Protein AF-A0A2H4SHL9-F1 (afdb_monomer_lite)

Foldseek 3Di:
DDDDDDDDDPPPPPPPDFQDDFDDDDWDWDDFDKDWWAAQQWDDDPQKTKWAQGRPPPCDTPPSPPVWGDTKIWTPPKDQAFKKKKKFKKAWQDWPKFQKWFKFKAQPPVGTPWTWTADAQQFIATSVPRHTQDGNQHHHGHMKIKMWMAHNVQLKIWIDIPSHTRDIDRNHDGHMMTMMGHIIHDPPMGHMTMMGTPSTIMITDDDPDPDDDDDDDDDDDDPPPPPPPPPPPPDDDDDDDDDDDDDDDDPDDDDDPCVPANPVRVVVVVVVVVVVVVPVVVCPDPVNVVVVVVVVVVLVPDCAAQSVCVVPDLLSNLLRCLVVVVLVSNLVSLVVCVVVLHFHFQVSLQVSQVSLQQQADAPQDDSQPPPDDPSSLSSLLSNLSSQVSFEPAQAPDDDAPDLSDQEREDDADDPADPDDFDPLLVCLVVVVLADPCNVVLLVQWDWQDWAQQCRDVQRFPHIATETEGDPCSLPADPDAFPWDKADDPGQPQKIKIPRLGDLNSLSSVVSSDVSVDFQFGWGDDPVPDTDRQWTWHKYQYDPNVFVSSCVNCVVVDDQADPLWGWDGWASTKIKTKAAFSHKFTWGFDAKFARWDADPVRHTDRHPAPVPFTKIFFKKKKFWSGQPFPAFWKWWWHNHPNRSHIYIHTYGHYHRMITIATGNGSHRGITIIGTGTRGGMTIIIIIGTMITPDRDDD

Structure (mmCIF, N/CA/C/O backbone):
data_AF-A0A2H4SHL9-F1
#
_entry.id   AF-A0A2H4SHL9-F1
#
loop_
_atom_site.group_PDB
_atom_site.id
_atom_site.type_symbol
_atom_site.label_atom_id
_atom_site.label_alt_id
_atom_site.label_comp_id
_atom_site.label_asym_id
_atom_site.label_entity_id
_atom_site.label_seq_id
_atom_site.pdbx_PDB_ins_code
_atom_site.Cartn_x
_atom_site.Cartn_y
_atom_site.Cartn_z
_atom_site.occupancy
_atom_site.B_iso_or_equiv
_atom_site.auth_seq_id
_atom_site.auth_comp_id
_atom_site.auth_asym_id
_atom_site.auth_atom_id
_atom_site.pdbx_PDB_model_num
ATOM 1 N N . MET A 1 1 ? 19.558 42.241 36.340 1.00 32.69 1 MET A N 1
ATOM 2 C CA . MET A 1 1 ? 20.741 41.392 36.593 1.00 32.69 1 MET A CA 1
ATOM 3 C C . MET A 1 1 ? 20.263 39.970 36.853 1.00 32.69 1 MET A C 1
ATOM 5 O O . MET A 1 1 ? 19.472 39.779 37.759 1.00 32.69 1 MET A O 1
ATOM 9 N N . LEU A 1 2 ? 20.709 39.040 36.000 1.00 31.64 2 LEU A N 1
ATOM 10 C CA . LEU A 1 2 ? 20.707 37.571 36.127 1.00 31.64 2 LEU A CA 1
ATOM 11 C C . LEU A 1 2 ? 19.392 36.835 36.463 1.00 31.64 2 LEU A C 1
ATOM 13 O O . LEU A 1 2 ? 19.132 36.440 37.592 1.00 31.64 2 LEU A O 1
ATOM 17 N N . LEU A 1 3 ? 18.667 36.515 35.388 1.00 32.66 3 LEU A N 1
ATOM 18 C CA . LEU A 1 3 ? 17.886 35.286 35.223 1.00 32.66 3 LEU A CA 1
ATOM 19 C C . LEU A 1 3 ? 18.864 34.101 35.057 1.00 32.66 3 LEU A C 1
ATOM 21 O O . LEU A 1 3 ? 19.690 34.156 34.145 1.00 32.66 3 LEU A O 1
ATOM 25 N N . LYS A 1 4 ? 18.770 33.033 35.863 1.00 28.86 4 LYS A N 1
ATOM 26 C CA . LYS A 1 4 ? 19.324 31.703 35.526 1.00 28.86 4 LYS A CA 1
ATOM 27 C C . LYS A 1 4 ? 18.482 30.567 36.125 1.00 28.86 4 LYS A C 1
ATOM 29 O O . LYS A 1 4 ? 18.536 30.299 37.316 1.00 28.86 4 LYS A O 1
ATOM 34 N N . SER A 1 5 ? 17.729 29.936 35.227 1.00 32.06 5 SER A N 1
ATOM 35 C CA . SER A 1 5 ? 17.630 28.490 34.985 1.00 32.06 5 SER A CA 1
ATOM 36 C C . SER A 1 5 ? 17.546 27.534 36.180 1.00 32.06 5 SER A C 1
ATOM 38 O O . SER A 1 5 ? 18.562 27.161 36.759 1.00 32.06 5 SER A O 1
ATOM 40 N N . LEU A 1 6 ? 16.346 26.994 36.407 1.00 28.27 6 LEU A N 1
ATOM 41 C CA . LEU A 1 6 ? 16.142 25.716 37.087 1.00 28.27 6 LEU A CA 1
ATOM 42 C C . LEU A 1 6 ? 15.672 24.688 36.040 1.00 28.27 6 LEU A C 1
ATOM 44 O O . LEU A 1 6 ? 14.483 24.572 35.762 1.00 28.27 6 LEU A O 1
ATOM 48 N N . LEU A 1 7 ? 16.618 23.983 35.409 1.00 27.41 7 LEU A N 1
ATOM 49 C CA . LEU A 1 7 ? 16.321 22.737 34.698 1.00 27.41 7 LEU A CA 1
ATOM 50 C C . LEU A 1 7 ? 16.322 21.608 35.734 1.00 27.41 7 LEU A C 1
ATOM 52 O O . LEU A 1 7 ? 17.374 21.279 36.285 1.00 27.41 7 LEU A O 1
ATOM 56 N N . LEU A 1 8 ? 15.158 21.005 35.983 1.00 28.72 8 LEU A N 1
ATOM 57 C CA . LEU A 1 8 ? 15.090 19.684 36.600 1.00 28.72 8 LEU A CA 1
ATOM 58 C C . LEU A 1 8 ? 15.596 18.657 35.580 1.00 28.72 8 LEU A C 1
ATOM 60 O O . LEU A 1 8 ? 14.949 18.393 34.568 1.00 28.72 8 LEU A O 1
ATOM 64 N N . ALA A 1 9 ? 16.760 18.078 35.858 1.00 27.19 9 ALA A N 1
ATOM 65 C CA . ALA A 1 9 ? 17.244 16.894 35.171 1.00 27.19 9 ALA A CA 1
ATOM 66 C C . ALA A 1 9 ? 16.433 15.678 35.649 1.00 27.19 9 ALA A C 1
ATOM 68 O O . ALA A 1 9 ? 16.640 15.175 36.752 1.00 27.19 9 ALA A O 1
ATOM 69 N N . VAL A 1 10 ? 15.505 15.203 34.818 1.00 29.05 10 VAL A N 1
ATOM 70 C CA . VAL A 1 10 ? 14.967 13.845 34.941 1.00 29.05 10 VAL A CA 1
ATOM 71 C C . VAL A 1 10 ? 16.037 12.908 34.390 1.00 29.05 10 VAL A C 1
ATOM 73 O O . VAL A 1 10 ? 16.222 12.792 33.180 1.00 29.05 10 VAL A O 1
ATOM 76 N N . SER A 1 11 ? 16.790 12.276 35.288 1.00 26.53 11 SER A N 1
ATOM 77 C CA . SER A 1 11 ? 17.706 11.191 34.948 1.00 26.53 11 SER A CA 1
ATOM 78 C C . SER A 1 11 ? 16.899 10.010 34.412 1.00 26.53 11 SER A C 1
ATOM 80 O O . SER A 1 11 ? 16.355 9.219 35.181 1.00 26.53 11 SER A O 1
ATOM 82 N N . ALA A 1 12 ? 16.814 9.885 33.088 1.00 28.94 12 ALA A N 1
ATOM 83 C CA . ALA A 1 12 ? 16.392 8.654 32.440 1.00 28.94 12 ALA A CA 1
ATOM 84 C C . ALA A 1 12 ? 17.459 7.586 32.718 1.00 28.94 12 ALA A C 1
ATOM 86 O O . ALA A 1 12 ? 18.493 7.524 32.054 1.00 28.94 12 ALA A O 1
ATOM 87 N N . ALA A 1 13 ? 17.226 6.764 33.740 1.00 25.72 13 ALA A N 1
ATOM 88 C CA . ALA A 1 13 ? 17.928 5.505 33.893 1.00 25.72 13 ALA A CA 1
ATOM 89 C C . ALA A 1 13 ? 17.516 4.612 32.716 1.00 25.72 13 ALA A C 1
ATOM 91 O O . ALA A 1 13 ? 16.446 4.007 32.715 1.00 25.72 13 ALA A O 1
ATOM 92 N N . THR A 1 14 ? 18.351 4.564 31.682 1.00 29.72 14 THR A N 1
ATOM 93 C CA . THR A 1 14 ? 18.298 3.521 30.664 1.00 29.72 14 THR A CA 1
ATOM 94 C C . THR A 1 14 ? 18.553 2.189 31.361 1.00 29.72 14 THR A C 1
ATOM 96 O O . THR A 1 14 ? 19.695 1.807 31.612 1.00 29.72 14 THR A O 1
ATOM 99 N N . LEU A 1 15 ? 17.483 1.468 31.703 1.00 29.02 15 LEU A N 1
ATOM 100 C CA . LEU A 1 15 ? 17.592 0.037 31.944 1.00 29.02 15 LEU A CA 1
ATOM 101 C C . LEU A 1 15 ? 18.110 -0.586 30.644 1.00 29.02 15 LEU A C 1
ATOM 103 O O . LEU A 1 15 ? 17.390 -0.697 29.654 1.00 29.02 15 LEU A O 1
ATOM 107 N N . ALA A 1 16 ? 19.392 -0.942 30.639 1.00 32.56 16 ALA A N 1
ATOM 108 C CA . ALA A 1 16 ? 19.988 -1.801 29.636 1.00 32.56 16 ALA A CA 1
ATOM 109 C C . ALA A 1 16 ? 19.338 -3.184 29.767 1.00 32.56 16 ALA A C 1
ATOM 111 O O . ALA A 1 16 ? 19.798 -4.036 30.524 1.00 32.56 16 ALA A O 1
ATOM 112 N N . ILE A 1 17 ? 18.221 -3.383 29.071 1.00 36.75 17 ILE A N 1
ATOM 113 C CA . ILE A 1 17 ? 17.623 -4.704 28.909 1.00 36.75 17 ILE A CA 1
ATOM 114 C C . ILE A 1 17 ? 18.636 -5.528 28.098 1.00 36.75 17 ILE A C 1
ATOM 116 O O . ILE A 1 17 ? 19.144 -5.061 27.073 1.00 36.75 17 ILE A O 1
ATOM 120 N N . ALA A 1 18 ? 18.984 -6.705 28.627 1.00 39.75 18 ALA A N 1
ATOM 121 C CA . ALA A 1 18 ? 19.961 -7.661 28.099 1.00 39.75 18 ALA A CA 1
ATOM 122 C C . ALA A 1 18 ? 19.790 -7.920 26.591 1.00 39.75 18 ALA A C 1
ATOM 124 O O . ALA A 1 18 ? 18.735 -7.615 26.047 1.00 39.75 18 ALA A O 1
ATOM 125 N N . GLY A 1 19 ? 20.814 -8.481 25.927 1.00 52.09 19 GLY A N 1
ATOM 126 C CA . GLY A 1 19 ? 20.926 -8.713 24.475 1.00 52.09 19 GLY A CA 1
ATOM 127 C C . GLY A 1 19 ? 19.767 -9.474 23.819 1.00 52.09 19 GLY A C 1
ATOM 128 O O . GLY A 1 19 ? 19.951 -10.570 23.304 1.00 52.09 19 GLY A O 1
ATOM 129 N N . SER A 1 20 ? 18.582 -8.866 23.781 1.00 63.66 20 SER A N 1
ATOM 130 C CA . SER A 1 20 ? 17.351 -9.495 23.332 1.00 63.66 20 SER A CA 1
ATOM 131 C C . SER A 1 20 ? 17.522 -9.974 21.893 1.00 63.66 20 SER A C 1
ATOM 133 O O . SER A 1 20 ? 18.242 -9.349 21.095 1.00 63.66 20 SER A O 1
ATOM 135 N N . PRO A 1 21 ? 16.868 -11.073 21.530 1.00 70.00 21 PRO A N 1
ATOM 136 C CA . PRO A 1 21 ? 16.782 -11.464 20.146 1.00 70.00 21 PRO A CA 1
ATOM 137 C C . PRO A 1 21 ? 16.273 -10.326 19.259 1.00 70.00 21 PRO A C 1
ATOM 139 O O . PRO A 1 21 ? 15.358 -9.595 19.631 1.00 70.00 21 PRO A O 1
ATOM 142 N N . VAL A 1 22 ? 16.903 -10.150 18.102 1.00 73.62 22 VAL A N 1
ATOM 143 C CA . VAL A 1 22 ? 16.426 -9.268 17.041 1.00 73.62 22 VAL A CA 1
ATOM 144 C C . VAL A 1 22 ? 15.678 -10.120 16.017 1.00 73.62 22 VAL A C 1
ATOM 146 O O . VAL A 1 22 ? 16.137 -11.188 15.609 1.00 73.62 22 VAL A O 1
ATOM 149 N N . GLY A 1 23 ? 14.500 -9.652 15.610 1.00 60.78 23 GLY A N 1
ATOM 150 C CA . GLY A 1 23 ? 13.591 -10.385 14.727 1.00 60.78 23 GLY A CA 1
ATOM 151 C C . GLY A 1 23 ? 12.543 -11.221 15.472 1.00 60.78 23 GLY A C 1
ATOM 152 O O . GLY A 1 23 ? 12.777 -11.736 16.563 1.00 60.78 23 GLY A O 1
ATOM 153 N N . SER A 1 24 ? 11.371 -11.359 14.852 1.00 57.22 24 SER A N 1
ATOM 154 C CA . SER A 1 24 ? 10.183 -12.024 15.403 1.00 57.22 24 SER A CA 1
ATOM 155 C C . SER A 1 24 ? 10.366 -13.537 15.579 1.00 57.22 24 SER A C 1
ATOM 157 O O . SER A 1 24 ? 10.998 -14.184 14.742 1.00 57.22 24 SER A O 1
ATOM 159 N N . GLY A 1 25 ? 9.781 -14.127 16.625 1.00 61.28 25 GLY A N 1
ATOM 160 C CA . GLY A 1 25 ? 9.674 -15.580 16.849 1.00 61.28 25 GLY A CA 1
ATOM 161 C C . GLY A 1 25 ? 10.245 -16.065 18.188 1.00 61.28 25 GLY A C 1
ATOM 162 O O . GLY A 1 25 ? 10.964 -15.332 18.857 1.00 61.28 25 GLY A O 1
ATOM 163 N N . ASN A 1 26 ? 9.947 -17.316 18.551 1.00 72.94 26 ASN A N 1
ATOM 164 C CA . ASN A 1 26 ? 10.364 -17.919 19.822 1.00 72.94 26 ASN A CA 1
ATOM 165 C C . ASN A 1 26 ? 11.846 -18.298 19.779 1.00 72.94 26 ASN A C 1
ATOM 167 O O . ASN A 1 26 ? 12.230 -19.237 19.084 1.00 72.94 26 ASN A O 1
ATOM 171 N N . TRP A 1 27 ? 12.673 -17.547 20.496 1.00 79.00 27 TRP A N 1
ATOM 172 C CA . TRP A 1 27 ? 14.097 -17.815 20.646 1.00 79.00 27 TRP A CA 1
ATOM 173 C C . TRP A 1 27 ? 14.351 -18.589 21.936 1.00 79.00 27 TRP A C 1
ATOM 175 O O . TRP A 1 27 ? 13.819 -18.234 22.984 1.00 79.00 27 TRP A O 1
ATOM 185 N N . ILE A 1 28 ? 15.190 -19.616 21.860 1.00 81.00 28 ILE A N 1
ATOM 186 C CA . ILE A 1 28 ? 15.671 -20.360 23.022 1.00 81.00 28 ILE A CA 1
ATOM 187 C C . ILE A 1 28 ? 17.055 -19.810 23.354 1.00 81.00 28 ILE A C 1
ATOM 189 O O . ILE A 1 28 ? 17.961 -19.868 22.521 1.00 81.00 28 ILE A O 1
ATOM 193 N N . GLU A 1 29 ? 17.203 -19.222 24.539 1.00 79.62 29 GLU A N 1
ATOM 194 C CA . GLU A 1 29 ? 18.491 -18.724 25.020 1.00 79.62 29 GLU A CA 1
ATOM 195 C C . GLU A 1 29 ? 19.449 -19.896 25.274 1.00 79.62 29 GLU A C 1
ATOM 197 O O . GLU A 1 29 ? 19.088 -20.865 25.941 1.00 79.62 29 GLU A O 1
ATOM 202 N N . ASP A 1 30 ? 20.668 -19.802 24.741 1.00 76.00 30 ASP A N 1
ATOM 203 C CA . ASP A 1 30 ? 21.759 -20.735 25.016 1.00 76.00 30 ASP A CA 1
ATOM 204 C C . ASP A 1 30 ? 22.891 -20.011 25.766 1.00 76.00 30 ASP A C 1
ATOM 206 O O . ASP A 1 30 ? 23.093 -18.803 25.631 1.00 76.00 30 ASP A O 1
ATOM 210 N N . SER A 1 31 ? 23.636 -20.750 26.586 1.00 78.62 31 SER A N 1
ATOM 211 C CA . SER A 1 31 ? 24.773 -20.259 27.378 1.00 78.62 31 SER A CA 1
ATOM 212 C C . SER A 1 31 ? 26.010 -21.136 27.151 1.00 78.62 31 SER A C 1
ATOM 214 O O . SER A 1 31 ? 26.472 -21.834 28.061 1.00 78.62 31 SER A O 1
ATOM 216 N N . PRO A 1 32 ? 26.577 -21.127 25.933 1.00 83.50 32 PRO A N 1
ATOM 217 C CA . PRO A 1 32 ? 27.676 -22.002 25.581 1.00 83.50 32 PRO A CA 1
ATOM 218 C C . PRO A 1 32 ? 28.959 -21.565 26.283 1.00 83.50 32 PRO A C 1
ATOM 220 O O . PRO A 1 32 ? 29.298 -20.380 26.364 1.00 83.50 32 PRO A O 1
ATOM 223 N N . GLY A 1 33 ? 29.736 -22.548 26.739 1.00 85.88 33 GLY A N 1
ATOM 224 C CA . GLY A 1 33 ? 31.091 -22.296 27.224 1.00 85.88 33 GLY A CA 1
ATOM 225 C C . GLY A 1 33 ? 31.992 -21.715 26.126 1.00 85.88 33 GLY A C 1
ATOM 226 O O . GLY A 1 33 ? 31.689 -21.787 24.935 1.00 85.88 33 GLY A O 1
ATOM 227 N N . PHE A 1 34 ? 33.151 -21.182 26.503 1.00 91.88 34 PHE A N 1
ATOM 228 C CA . PHE A 1 34 ? 34.112 -20.612 25.557 1.00 91.88 34 PHE A CA 1
ATOM 229 C C . PHE A 1 34 ? 35.549 -21.026 25.876 1.00 91.88 34 PHE A C 1
ATOM 231 O O . PHE A 1 34 ? 35.871 -21.441 26.988 1.00 91.88 34 PHE A O 1
ATOM 238 N N . SER A 1 35 ? 36.426 -20.895 24.884 1.00 91.19 35 SER A N 1
ATOM 239 C CA . SER A 1 35 ? 37.878 -20.963 25.059 1.00 91.19 35 SER A CA 1
ATOM 240 C C . SER A 1 35 ? 38.499 -19.599 24.789 1.00 91.19 35 SER A C 1
ATOM 242 O O . SER A 1 35 ? 38.211 -18.985 23.759 1.00 91.19 35 SER A O 1
ATOM 244 N N . THR A 1 36 ? 39.377 -19.154 25.681 1.00 91.19 36 THR A N 1
ATOM 245 C CA . THR A 1 36 ? 40.121 -17.900 25.529 1.00 91.19 36 THR A CA 1
ATOM 246 C C . THR A 1 36 ? 41.334 -18.094 24.619 1.00 91.19 36 THR A C 1
ATOM 248 O O . THR A 1 36 ? 42.016 -19.119 24.684 1.00 91.19 36 THR A O 1
ATOM 251 N N . GLN A 1 37 ? 41.597 -17.101 23.772 1.00 89.88 37 GLN A N 1
ATOM 252 C CA . GLN A 1 37 ? 42.748 -17.031 22.878 1.00 89.88 37 GLN A CA 1
ATOM 253 C C . GLN A 1 37 ? 43.486 -15.713 23.125 1.00 89.88 37 GLN A C 1
ATOM 255 O O . GLN A 1 37 ? 42.920 -14.632 22.957 1.00 89.88 37 GLN A O 1
ATOM 260 N N . GLN A 1 38 ? 44.744 -15.814 23.552 1.00 89.88 38 GLN A N 1
ATOM 261 C CA . GLN A 1 38 ? 45.627 -14.688 23.860 1.00 89.88 38 GLN A CA 1
ATOM 262 C C . GLN A 1 38 ? 46.936 -14.882 23.108 1.00 89.88 38 GLN A C 1
ATOM 264 O O . GLN A 1 38 ? 47.554 -15.937 23.231 1.00 89.88 38 GLN A O 1
ATOM 269 N N . CYS A 1 39 ? 47.337 -13.891 22.319 1.00 86.25 39 CYS A N 1
ATOM 270 C CA . CYS A 1 39 ? 48.551 -13.959 21.520 1.00 86.25 39 CYS A CA 1
ATOM 271 C C . CYS A 1 39 ? 49.247 -12.602 21.415 1.00 86.25 39 CYS A C 1
ATOM 273 O O . CYS A 1 39 ? 48.586 -11.560 21.430 1.00 86.25 39 CYS A O 1
ATOM 275 N N . GLU A 1 40 ? 50.577 -12.632 21.293 1.00 85.31 40 GLU A N 1
ATOM 276 C CA . GLU A 1 40 ? 51.432 -11.468 21.024 1.00 85.31 40 GLU A CA 1
ATOM 277 C C . GLU A 1 40 ? 51.253 -10.294 22.006 1.00 85.31 40 GLU A C 1
ATOM 279 O O . GLU A 1 40 ? 51.456 -9.129 21.675 1.00 85.31 40 GLU A O 1
ATOM 284 N N . GLY A 1 41 ? 50.900 -10.600 23.258 1.00 84.56 41 GLY A N 1
ATOM 285 C CA . GLY A 1 41 ? 50.684 -9.603 24.311 1.00 84.56 41 GLY A CA 1
ATOM 286 C C . GLY A 1 41 ? 49.223 -9.210 24.527 1.00 84.56 41 GLY A C 1
ATOM 287 O O . GLY A 1 41 ? 48.953 -8.356 25.373 1.00 84.56 41 GLY A O 1
ATOM 288 N N . GLY A 1 42 ? 48.282 -9.848 23.827 1.00 90.56 42 GLY A N 1
ATOM 289 C CA . GLY A 1 42 ? 46.855 -9.705 24.094 1.00 90.56 42 GLY A CA 1
ATOM 290 C C . GLY A 1 42 ? 46.440 -10.231 25.475 1.00 90.56 42 GLY A C 1
ATOM 291 O O . GLY A 1 42 ? 46.896 -11.279 25.943 1.00 90.56 42 GLY A O 1
ATOM 292 N N . LYS A 1 43 ? 45.553 -9.499 26.152 1.00 91.31 43 LYS A N 1
ATOM 293 C CA . LYS A 1 43 ? 45.074 -9.805 27.502 1.00 91.31 43 LYS A CA 1
ATOM 294 C C . LYS A 1 43 ? 43.556 -9.919 27.544 1.00 91.31 43 LYS A C 1
ATOM 296 O O . LYS A 1 43 ? 42.850 -9.035 27.070 1.00 91.31 43 LYS A O 1
ATOM 301 N N . VAL A 1 44 ? 43.065 -10.996 28.153 1.00 92.31 44 VAL A N 1
ATOM 302 C CA . VAL A 1 44 ? 41.650 -11.163 28.504 1.00 92.31 44 VAL A CA 1
ATOM 303 C C . VAL A 1 44 ? 41.535 -11.131 30.023 1.00 92.31 44 VAL A C 1
ATOM 305 O O . VAL A 1 44 ? 42.149 -11.946 30.706 1.00 92.31 44 VAL A O 1
ATOM 308 N N . SER A 1 45 ? 40.778 -10.170 30.549 1.00 92.25 45 SER A N 1
ATOM 309 C CA . SER A 1 45 ? 40.517 -10.008 31.982 1.00 92.25 45 SER A CA 1
ATOM 310 C C . SER A 1 45 ? 39.021 -9.832 32.198 1.00 92.25 45 SER A C 1
ATOM 312 O O . SER A 1 45 ? 38.454 -8.793 31.849 1.00 92.25 45 SER A O 1
ATOM 314 N N . GLY A 1 46 ? 38.370 -10.881 32.710 1.00 90.44 46 GLY A N 1
ATOM 315 C CA . GLY A 1 46 ? 36.913 -10.965 32.715 1.00 90.44 46 GLY A CA 1
ATOM 316 C C . GLY A 1 46 ? 36.376 -10.741 31.302 1.00 90.44 46 GLY A C 1
ATOM 317 O O . GLY A 1 46 ? 36.771 -11.440 30.368 1.00 90.44 46 GLY A O 1
ATOM 318 N N . ASP A 1 47 ? 35.529 -9.730 31.155 1.00 91.56 47 ASP A N 1
ATOM 319 C CA . ASP A 1 47 ? 34.875 -9.336 29.904 1.00 91.56 47 ASP A CA 1
ATOM 320 C C . ASP A 1 47 ? 35.621 -8.247 29.116 1.00 91.56 47 ASP A C 1
ATOM 322 O O . ASP A 1 47 ? 35.102 -7.704 28.139 1.00 91.56 47 ASP A O 1
ATOM 326 N N . THR A 1 48 ? 36.843 -7.914 29.538 1.00 94.19 48 THR A N 1
ATOM 327 C CA . THR A 1 48 ? 37.703 -6.942 28.858 1.00 94.19 48 THR A CA 1
ATOM 328 C C . THR A 1 48 ? 38.777 -7.645 28.036 1.00 94.19 48 THR A C 1
ATOM 330 O O . THR A 1 48 ? 39.494 -8.511 28.539 1.00 94.19 48 THR A O 1
ATOM 333 N N . PHE A 1 49 ? 38.910 -7.224 26.783 1.00 95.44 49 PHE A N 1
ATOM 334 C CA . PHE A 1 49 ? 39.845 -7.736 25.790 1.00 95.44 49 PHE A CA 1
ATOM 335 C C . PHE A 1 49 ? 40.748 -6.596 25.341 1.00 95.44 49 PHE A C 1
ATOM 337 O O . PHE A 1 49 ? 40.252 -5.578 24.857 1.00 95.44 49 PHE A O 1
ATOM 344 N N . SER A 1 50 ? 42.060 -6.746 25.496 1.00 93.88 50 SER A N 1
ATOM 345 C CA . SER A 1 50 ? 43.013 -5.715 25.097 1.00 93.88 50 SER A CA 1
ATOM 346 C C . SER A 1 50 ? 44.180 -6.271 24.301 1.00 93.88 50 SER A C 1
ATOM 348 O O . SER A 1 50 ? 44.689 -7.351 24.590 1.00 93.88 50 SER A O 1
ATOM 350 N N . ILE A 1 51 ? 44.613 -5.512 23.299 1.00 92.44 51 ILE A N 1
ATOM 351 C CA . ILE A 1 51 ? 45.810 -5.792 22.509 1.00 92.44 51 ILE A CA 1
ATOM 352 C C . ILE A 1 51 ? 46.740 -4.566 22.502 1.00 92.44 51 ILE A C 1
ATOM 354 O O . ILE A 1 51 ? 46.250 -3.436 22.428 1.00 92.44 51 ILE A O 1
ATOM 358 N N . PRO A 1 52 ? 48.067 -4.759 22.617 1.00 89.44 52 PRO A N 1
ATOM 359 C CA . PRO A 1 52 ? 49.052 -3.678 22.556 1.00 89.44 52 PRO A CA 1
ATOM 360 C C . PRO A 1 52 ? 49.276 -3.167 21.123 1.00 89.44 52 PRO A C 1
ATOM 362 O O . PRO A 1 52 ? 48.852 -3.792 20.158 1.00 89.44 52 PRO A O 1
ATOM 365 N N . LYS A 1 53 ? 49.997 -2.044 20.979 1.00 85.94 53 LYS A N 1
ATOM 366 C CA . LYS A 1 53 ? 50.295 -1.418 19.673 1.00 85.94 53 LYS A CA 1
ATOM 367 C C . LYS A 1 53 ? 51.152 -2.278 18.745 1.00 85.94 53 LYS A C 1
ATOM 369 O O . LYS A 1 53 ? 51.040 -2.159 17.528 1.00 85.94 53 LYS A O 1
ATOM 374 N N . THR A 1 54 ? 52.031 -3.090 19.320 1.00 80.31 54 THR A N 1
ATOM 375 C CA . THR A 1 54 ? 52.957 -3.964 18.599 1.00 80.31 54 THR A CA 1
ATOM 376 C C . THR A 1 54 ? 53.016 -5.328 19.281 1.00 80.31 54 THR A C 1
ATOM 378 O O . THR A 1 54 ? 52.935 -5.378 20.514 1.00 80.31 54 THR A O 1
ATOM 381 N N . PRO A 1 55 ? 53.199 -6.417 18.514 1.00 81.38 55 PRO A N 1
ATOM 382 C CA . PRO A 1 55 ? 53.497 -7.739 19.057 1.00 81.38 55 PRO A CA 1
ATOM 383 C C . PRO A 1 55 ? 54.652 -7.696 20.057 1.00 81.38 55 PRO A C 1
ATOM 385 O O . PRO A 1 55 ? 55.656 -7.024 19.819 1.00 81.38 55 PRO A O 1
ATOM 388 N N . ASN A 1 56 ? 54.513 -8.396 21.182 1.00 78.62 56 ASN A N 1
ATOM 389 C CA . ASN A 1 56 ? 55.574 -8.483 22.188 1.00 78.62 56 ASN A CA 1
ATOM 390 C C . ASN A 1 56 ? 56.559 -9.643 21.943 1.00 78.62 56 ASN A C 1
ATOM 392 O O . ASN A 1 56 ? 57.455 -9.844 22.760 1.00 78.62 56 ASN A O 1
ATOM 396 N N . GLY A 1 57 ? 56.384 -10.416 20.865 1.00 69.75 57 GLY A N 1
ATOM 397 C CA . GLY A 1 57 ? 57.256 -11.531 20.496 1.00 69.75 57 GLY A CA 1
ATOM 398 C C . GLY A 1 57 ? 57.086 -12.765 21.380 1.00 69.75 57 GLY A C 1
ATOM 399 O O . GLY A 1 57 ? 57.924 -13.662 21.342 1.00 69.75 57 GLY A O 1
ATOM 400 N N . SER A 1 58 ? 56.030 -12.816 22.201 1.00 68.31 58 SER A N 1
ATOM 401 C CA . SER A 1 58 ? 55.808 -13.941 23.112 1.00 68.31 58 SER A CA 1
ATOM 402 C C . SER A 1 58 ? 55.511 -15.244 22.373 1.00 68.31 58 SER A C 1
ATOM 404 O O . SER A 1 58 ? 55.795 -16.296 22.947 1.00 68.31 58 SER A O 1
ATOM 406 N N . GLY A 1 59 ? 54.961 -15.202 21.145 1.00 64.69 59 GLY A N 1
ATOM 407 C CA . GLY A 1 59 ? 54.749 -16.350 20.246 1.00 64.69 59 GLY A CA 1
ATOM 408 C C . GLY A 1 59 ? 53.949 -17.527 20.819 1.00 64.69 59 GLY A C 1
ATOM 409 O O . GLY A 1 59 ? 53.771 -18.545 20.153 1.00 64.69 59 GLY A O 1
ATOM 410 N N . SER A 1 60 ? 53.487 -17.426 22.064 1.00 59.44 60 SER A N 1
ATOM 411 C CA . SER A 1 60 ? 53.019 -18.530 22.891 1.00 59.44 60 SER A CA 1
ATOM 412 C C . SER A 1 60 ? 51.595 -18.248 23.353 1.00 59.44 60 SER A C 1
ATOM 414 O O . SER A 1 60 ? 51.306 -17.233 23.982 1.00 59.44 60 SER A O 1
ATOM 416 N N . GLY A 1 61 ? 50.683 -19.150 22.984 1.00 60.66 61 GLY A N 1
ATOM 417 C CA . GLY A 1 61 ? 49.252 -19.026 23.254 1.00 60.66 61 GLY A CA 1
ATOM 418 C C . GLY A 1 61 ? 48.387 -19.757 22.225 1.00 60.66 61 GLY A C 1
ATOM 419 O O . GLY A 1 61 ? 48.803 -20.024 21.094 1.00 60.66 61 GLY A O 1
ATOM 420 N N . SER A 1 62 ? 47.158 -20.106 22.612 1.00 58.41 62 SER A N 1
ATOM 421 C CA . SER A 1 62 ? 46.174 -20.713 21.711 1.00 58.41 62 SER A CA 1
ATOM 422 C C . SER A 1 62 ? 45.801 -19.730 20.587 1.00 58.41 62 SER A C 1
ATOM 424 O O . SER A 1 62 ? 45.366 -18.606 20.834 1.00 58.41 62 SER A O 1
ATOM 426 N N . GLY A 1 63 ? 45.978 -20.155 19.330 1.00 59.19 63 GLY A N 1
ATOM 427 C CA . GLY A 1 63 ? 45.696 -19.351 18.132 1.00 59.19 63 GLY A CA 1
ATOM 428 C C . GLY A 1 63 ? 46.902 -18.608 17.537 1.00 59.19 63 GLY A C 1
ATOM 429 O O . GLY A 1 63 ? 46.760 -17.982 16.491 1.00 59.19 63 GLY A O 1
ATOM 430 N N . CYS A 1 64 ? 48.094 -18.686 18.131 1.00 66.94 64 CYS A N 1
ATOM 431 C CA . CYS A 1 64 ? 49.277 -17.932 17.685 1.00 66.94 64 CYS A CA 1
ATOM 432 C C . CYS A 1 64 ? 49.912 -18.353 16.345 1.00 66.94 64 CYS A C 1
ATOM 434 O O . CYS A 1 64 ? 50.940 -17.803 15.963 1.00 66.94 64 CYS A O 1
ATOM 436 N N . SER A 1 65 ? 49.321 -19.282 15.589 1.00 65.94 65 SER A N 1
ATOM 437 C CA . SER A 1 65 ? 49.928 -19.850 14.373 1.00 65.94 65 SER A CA 1
ATOM 438 C C . SER A 1 65 ? 50.184 -18.845 13.242 1.00 65.94 65 SER A C 1
ATOM 440 O O . SER A 1 65 ? 50.918 -19.162 12.313 1.00 65.94 65 SER A O 1
ATOM 442 N N . ASN A 1 66 ? 49.578 -17.656 13.302 1.00 68.19 66 ASN A N 1
ATOM 443 C CA . ASN A 1 66 ? 49.718 -16.591 12.308 1.00 68.19 66 ASN A CA 1
ATOM 444 C C . ASN A 1 66 ? 50.424 -15.323 12.828 1.00 68.19 66 ASN A C 1
ATOM 446 O O . ASN A 1 66 ? 50.525 -14.353 12.086 1.00 68.19 66 ASN A O 1
ATOM 450 N N . GLY A 1 67 ? 50.906 -15.311 14.078 1.00 70.25 67 GLY A N 1
ATOM 451 C CA . GLY A 1 67 ? 51.664 -14.182 14.642 1.00 70.25 67 GLY A CA 1
ATOM 452 C C . GLY A 1 67 ? 50.877 -12.876 14.836 1.00 70.25 67 GLY A C 1
ATOM 453 O O . GLY A 1 67 ? 51.483 -11.824 15.023 1.00 70.25 67 GLY A O 1
ATOM 454 N N . HIS A 1 68 ? 49.541 -12.905 14.780 1.00 80.25 68 HIS A N 1
ATOM 455 C CA . HIS A 1 68 ? 48.712 -11.712 14.988 1.00 80.25 68 HIS A CA 1
ATOM 456 C C . HIS A 1 68 ? 48.378 -11.463 16.463 1.00 80.25 68 HIS A C 1
ATOM 458 O O . HIS A 1 68 ? 48.188 -12.393 17.252 1.00 80.25 68 HIS A O 1
ATOM 464 N N . LEU A 1 69 ? 48.224 -10.179 16.802 1.00 85.56 69 LEU A N 1
ATOM 465 C CA . LEU A 1 69 ? 47.742 -9.714 18.100 1.00 85.56 69 LEU A CA 1
ATOM 466 C C . LEU A 1 69 ? 46.312 -10.199 18.322 1.00 85.56 69 LEU A C 1
ATOM 468 O O . LEU A 1 69 ? 45.418 -9.918 17.518 1.00 85.56 69 LEU A O 1
ATOM 472 N N . ARG A 1 70 ? 46.089 -10.922 19.423 1.00 89.44 70 ARG A N 1
ATOM 473 C CA . ARG A 1 70 ? 44.779 -11.506 19.722 1.00 89.44 70 ARG A CA 1
ATOM 474 C C . ARG A 1 70 ? 44.471 -11.492 21.208 1.00 89.44 70 ARG A C 1
ATOM 476 O O . ARG A 1 70 ? 45.274 -11.947 22.017 1.00 89.44 70 ARG A O 1
ATOM 483 N N . ALA A 1 71 ? 43.269 -11.053 21.538 1.00 92.81 71 ALA A N 1
ATOM 484 C CA . ALA A 1 71 ? 42.609 -11.265 22.813 1.00 92.81 71 ALA A CA 1
ATOM 485 C C . ALA A 1 71 ? 41.124 -11.520 22.524 1.00 92.81 71 ALA A C 1
ATOM 487 O O . ALA A 1 71 ? 40.367 -10.572 22.354 1.00 92.81 71 ALA A O 1
ATOM 488 N N . GLU A 1 72 ? 40.694 -12.779 22.429 1.00 92.81 72 GLU A N 1
ATOM 489 C CA . GLU A 1 72 ? 39.310 -13.129 22.066 1.00 92.81 72 GLU A CA 1
ATOM 490 C C . GLU A 1 72 ? 38.801 -14.396 22.763 1.00 92.81 72 GLU A C 1
ATOM 492 O O . GLU A 1 72 ? 39.574 -15.209 23.275 1.00 92.81 72 GLU A O 1
ATOM 497 N N . ARG A 1 73 ? 37.479 -14.577 22.773 1.00 92.88 73 ARG A N 1
ATOM 498 C CA . ARG A 1 73 ? 36.797 -15.824 23.140 1.00 92.88 73 ARG A CA 1
ATOM 499 C C . ARG A 1 73 ? 36.261 -16.494 21.881 1.00 92.88 73 ARG A C 1
ATOM 501 O O . ARG A 1 73 ? 35.598 -15.844 21.077 1.00 92.88 73 ARG A O 1
ATOM 508 N N . ARG A 1 74 ? 36.482 -17.804 21.756 1.00 91.56 74 ARG A N 1
ATOM 509 C CA . ARG A 1 74 ? 35.776 -18.684 20.812 1.00 91.56 74 ARG A CA 1
ATOM 510 C C . ARG A 1 74 ? 34.675 -19.418 21.558 1.00 91.56 74 ARG A C 1
ATOM 512 O O . ARG A 1 74 ? 34.977 -20.183 22.475 1.00 91.56 74 ARG A O 1
ATOM 519 N N . TYR A 1 75 ? 33.427 -19.189 21.174 1.00 91.69 75 TYR A N 1
ATOM 520 C CA . TYR A 1 75 ? 32.271 -19.811 21.812 1.00 91.69 75 TYR A CA 1
ATOM 521 C C . TYR A 1 75 ? 32.065 -21.239 21.301 1.00 91.69 75 TYR A C 1
ATOM 523 O O . TYR A 1 75 ? 32.414 -21.570 20.169 1.00 91.69 75 TYR A O 1
ATOM 531 N N . LYS A 1 76 ? 31.559 -22.126 22.160 1.00 89.44 76 LYS A N 1
ATOM 532 C CA . LYS A 1 76 ? 31.181 -23.510 21.828 1.00 89.44 76 LYS A CA 1
ATOM 533 C C . LYS A 1 76 ? 29.736 -23.577 21.348 1.00 89.44 76 LYS A C 1
ATOM 535 O O . LYS A 1 76 ? 28.946 -24.345 21.877 1.00 89.44 76 LYS A O 1
ATOM 540 N N . ASN A 1 77 ? 29.417 -22.731 20.375 1.00 90.50 77 ASN A N 1
ATOM 541 C CA . ASN A 1 77 ? 28.088 -22.570 19.800 1.00 90.50 77 ASN A CA 1
ATOM 542 C C . ASN A 1 77 ? 28.061 -23.072 18.352 1.00 90.50 77 ASN A C 1
ATOM 544 O O . ASN A 1 77 ? 27.606 -22.377 17.457 1.00 90.50 77 ASN A O 1
ATOM 548 N N . ASP A 1 78 ? 28.648 -24.239 18.102 1.00 92.50 78 ASP A N 1
ATOM 549 C CA . ASP A 1 78 ? 28.783 -24.773 16.754 1.00 92.50 78 ASP A CA 1
ATOM 550 C C . ASP A 1 78 ? 27.417 -25.181 16.173 1.00 92.50 78 ASP A C 1
ATOM 552 O O . ASP A 1 78 ? 26.699 -25.982 16.771 1.00 92.50 78 ASP A O 1
ATOM 556 N N . TYR A 1 79 ? 27.065 -24.675 14.989 1.00 92.25 79 TYR A N 1
ATOM 557 C CA . TYR A 1 79 ? 25.800 -24.990 14.319 1.00 92.25 79 TYR A CA 1
ATOM 558 C C . TYR A 1 79 ? 25.958 -25.182 12.809 1.00 92.25 79 TYR A C 1
ATOM 560 O O . TYR A 1 79 ? 26.776 -24.539 12.166 1.00 92.25 79 TYR A O 1
ATOM 568 N N . SER A 1 80 ? 25.143 -26.048 12.206 1.00 90.75 80 SER A N 1
ATOM 569 C CA . SER A 1 80 ? 25.142 -26.287 10.745 1.00 90.75 80 SER A CA 1
ATOM 570 C C . SER A 1 80 ? 23.765 -26.161 10.086 1.00 90.75 80 SER A C 1
ATOM 572 O O . SER A 1 80 ? 23.631 -26.274 8.870 1.00 90.75 80 SER A O 1
ATOM 574 N N . SER A 1 81 ? 22.724 -25.925 10.883 1.00 90.06 81 SER A N 1
ATOM 575 C CA . SER A 1 81 ? 21.337 -25.795 10.436 1.00 90.06 81 SER A CA 1
ATOM 576 C C . SER A 1 81 ? 20.551 -24.913 11.409 1.00 90.06 81 SER A C 1
ATOM 578 O O . SER A 1 81 ? 21.055 -24.586 12.481 1.00 90.06 81 SER A O 1
ATOM 580 N N . GLY A 1 82 ? 19.326 -24.529 11.047 1.00 88.69 82 GLY A N 1
ATOM 581 C CA . GLY A 1 82 ? 18.472 -23.681 11.883 1.00 88.69 82 GLY A CA 1
ATOM 582 C C . GLY A 1 82 ? 18.775 -22.185 11.754 1.00 88.69 82 GLY A C 1
ATOM 583 O O . GLY A 1 82 ? 19.506 -21.755 10.857 1.00 88.69 82 GLY A O 1
ATOM 584 N N . THR A 1 83 ? 18.155 -21.387 12.627 1.00 91.75 83 THR A N 1
ATOM 585 C CA . THR A 1 83 ? 18.404 -19.940 12.724 1.00 91.75 83 THR A CA 1
ATOM 586 C C . THR A 1 83 ? 19.063 -19.631 14.055 1.00 91.75 83 THR A C 1
ATOM 588 O O . THR A 1 83 ? 18.497 -19.915 15.108 1.00 91.75 83 THR A O 1
ATOM 591 N N . HIS A 1 84 ? 20.247 -19.037 13.992 1.00 91.1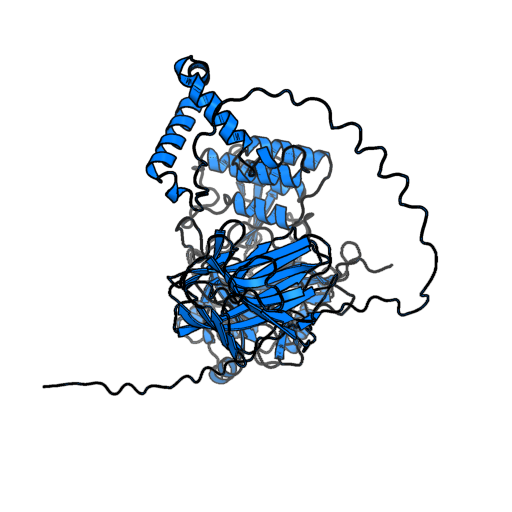2 84 HIS A N 1
ATOM 592 C CA . HIS A 1 84 ? 21.087 -18.749 15.147 1.00 91.12 84 HIS A CA 1
ATOM 593 C C . HIS A 1 84 ? 21.325 -17.264 15.237 1.00 91.12 84 HIS A C 1
ATOM 595 O O . HIS A 1 84 ? 21.541 -16.602 14.223 1.00 91.12 84 HIS A O 1
ATOM 601 N N . GLN A 1 85 ? 21.304 -16.743 16.450 1.00 91.31 85 GLN A N 1
ATOM 602 C CA . GLN A 1 85 ? 21.742 -15.398 16.728 1.00 91.31 85 GLN A CA 1
ATOM 603 C C . GLN A 1 85 ? 22.935 -15.445 17.671 1.00 91.31 85 GLN A C 1
ATOM 605 O O . GLN A 1 85 ? 22.985 -16.263 18.577 1.00 91.31 85 GLN A O 1
ATOM 610 N N . PHE A 1 86 ? 23.863 -14.512 17.499 1.00 91.62 86 PHE A N 1
ATOM 611 C CA . PHE A 1 86 ? 24.870 -14.179 18.495 1.00 91.62 86 PHE A CA 1
ATOM 612 C C . PHE A 1 86 ? 24.832 -12.672 18.732 1.00 91.62 86 PHE A C 1
ATOM 614 O O . PHE A 1 86 ? 24.924 -11.900 17.776 1.00 91.62 86 PHE A O 1
ATOM 621 N N . GLY A 1 87 ? 24.674 -12.219 19.974 1.00 87.31 87 GLY A N 1
ATOM 622 C CA . GLY A 1 87 ? 24.631 -10.786 20.241 1.00 87.31 87 GLY A CA 1
ATOM 623 C C . GLY A 1 87 ? 25.009 -10.385 21.655 1.00 87.31 87 GLY A C 1
ATOM 624 O O . GLY A 1 87 ? 25.108 -11.214 22.549 1.00 87.31 87 GLY A O 1
ATOM 625 N N . GLY A 1 88 ? 25.253 -9.092 21.830 1.00 88.00 88 GLY A N 1
ATOM 626 C CA . GLY A 1 88 ? 25.615 -8.466 23.097 1.00 88.00 88 GLY A CA 1
ATOM 627 C C . GLY A 1 88 ? 26.002 -7.007 22.892 1.00 88.00 88 GLY A C 1
ATOM 628 O O . GLY A 1 88 ? 25.830 -6.452 21.806 1.00 88.00 88 GLY A O 1
ATOM 629 N N . THR A 1 89 ? 26.539 -6.378 23.929 1.00 89.94 89 THR A N 1
ATOM 630 C CA . THR A 1 89 ? 26.981 -4.980 23.884 1.00 89.94 89 THR A CA 1
ATOM 631 C C . THR A 1 89 ? 28.485 -4.921 24.058 1.00 89.94 89 THR A C 1
ATOM 633 O O . THR A 1 89 ? 29.017 -5.542 24.972 1.00 89.94 89 THR A O 1
ATOM 636 N N . PHE A 1 90 ? 29.181 -4.148 23.231 1.00 93.44 90 PHE A N 1
ATOM 637 C CA . PHE A 1 90 ? 30.586 -3.831 23.456 1.00 93.44 90 PHE A CA 1
ATOM 638 C C . PHE A 1 90 ? 30.777 -2.333 23.682 1.00 93.44 90 PHE A C 1
ATOM 640 O O . PHE A 1 90 ? 30.020 -1.508 23.175 1.00 93.44 90 PHE A O 1
ATOM 647 N N . LYS A 1 91 ? 31.808 -1.978 24.441 1.00 94.38 91 LYS A N 1
ATOM 648 C CA . LYS A 1 91 ? 32.262 -0.605 24.643 1.00 94.38 91 LYS A CA 1
ATOM 649 C C . LYS A 1 91 ? 33.751 -0.528 24.358 1.00 94.38 91 LYS A C 1
ATOM 651 O O . LYS A 1 91 ? 34.516 -1.342 24.873 1.00 94.38 91 LYS A O 1
ATOM 656 N N . ILE A 1 92 ? 34.164 0.454 23.561 1.00 93.69 92 ILE A N 1
ATOM 657 C CA . ILE A 1 92 ? 35.587 0.718 23.323 1.00 93.69 92 ILE A CA 1
ATOM 658 C C . ILE A 1 92 ? 36.123 1.570 24.469 1.00 93.69 92 ILE A C 1
ATOM 660 O O . ILE A 1 92 ? 35.682 2.699 24.663 1.00 93.69 92 ILE A O 1
ATOM 664 N N . ASN A 1 93 ? 37.076 1.033 25.225 1.00 93.44 93 ASN A N 1
ATOM 665 C CA . ASN A 1 93 ? 37.710 1.718 26.352 1.00 93.44 93 ASN A CA 1
ATOM 666 C C . ASN A 1 93 ? 38.834 2.644 25.880 1.00 93.44 93 ASN A C 1
ATOM 668 O O . ASN A 1 93 ? 38.967 3.763 26.366 1.00 93.44 93 ASN A O 1
ATOM 672 N N . SER A 1 94 ? 39.632 2.177 24.920 1.00 92.25 94 SER A N 1
ATOM 673 C CA . SER A 1 94 ? 40.717 2.933 24.295 1.00 92.25 94 SER A CA 1
ATOM 674 C C . SER A 1 94 ? 41.045 2.335 22.932 1.00 92.25 94 SER A C 1
ATOM 676 O O . SER A 1 94 ? 40.942 1.121 22.754 1.00 92.25 94 SER A O 1
ATOM 678 N N . MET A 1 95 ? 41.456 3.169 21.979 1.00 89.25 95 MET A N 1
ATOM 679 C CA . MET A 1 95 ? 41.867 2.717 20.652 1.00 89.25 95 MET A CA 1
ATOM 680 C C . MET A 1 95 ? 42.785 3.744 19.995 1.00 89.25 95 MET A C 1
ATOM 682 O O . MET A 1 95 ? 42.401 4.904 19.852 1.00 89.25 95 MET A O 1
ATOM 686 N N . SER A 1 96 ? 43.964 3.311 19.560 1.00 84.94 96 SER A N 1
ATOM 687 C CA . SER A 1 96 ? 44.829 4.060 18.644 1.00 84.94 96 SER A CA 1
ATOM 688 C C . SER A 1 96 ? 44.982 3.370 17.288 1.00 84.94 96 SER A C 1
ATOM 690 O O . SER A 1 96 ? 45.723 3.868 16.444 1.00 84.94 96 SER A O 1
ATOM 692 N N . GLY A 1 97 ? 44.400 2.181 17.124 1.00 70.12 97 GLY A N 1
ATOM 693 C CA . GLY A 1 97 ? 44.586 1.347 15.945 1.00 70.12 97 GLY A CA 1
ATOM 694 C C . GLY A 1 97 ? 43.548 1.497 14.839 1.00 70.12 97 GLY A C 1
ATOM 695 O O . GLY A 1 97 ? 42.592 2.258 14.950 1.00 70.12 97 GLY A O 1
ATOM 696 N N . THR A 1 98 ? 43.729 0.729 13.767 1.00 74.69 98 THR A N 1
ATOM 697 C CA . THR A 1 98 ? 42.756 0.544 12.678 1.00 74.69 98 THR A CA 1
ATOM 698 C C . THR A 1 98 ? 42.792 -0.900 12.172 1.00 74.69 98 THR A C 1
ATOM 700 O O . THR A 1 98 ? 43.773 -1.618 12.379 1.00 74.69 98 THR A O 1
ATOM 703 N N . ARG A 1 99 ? 41.712 -1.347 11.521 1.00 76.12 99 ARG A N 1
ATOM 704 C CA . ARG A 1 99 ? 41.535 -2.722 11.009 1.00 76.12 99 ARG A CA 1
ATOM 705 C C . ARG A 1 99 ? 41.672 -3.797 12.091 1.00 76.12 99 ARG A C 1
ATOM 707 O O . ARG A 1 99 ? 42.252 -4.866 11.863 1.00 76.12 99 ARG A O 1
ATOM 714 N N . ILE A 1 100 ? 41.100 -3.503 13.260 1.00 88.38 100 ILE A N 1
ATOM 715 C CA . ILE A 1 100 ? 41.013 -4.415 14.401 1.00 88.38 100 ILE A CA 1
ATOM 716 C C . ILE A 1 100 ? 39.604 -5.010 14.431 1.00 88.38 100 ILE A C 1
ATOM 718 O O . ILE A 1 100 ? 38.613 -4.291 14.549 1.00 88.38 100 ILE A O 1
ATOM 722 N N . SER A 1 101 ? 39.517 -6.328 14.286 1.00 90.81 101 SER A N 1
ATOM 723 C CA . SER A 1 101 ? 38.285 -7.105 14.400 1.00 90.81 101 SER A CA 1
ATOM 724 C C . SER A 1 101 ? 37.798 -7.130 15.842 1.00 90.81 101 SER A C 1
ATOM 726 O O . SER A 1 101 ? 38.600 -7.345 16.751 1.00 90.81 101 SER A O 1
ATOM 728 N N . ILE A 1 102 ? 36.485 -6.972 16.021 1.00 92.56 102 ILE A N 1
ATOM 729 C CA . ILE A 1 102 ? 35.794 -7.090 17.311 1.00 92.56 102 ILE A CA 1
ATOM 730 C C . ILE A 1 102 ? 34.867 -8.312 17.390 1.00 92.56 102 ILE A C 1
ATOM 732 O O . ILE A 1 102 ? 34.553 -8.778 18.483 1.00 92.56 102 ILE A O 1
ATOM 736 N N . LYS A 1 103 ? 34.429 -8.850 16.241 1.00 93.19 103 LYS A N 1
ATOM 737 C CA . LYS A 1 103 ? 33.493 -9.983 16.133 1.00 93.19 103 LYS A CA 1
ATOM 738 C C . LYS A 1 103 ? 33.765 -10.778 14.862 1.00 93.19 103 LYS A C 1
ATOM 740 O O . LYS A 1 103 ? 33.912 -10.196 13.791 1.00 93.19 103 LYS A O 1
ATOM 745 N N . GLN A 1 104 ? 33.747 -12.104 14.962 1.00 93.69 104 GLN A N 1
ATOM 746 C CA . GLN A 1 104 ? 33.905 -13.009 13.823 1.00 93.69 104 GLN A CA 1
ATOM 747 C C . GLN A 1 104 ? 32.874 -14.134 13.850 1.00 93.69 104 GLN A C 1
ATOM 749 O O . GLN A 1 104 ? 32.473 -14.586 14.925 1.00 93.69 104 GLN A O 1
ATOM 754 N N . THR A 1 105 ? 32.488 -14.603 12.668 1.00 95.12 105 THR A N 1
ATOM 755 C CA . THR A 1 105 ? 31.704 -15.824 12.450 1.00 95.12 105 THR A CA 1
ATOM 756 C C . THR A 1 105 ? 32.504 -16.713 11.518 1.00 95.12 105 THR A C 1
ATOM 758 O O . THR A 1 105 ? 32.809 -16.325 10.390 1.00 95.12 105 THR A O 1
ATOM 761 N N . PHE A 1 106 ? 32.893 -17.884 12.002 1.00 94.12 106 PHE A N 1
ATOM 762 C CA . PHE A 1 106 ? 33.676 -18.859 11.246 1.00 94.12 106 PHE A CA 1
ATOM 763 C C . PHE A 1 106 ? 32.771 -19.855 10.542 1.00 94.12 106 PHE A C 1
ATOM 765 O O . PHE A 1 106 ? 31.682 -20.114 11.033 1.00 94.12 106 PHE A O 1
ATOM 772 N N . ASN A 1 107 ? 33.244 -20.432 9.439 1.00 93.62 107 ASN A N 1
ATOM 773 C CA . ASN A 1 107 ? 32.669 -21.608 8.791 1.00 93.62 107 ASN A CA 1
ATOM 774 C C . ASN A 1 107 ? 33.622 -22.807 8.958 1.00 93.62 107 ASN A C 1
ATOM 776 O O . ASN A 1 107 ? 34.261 -23.262 8.004 1.00 93.62 107 ASN A O 1
ATOM 780 N N . GLY A 1 108 ? 33.764 -23.273 10.200 1.00 88.06 108 GLY A N 1
ATOM 781 C CA . GLY A 1 108 ? 34.565 -24.441 10.555 1.00 88.06 108 GLY A CA 1
ATOM 782 C C . GLY A 1 108 ? 36.000 -24.301 10.056 1.00 88.06 108 GLY A C 1
ATOM 783 O O . GLY A 1 108 ? 36.630 -23.256 10.231 1.00 88.06 108 GLY A O 1
ATOM 784 N N . ASP A 1 109 ? 36.484 -25.334 9.370 1.00 81.25 109 ASP A N 1
ATOM 785 C CA . ASP A 1 109 ? 37.838 -25.373 8.806 1.00 81.25 109 ASP A CA 1
ATOM 786 C C . ASP A 1 109 ? 38.007 -24.504 7.546 1.00 81.25 109 ASP A C 1
ATOM 788 O O . ASP A 1 109 ? 39.130 -24.293 7.094 1.00 81.25 109 ASP A O 1
ATOM 792 N N . SER A 1 110 ? 36.915 -23.965 6.982 1.00 85.31 110 SER A N 1
ATOM 793 C CA . SER A 1 110 ? 36.974 -23.067 5.815 1.00 85.31 110 SER A CA 1
ATOM 794 C C . SER A 1 110 ? 37.458 -21.660 6.182 1.00 85.31 110 SER A C 1
ATOM 796 O O . SER A 1 110 ? 37.765 -20.870 5.294 1.00 85.31 110 SER A O 1
ATOM 798 N N . GLY A 1 111 ? 37.540 -21.344 7.479 1.00 86.25 111 GLY A N 1
ATOM 799 C CA . GLY A 1 111 ? 38.008 -20.054 7.979 1.00 86.25 111 GLY A CA 1
ATOM 800 C C . GLY A 1 111 ? 36.880 -19.069 8.312 1.00 86.25 111 GLY A C 1
ATOM 801 O O . GLY A 1 111 ? 35.722 -19.470 8.464 1.00 86.25 111 GLY A O 1
ATOM 802 N N . PRO A 1 112 ? 37.209 -17.783 8.521 1.00 88.50 112 PRO A N 1
ATOM 803 C CA . PRO A 1 112 ? 36.223 -16.763 8.854 1.00 88.50 112 PRO A CA 1
ATOM 804 C C . PRO A 1 112 ? 35.320 -16.479 7.648 1.00 88.50 112 PRO A C 1
ATOM 806 O O . PRO A 1 112 ? 35.815 -16.185 6.569 1.00 88.50 112 PRO A O 1
ATOM 809 N N . TYR A 1 113 ? 34.004 -16.548 7.842 1.00 93.12 113 TYR A N 1
ATOM 810 C CA . TYR A 1 113 ? 33.016 -16.143 6.836 1.00 93.12 113 TYR A CA 1
ATOM 811 C C . TYR A 1 113 ? 32.622 -14.670 6.993 1.00 93.12 113 TYR A C 1
ATOM 813 O O . TYR A 1 113 ? 32.408 -13.969 6.015 1.00 93.12 113 TYR A O 1
ATOM 821 N N . PHE A 1 114 ? 32.532 -14.185 8.232 1.00 94.19 114 PHE A N 1
ATOM 822 C CA . PHE A 1 114 ? 32.232 -12.785 8.504 1.00 94.19 114 PHE A CA 1
ATOM 823 C C . PHE A 1 114 ? 33.160 -12.243 9.583 1.00 94.19 114 PHE A C 1
ATOM 825 O O . PHE A 1 114 ? 33.355 -12.875 10.622 1.00 94.19 114 PHE A O 1
ATOM 832 N N . ILE A 1 115 ? 33.711 -11.053 9.355 1.00 92.56 115 ILE A N 1
ATOM 833 C CA . ILE A 1 115 ? 34.586 -10.351 10.295 1.00 92.56 115 ILE A CA 1
ATOM 834 C C . ILE A 1 115 ? 34.117 -8.906 10.382 1.00 92.56 115 ILE A C 1
ATOM 836 O O . ILE A 1 115 ? 34.152 -8.183 9.391 1.00 92.56 115 ILE A O 1
ATOM 840 N N . MET A 1 116 ? 33.730 -8.465 11.573 1.00 93.81 116 MET A N 1
ATOM 841 C CA . MET A 1 116 ? 33.436 -7.065 11.851 1.00 93.81 116 MET A CA 1
ATOM 842 C C . MET A 1 116 ? 34.653 -6.402 12.479 1.00 93.81 116 MET A C 1
ATOM 844 O O . MET A 1 116 ? 35.077 -6.787 13.570 1.00 93.81 116 MET A O 1
ATOM 848 N N . ALA A 1 117 ? 35.176 -5.386 11.805 1.00 91.38 117 ALA A N 1
ATOM 849 C CA . ALA A 1 117 ? 36.262 -4.546 12.272 1.00 91.38 117 ALA A CA 1
ATOM 850 C C . ALA A 1 117 ? 35.780 -3.151 12.662 1.00 91.38 117 ALA A C 1
ATOM 852 O O . ALA A 1 117 ? 34.712 -2.692 12.251 1.00 91.38 117 ALA A O 1
ATOM 853 N N . VAL A 1 118 ? 36.602 -2.495 13.474 1.00 91.12 118 VAL A N 1
ATOM 854 C CA . VAL A 1 118 ? 36.446 -1.104 13.876 1.00 91.12 118 VAL A CA 1
ATOM 855 C C . VAL A 1 118 ? 37.702 -0.310 13.531 1.00 91.12 118 VAL A C 1
ATOM 857 O O . VAL A 1 118 ? 38.809 -0.854 13.456 1.00 91.12 118 VAL A O 1
ATOM 860 N N . GLU A 1 119 ? 37.525 0.985 13.298 1.00 86.81 119 GLU A N 1
ATOM 861 C CA . GLU A 1 119 ? 38.605 1.951 13.104 1.00 86.81 119 GLU A CA 1
ATOM 862 C C . GLU A 1 119 ? 38.371 3.245 13.889 1.00 86.81 119 GLU A C 1
ATOM 864 O O . GLU A 1 119 ? 37.285 3.514 14.419 1.00 86.81 119 GLU A O 1
ATOM 869 N N . GLN A 1 120 ? 39.420 4.062 13.947 1.00 80.88 120 GLN A N 1
ATOM 870 C CA . GLN A 1 120 ? 39.375 5.382 14.553 1.00 80.88 120 GLN A CA 1
ATOM 871 C C . GLN A 1 120 ? 38.290 6.250 13.891 1.00 80.88 120 GLN A C 1
ATOM 873 O O . GLN A 1 120 ? 38.157 6.278 12.675 1.00 80.88 120 GLN A O 1
ATOM 878 N N . GLY A 1 121 ? 37.489 6.939 14.707 1.00 81.50 121 GLY A N 1
ATOM 879 C CA . GLY A 1 121 ? 36.280 7.645 14.255 1.00 81.50 121 GLY A CA 1
ATOM 880 C C . GLY A 1 121 ? 34.981 6.891 14.562 1.00 81.50 121 GLY A C 1
ATOM 881 O O . GLY A 1 121 ? 33.919 7.508 14.628 1.00 81.50 121 GLY A O 1
ATOM 882 N N . GLY A 1 122 ? 35.074 5.595 14.882 1.00 87.38 122 GLY A N 1
ATOM 883 C CA . GLY A 1 122 ? 33.949 4.783 15.347 1.00 87.38 122 GLY A CA 1
ATOM 884 C C . GLY A 1 122 ? 33.148 4.114 14.232 1.00 87.38 122 GLY A C 1
ATOM 885 O O . GLY A 1 122 ? 31.998 3.729 14.459 1.00 87.38 122 GLY A O 1
ATOM 886 N N . ARG A 1 123 ? 33.743 3.966 13.043 1.00 92.88 123 ARG A N 1
ATOM 887 C CA . ARG A 1 123 ? 33.169 3.199 11.937 1.00 92.88 123 ARG A CA 1
ATOM 888 C C . ARG A 1 123 ? 33.328 1.701 12.191 1.00 92.88 123 ARG A C 1
ATOM 890 O O . ARG A 1 123 ? 34.436 1.215 12.407 1.00 92.88 123 ARG A O 1
ATOM 897 N N . LEU A 1 124 ? 32.218 0.974 12.124 1.00 92.94 124 LEU A N 1
ATOM 898 C CA . LEU A 1 124 ? 32.155 -0.483 12.052 1.00 92.94 124 LEU A CA 1
ATOM 899 C C . LEU A 1 124 ? 32.026 -0.917 10.596 1.00 92.94 124 LEU A C 1
ATOM 901 O O . LEU A 1 124 ? 31.212 -0.361 9.856 1.00 92.94 124 LEU A O 1
ATOM 905 N N . TYR A 1 125 ? 32.782 -1.927 10.180 1.00 90.94 125 TYR A N 1
ATOM 906 C CA . TYR A 1 125 ? 32.775 -2.414 8.800 1.00 90.94 125 TYR A CA 1
ATOM 907 C C . TYR A 1 125 ? 33.112 -3.903 8.695 1.00 90.94 125 TYR A C 1
ATOM 909 O O . TYR A 1 125 ? 33.728 -4.480 9.586 1.00 90.94 125 TYR A O 1
ATOM 917 N N . SER A 1 126 ? 32.698 -4.530 7.595 1.00 88.06 126 SER A N 1
ATOM 918 C CA . SER A 1 126 ? 33.146 -5.869 7.216 1.00 88.06 126 SER A CA 1
ATOM 919 C C . SER A 1 126 ? 34.613 -5.800 6.810 1.00 88.06 126 SER A C 1
ATOM 921 O O . SER A 1 126 ? 34.951 -5.065 5.880 1.00 88.06 126 SER A O 1
ATOM 923 N N . ALA A 1 127 ? 35.488 -6.535 7.499 1.00 83.19 127 ALA A N 1
ATOM 924 C CA . ALA A 1 127 ? 36.918 -6.537 7.192 1.00 83.19 127 ALA A CA 1
ATOM 925 C C . ALA A 1 127 ? 37.199 -7.101 5.790 1.00 83.19 127 ALA A C 1
ATOM 927 O O . ALA A 1 127 ? 38.142 -6.672 5.133 1.00 83.19 127 ALA A O 1
ATOM 928 N N . GLU A 1 128 ? 36.351 -8.015 5.321 1.00 72.94 128 GLU A N 1
ATOM 929 C CA . GLU A 1 128 ? 36.334 -8.481 3.938 1.00 72.94 128 GLU A CA 1
ATOM 930 C C . GLU A 1 128 ? 35.486 -7.517 3.089 1.00 72.94 128 GLU A C 1
ATOM 932 O O . GLU A 1 128 ? 34.326 -7.239 3.419 1.00 72.94 128 GLU A O 1
ATOM 937 N N . GLY A 1 129 ? 36.090 -6.932 2.049 1.00 66.00 129 GLY A N 1
ATOM 938 C CA . GLY A 1 129 ? 35.457 -5.954 1.151 1.00 66.00 129 GLY A CA 1
ATOM 939 C C . GLY A 1 129 ? 35.263 -4.537 1.721 1.00 66.00 129 GLY A C 1
ATOM 940 O O . GLY A 1 129 ? 34.699 -3.678 1.050 1.00 66.00 129 GLY A O 1
ATOM 941 N N . GLY A 1 130 ? 35.674 -4.261 2.967 1.00 76.75 130 GLY A N 1
ATOM 942 C CA . GLY A 1 130 ? 35.661 -2.908 3.552 1.00 76.75 130 GLY A CA 1
ATOM 943 C C . GLY A 1 130 ? 34.265 -2.297 3.761 1.00 76.75 130 GLY A C 1
ATOM 944 O O . GLY A 1 130 ? 34.127 -1.084 3.979 1.00 76.75 130 GLY A O 1
ATOM 945 N N . LYS A 1 131 ? 33.201 -3.109 3.687 1.00 83.38 131 LYS A N 1
ATOM 946 C CA . LYS A 1 131 ? 31.815 -2.635 3.733 1.00 83.38 131 LYS A CA 1
ATOM 947 C C . LYS A 1 131 ? 31.463 -1.986 5.061 1.00 83.38 131 LYS A C 1
ATOM 949 O O . LYS A 1 131 ? 31.268 -2.696 6.036 1.00 83.38 131 LYS A O 1
ATOM 954 N N . THR A 1 132 ? 31.326 -0.657 5.096 1.00 90.00 132 THR A N 1
ATOM 955 C CA . THR A 1 132 ? 30.733 0.053 6.245 1.00 90.00 132 THR A CA 1
ATOM 956 C C . THR A 1 132 ? 29.412 -0.590 6.656 1.00 90.00 132 THR A C 1
ATOM 958 O O . THR A 1 132 ? 28.489 -0.679 5.850 1.00 90.00 132 THR A O 1
ATOM 961 N N . ILE A 1 133 ? 29.362 -1.037 7.906 1.00 91.88 133 ILE A N 1
ATOM 962 C CA . ILE A 1 133 ? 28.183 -1.576 8.577 1.00 91.88 133 ILE A CA 1
ATOM 963 C C . ILE A 1 133 ? 27.489 -0.416 9.285 1.00 91.88 133 ILE A C 1
ATOM 965 O O . ILE A 1 133 ? 26.330 -0.148 9.024 1.00 91.88 133 ILE A O 1
ATOM 969 N N . ALA A 1 134 ? 28.196 0.333 10.127 1.00 91.62 134 ALA A N 1
ATOM 970 C CA . ALA A 1 134 ? 27.643 1.510 10.788 1.00 91.62 134 ALA A CA 1
ATOM 971 C C . ALA A 1 134 ? 28.741 2.547 10.992 1.00 91.62 134 ALA A C 1
ATOM 973 O O . ALA A 1 134 ? 29.847 2.189 11.385 1.00 91.62 134 ALA A O 1
ATOM 974 N N . ASP A 1 135 ? 28.448 3.816 10.729 1.00 92.88 135 ASP A N 1
ATOM 975 C CA . ASP A 1 135 ? 29.444 4.881 10.810 1.00 92.88 135 ASP A CA 1
ATOM 976 C C . ASP A 1 135 ? 29.260 5.756 12.053 1.00 92.88 135 ASP A C 1
ATOM 978 O O . ASP A 1 135 ? 28.137 6.024 12.478 1.00 92.88 135 ASP A O 1
ATOM 982 N N . GLY A 1 136 ? 30.371 6.159 12.671 1.00 89.44 136 GLY A N 1
ATOM 983 C CA . GLY A 1 136 ? 30.391 7.035 13.846 1.00 89.44 136 GLY A CA 1
ATOM 984 C C . GLY A 1 136 ? 29.754 6.486 15.134 1.00 89.44 136 GLY A C 1
ATOM 985 O O . GLY A 1 136 ? 29.676 7.222 16.120 1.00 89.44 136 GLY A O 1
ATOM 986 N N . VAL A 1 137 ? 29.310 5.225 15.161 1.00 89.31 137 VAL A N 1
ATOM 987 C CA . VAL A 1 137 ? 28.583 4.628 16.299 1.00 89.31 137 VAL A CA 1
ATOM 988 C C . VAL A 1 137 ? 29.501 4.071 17.388 1.00 89.31 137 VAL A C 1
ATOM 990 O O . VAL A 1 137 ? 29.150 4.108 18.563 1.00 89.31 137 VAL A O 1
ATOM 993 N N . ALA A 1 138 ? 30.684 3.573 17.024 1.00 91.31 138 ALA A N 1
ATOM 994 C CA . ALA A 1 138 ? 31.607 2.874 17.917 1.00 91.31 138 ALA A CA 1
ATOM 995 C C . ALA A 1 138 ? 32.759 3.777 18.379 1.00 91.31 138 ALA A C 1
ATOM 997 O O . ALA A 1 138 ? 33.928 3.411 18.302 1.00 91.31 138 ALA A O 1
ATOM 998 N N . LYS A 1 139 ? 32.446 4.998 18.819 1.00 92.00 139 LYS A N 1
ATOM 999 C CA . LYS A 1 139 ? 33.457 5.921 19.361 1.00 92.00 139 LYS A CA 1
ATOM 1000 C C . LYS A 1 139 ? 33.969 5.423 20.715 1.00 92.00 139 LYS A C 1
ATOM 1002 O O . LYS A 1 139 ? 33.256 4.736 21.444 1.00 92.00 139 LYS A O 1
ATOM 1007 N N . VAL A 1 140 ? 35.196 5.801 21.079 1.00 92.19 140 VAL A N 1
ATOM 1008 C CA . VAL A 1 140 ? 35.748 5.510 22.413 1.00 92.19 140 VAL A CA 1
ATOM 1009 C C . VAL A 1 140 ? 34.787 6.038 23.483 1.00 92.19 140 VAL A C 1
ATOM 1011 O O . VAL A 1 140 ? 34.368 7.191 23.438 1.00 92.19 140 VAL A O 1
ATOM 1014 N N . GLY A 1 141 ? 34.408 5.173 24.421 1.00 88.56 141 GLY A N 1
ATOM 1015 C CA . GLY A 1 141 ? 33.440 5.460 25.475 1.00 88.56 141 GLY A CA 1
ATOM 1016 C C . GLY A 1 141 ? 31.985 5.102 25.144 1.00 88.56 141 GLY A C 1
ATOM 1017 O O . GLY A 1 141 ? 31.198 4.950 26.081 1.00 88.56 141 GLY A O 1
ATOM 1018 N N . ALA A 1 142 ? 31.627 4.917 23.869 1.00 86.88 142 ALA A N 1
ATOM 1019 C CA . ALA A 1 142 ? 30.273 4.554 23.454 1.00 86.88 142 ALA A CA 1
ATOM 1020 C C . ALA A 1 142 ? 30.014 3.049 23.624 1.00 86.88 142 ALA A C 1
ATOM 1022 O O . ALA A 1 142 ? 30.859 2.219 23.283 1.00 86.88 142 ALA A O 1
ATOM 1023 N N . SER A 1 143 ? 28.829 2.709 24.135 1.00 89.81 143 SER A N 1
ATOM 1024 C CA . SER A 1 143 ? 28.323 1.335 24.171 1.00 89.81 143 SER A CA 1
ATOM 1025 C C . SER A 1 143 ? 27.521 1.056 22.904 1.00 89.81 143 SER A C 1
ATOM 1027 O O . SER A 1 143 ? 26.604 1.806 22.574 1.00 89.81 143 SER A O 1
ATOM 1029 N N . VAL A 1 144 ? 27.844 -0.033 22.214 1.00 92.06 144 VAL A N 1
ATOM 1030 C CA . VAL A 1 144 ? 27.211 -0.440 20.960 1.00 92.06 144 VAL A CA 1
ATOM 1031 C C . VAL A 1 144 ? 26.690 -1.860 21.099 1.00 92.06 144 VAL A C 1
ATOM 1033 O O . VAL A 1 144 ? 27.439 -2.776 21.438 1.00 92.06 144 VAL A O 1
ATOM 1036 N N . ARG A 1 145 ? 25.404 -2.054 20.813 1.00 91.06 145 ARG A N 1
ATOM 1037 C CA . ARG A 1 145 ? 24.788 -3.380 20.754 1.00 91.06 145 ARG A CA 1
ATOM 1038 C C . ARG A 1 145 ? 24.976 -3.974 19.364 1.00 91.06 145 ARG A C 1
ATOM 1040 O O . ARG A 1 145 ? 24.679 -3.314 18.372 1.00 91.06 145 ARG A O 1
ATOM 1047 N N . ILE A 1 146 ? 25.424 -5.221 19.297 1.00 92.50 146 ILE A N 1
ATOM 1048 C CA . ILE A 1 146 ? 25.585 -5.986 18.060 1.00 92.50 146 ILE A CA 1
ATOM 1049 C C . ILE A 1 146 ? 24.789 -7.273 18.165 1.00 92.50 146 ILE A C 1
ATOM 1051 O O . ILE A 1 146 ? 24.887 -7.982 19.163 1.00 92.50 146 ILE A O 1
ATOM 1055 N N . ASN A 1 147 ? 24.060 -7.605 17.105 1.00 91.88 147 ASN A N 1
ATOM 1056 C CA . ASN A 1 147 ? 23.449 -8.915 16.930 1.00 91.88 147 ASN A CA 1
ATOM 1057 C C . ASN A 1 147 ? 23.756 -9.416 15.514 1.00 91.88 147 ASN A C 1
ATOM 1059 O O . ASN A 1 147 ? 23.572 -8.689 14.541 1.00 91.88 147 ASN A O 1
ATOM 1063 N N . THR A 1 148 ? 24.205 -10.657 15.381 1.00 93.75 148 THR A N 1
ATOM 1064 C CA . THR A 1 148 ? 24.361 -11.343 14.097 1.00 93.75 148 THR A CA 1
ATOM 1065 C C . THR A 1 148 ? 23.364 -12.485 14.035 1.00 93.75 148 THR A C 1
ATOM 1067 O O . THR A 1 148 ? 23.374 -13.314 14.938 1.00 93.75 148 THR A O 1
ATOM 1070 N N . VAL A 1 149 ? 22.517 -12.531 13.007 1.00 94.00 149 VAL A N 1
ATOM 1071 C CA . VAL A 1 149 ? 21.524 -13.592 12.789 1.00 94.00 149 VAL A CA 1
ATOM 1072 C C . VAL A 1 149 ? 21.896 -14.369 11.536 1.00 94.00 149 VAL A C 1
ATOM 1074 O O . VAL A 1 149 ? 21.975 -13.793 10.455 1.00 94.00 149 VAL A O 1
ATOM 1077 N N . HIS A 1 150 ? 22.088 -15.676 11.668 1.00 94.50 150 HIS A N 1
ATOM 1078 C CA . HIS A 1 150 ? 22.382 -16.579 10.569 1.00 94.50 150 HIS A CA 1
ATOM 1079 C C . HIS A 1 150 ? 21.283 -17.634 10.440 1.00 94.50 150 HIS A C 1
ATOM 1081 O O . HIS A 1 150 ? 21.108 -18.481 11.314 1.00 94.50 150 HIS A O 1
ATOM 1087 N N . ASN A 1 151 ? 20.554 -17.604 9.328 1.00 93.00 151 ASN A N 1
ATOM 1088 C CA . ASN A 1 151 ? 19.684 -18.693 8.912 1.00 93.00 151 ASN A CA 1
ATOM 1089 C C . ASN A 1 151 ? 20.439 -19.585 7.920 1.00 93.00 151 ASN A C 1
ATOM 1091 O O . ASN A 1 151 ? 20.548 -19.259 6.736 1.00 93.00 151 ASN A O 1
ATOM 1095 N N . ALA A 1 152 ? 20.942 -20.717 8.412 1.00 89.44 152 ALA A N 1
ATOM 1096 C CA . ALA A 1 152 ? 21.745 -21.645 7.619 1.00 89.44 152 ALA A CA 1
ATOM 1097 C C . ALA A 1 152 ? 20.933 -22.328 6.499 1.00 89.44 152 ALA A C 1
ATOM 1099 O O . ALA A 1 152 ? 21.485 -22.675 5.457 1.00 89.44 152 ALA A O 1
ATOM 1100 N N . GLY A 1 153 ? 19.615 -22.492 6.680 1.00 86.44 153 GLY A N 1
ATOM 1101 C CA . GLY A 1 153 ? 18.728 -23.084 5.671 1.00 86.44 153 GLY A CA 1
ATOM 1102 C C . GLY A 1 153 ? 18.443 -22.140 4.501 1.00 86.44 153 GLY A C 1
ATOM 1103 O O . GLY A 1 153 ? 18.490 -22.555 3.346 1.00 86.44 153 GLY A O 1
ATOM 1104 N N . LEU A 1 154 ? 18.202 -20.859 4.798 1.00 90.00 154 LEU A N 1
ATOM 1105 C CA . LEU A 1 154 ? 17.994 -19.806 3.798 1.00 90.00 154 LEU A CA 1
ATOM 1106 C C . LEU A 1 154 ? 19.299 -19.206 3.265 1.00 90.00 154 LEU A C 1
ATOM 1108 O O . LEU A 1 154 ? 19.238 -18.336 2.401 1.00 90.00 154 LEU A O 1
ATOM 1112 N N . LYS A 1 155 ? 20.458 -19.638 3.780 1.00 93.62 155 LYS A N 1
ATOM 1113 C CA . LYS A 1 155 ? 21.773 -19.065 3.454 1.00 93.62 155 LYS A CA 1
ATOM 1114 C C . LYS A 1 155 ? 21.816 -17.550 3.663 1.00 93.62 155 LYS A C 1
ATOM 1116 O O . LYS A 1 155 ? 22.380 -16.807 2.868 1.00 93.62 155 LYS A O 1
ATOM 1121 N N . GLN A 1 156 ? 21.194 -17.087 4.741 1.00 95.31 156 GLN A N 1
ATOM 1122 C CA . GLN A 1 156 ? 21.024 -15.666 5.013 1.00 95.31 156 GLN A CA 1
ATOM 1123 C C . GLN A 1 156 ? 21.747 -15.266 6.295 1.00 95.31 156 GLN A C 1
ATOM 1125 O O . GLN A 1 156 ? 21.441 -15.790 7.364 1.00 95.31 156 GLN A O 1
ATOM 1130 N N . TYR A 1 157 ? 22.647 -14.293 6.198 1.00 94.81 157 TYR A N 1
ATOM 1131 C CA . TYR A 1 157 ? 23.413 -13.743 7.307 1.00 94.81 157 TYR A CA 1
ATOM 1132 C C . TYR A 1 157 ? 23.152 -12.240 7.449 1.00 94.81 157 TYR A C 1
ATOM 1134 O O . TYR A 1 157 ? 23.337 -11.472 6.508 1.00 94.81 157 TYR A O 1
ATOM 1142 N N . ILE A 1 158 ? 22.705 -11.805 8.623 1.00 95.06 158 ILE A N 1
ATOM 1143 C CA . ILE A 1 158 ? 22.275 -10.429 8.893 1.00 95.06 158 ILE A CA 1
ATOM 1144 C C . ILE A 1 158 ? 23.039 -9.894 10.100 1.00 95.06 158 ILE A C 1
ATOM 1146 O O . ILE A 1 158 ? 23.235 -10.605 11.083 1.00 95.06 158 ILE A O 1
ATOM 1150 N N . VAL A 1 159 ? 23.427 -8.623 10.059 1.00 94.88 159 VAL A N 1
ATOM 1151 C CA . VAL A 1 159 ? 24.029 -7.912 11.185 1.00 94.88 159 VAL A CA 1
ATOM 1152 C C . VAL A 1 159 ? 23.189 -6.706 11.549 1.00 94.88 159 VAL A C 1
ATOM 1154 O O . VAL A 1 159 ? 22.863 -5.871 10.703 1.00 94.88 159 VAL A O 1
ATOM 1157 N N . TYR A 1 160 ? 22.911 -6.596 12.839 1.00 93.44 160 TYR A N 1
ATOM 1158 C CA . TYR A 1 160 ? 22.223 -5.483 13.454 1.00 93.44 160 TYR A CA 1
ATOM 1159 C C . TYR A 1 160 ? 23.186 -4.719 14.355 1.00 93.44 160 TYR A C 1
ATOM 1161 O O . TYR A 1 160 ? 23.946 -5.319 15.120 1.00 93.44 160 TYR A O 1
ATOM 1169 N N . VAL A 1 161 ? 23.115 -3.393 14.287 1.00 93.38 161 VAL A N 1
ATOM 1170 C CA . VAL A 1 161 ? 23.827 -2.478 15.179 1.00 93.38 161 VAL A CA 1
ATOM 1171 C C . VAL A 1 161 ? 22.787 -1.614 15.875 1.00 93.38 161 VAL A C 1
ATOM 1173 O O . VAL A 1 161 ? 21.962 -0.984 15.219 1.00 93.38 161 VAL A O 1
ATOM 1176 N N . ASN A 1 162 ? 22.792 -1.612 17.207 1.00 90.00 162 ASN A N 1
ATOM 1177 C CA . ASN A 1 162 ? 21.804 -0.923 18.040 1.00 90.00 162 ASN A CA 1
ATOM 1178 C C . ASN A 1 162 ? 20.348 -1.262 17.659 1.00 90.00 162 ASN A C 1
ATOM 1180 O O . ASN A 1 162 ? 19.480 -0.397 17.654 1.00 90.00 162 ASN A O 1
ATOM 1184 N N . GLY A 1 163 ? 20.089 -2.529 17.313 1.00 84.00 163 GLY A N 1
ATOM 1185 C CA . GLY A 1 163 ? 18.759 -3.030 16.940 1.00 84.00 163 GLY A CA 1
ATOM 1186 C C . GLY A 1 163 ? 18.325 -2.734 15.498 1.00 84.00 163 GLY A C 1
ATOM 1187 O O . GLY A 1 163 ? 17.333 -3.297 15.046 1.00 84.00 163 GLY A O 1
ATOM 1188 N N . LYS A 1 164 ? 19.076 -1.921 14.746 1.00 85.50 164 LYS A N 1
ATOM 1189 C CA . LYS A 1 164 ? 18.824 -1.645 13.325 1.00 85.50 164 LYS A CA 1
ATOM 1190 C C . LYS A 1 164 ? 19.610 -2.613 12.449 1.00 85.50 164 LYS A C 1
ATOM 1192 O O . LYS A 1 164 ? 20.793 -2.826 12.692 1.00 85.50 164 LYS A O 1
ATOM 1197 N N . GLU A 1 165 ? 18.978 -3.177 11.425 1.00 93.38 165 GLU A N 1
ATOM 1198 C CA . GLU A 1 165 ? 19.682 -3.962 10.409 1.00 93.38 165 GLU A CA 1
ATOM 1199 C C . GLU A 1 165 ? 20.619 -3.063 9.602 1.00 93.38 165 GLU A C 1
ATOM 1201 O O . GLU A 1 165 ? 20.196 -2.060 9.029 1.00 93.38 165 GLU A O 1
ATOM 1206 N N . MET A 1 166 ? 21.890 -3.443 9.549 1.00 92.94 166 MET A N 1
ATOM 1207 C CA . MET A 1 166 ? 22.945 -2.653 8.919 1.00 92.94 166 MET A CA 1
ATOM 1208 C C . MET A 1 166 ? 23.677 -3.408 7.806 1.00 92.94 166 MET A C 1
ATOM 1210 O O . MET A 1 166 ? 24.301 -2.801 6.937 1.00 92.94 166 MET A O 1
ATOM 1214 N N . PHE A 1 167 ? 23.619 -4.739 7.816 1.00 93.31 167 PHE A N 1
ATOM 1215 C CA . PHE A 1 167 ? 24.214 -5.577 6.783 1.00 93.31 167 PHE A CA 1
ATOM 1216 C C . PHE A 1 167 ? 23.388 -6.847 6.601 1.00 93.31 167 PHE A C 1
ATOM 1218 O O . PHE A 1 167 ? 22.928 -7.435 7.576 1.00 93.31 167 PHE A O 1
ATOM 1225 N N . ARG A 1 168 ? 23.259 -7.289 5.350 1.00 93.44 168 ARG A N 1
ATOM 1226 C CA . ARG A 1 168 ? 22.641 -8.555 4.961 1.00 93.44 168 ARG A CA 1
ATOM 1227 C C . ARG A 1 168 ? 23.426 -9.174 3.812 1.00 93.44 168 ARG A C 1
ATOM 1229 O O . ARG A 1 168 ? 23.779 -8.471 2.865 1.00 93.44 168 ARG A O 1
ATOM 1236 N N . ASP A 1 169 ? 23.632 -10.478 3.901 1.00 91.69 169 ASP A N 1
ATOM 1237 C CA . ASP A 1 169 ? 24.066 -11.362 2.826 1.00 91.69 169 ASP A CA 1
ATOM 1238 C C . ASP A 1 169 ? 23.026 -12.486 2.685 1.00 91.69 169 ASP A C 1
ATOM 1240 O O . ASP A 1 169 ? 22.640 -13.102 3.675 1.00 91.69 169 ASP A O 1
ATOM 1244 N N . ASN A 1 170 ? 22.528 -12.716 1.469 1.00 94.25 170 ASN A N 1
ATOM 1245 C CA . ASN A 1 170 ? 21.534 -13.754 1.161 1.00 94.25 170 ASN A CA 1
ATOM 1246 C C . ASN A 1 170 ? 22.156 -14.989 0.484 1.00 94.25 170 ASN A C 1
ATOM 1248 O O . ASN A 1 170 ? 21.422 -15.841 -0.010 1.00 94.25 170 ASN A O 1
ATOM 1252 N N . ASN A 1 171 ? 23.489 -15.069 0.429 1.00 92.25 171 ASN A N 1
ATOM 1253 C CA . ASN A 1 171 ? 24.241 -16.141 -0.216 1.00 92.25 171 ASN A CA 1
ATOM 1254 C C . ASN A 1 171 ? 25.319 -16.739 0.707 1.00 92.25 171 ASN A C 1
ATOM 1256 O O . ASN A 1 171 ? 26.373 -17.172 0.237 1.00 92.25 171 ASN A O 1
ATOM 1260 N N . ALA A 1 172 ? 25.050 -16.811 2.013 1.00 89.81 172 ALA A N 1
ATOM 1261 C CA . ALA A 1 172 ? 25.955 -17.427 2.977 1.00 89.81 172 ALA A CA 1
ATOM 1262 C C . ALA A 1 172 ? 26.285 -18.889 2.589 1.00 89.81 172 ALA A C 1
ATOM 1264 O O . ALA A 1 172 ? 25.408 -19.639 2.136 1.00 89.81 172 ALA A O 1
ATOM 1265 N N . PRO A 1 173 ? 27.544 -19.337 2.735 1.00 90.88 173 PRO A N 1
ATOM 1266 C CA . PRO A 1 173 ? 27.922 -20.700 2.391 1.00 90.88 173 PRO A CA 1
ATOM 1267 C C . PRO A 1 173 ? 27.216 -21.712 3.304 1.00 90.88 173 PRO A C 1
ATOM 1269 O O . PRO A 1 173 ? 26.752 -21.393 4.392 1.00 90.88 173 PRO A O 1
ATOM 1272 N N . GLY A 1 174 ? 27.150 -22.971 2.868 1.00 89.38 174 GLY A N 1
ATOM 1273 C CA . GLY A 1 174 ? 26.837 -24.066 3.788 1.00 89.38 174 GLY A CA 1
ATOM 1274 C C . GLY A 1 174 ? 28.061 -24.434 4.630 1.00 89.38 174 GLY A C 1
ATOM 1275 O O . GLY A 1 174 ? 29.193 -24.125 4.249 1.00 89.38 174 GLY A O 1
ATOM 1276 N N . GLY A 1 175 ? 27.846 -25.138 5.739 1.00 91.62 175 GLY A N 1
ATOM 1277 C CA . GLY A 1 175 ? 28.925 -25.667 6.572 1.00 91.62 175 GLY A CA 1
ATOM 1278 C C . GLY A 1 175 ? 28.591 -25.643 8.059 1.00 91.62 175 GLY A C 1
ATOM 1279 O O . GLY A 1 175 ? 27.421 -25.722 8.425 1.00 91.62 175 GLY A O 1
ATOM 1280 N N . SER A 1 176 ? 29.623 -25.582 8.899 1.00 93.38 176 SER A N 1
ATOM 1281 C CA . SER A 1 176 ? 29.494 -25.542 10.359 1.00 93.38 176 SER A CA 1
ATOM 1282 C C . SER A 1 176 ? 30.022 -24.213 10.859 1.00 93.38 176 SER A C 1
ATOM 1284 O O . SER A 1 176 ? 31.159 -23.869 10.569 1.00 93.38 176 SER A O 1
ATOM 1286 N N . PHE A 1 177 ? 29.232 -23.480 11.624 1.00 95.75 177 PHE A N 1
ATOM 1287 C CA . PHE A 1 177 ? 29.526 -22.117 12.025 1.00 95.75 177 PHE A CA 1
ATOM 1288 C C . PHE A 1 177 ? 29.704 -21.999 13.526 1.00 95.75 177 PHE A C 1
ATOM 1290 O O . PHE A 1 177 ? 29.071 -22.731 14.272 1.00 95.75 177 PHE A O 1
ATOM 1297 N N . TYR A 1 178 ? 30.554 -21.074 13.959 1.00 94.19 178 TYR A N 1
ATOM 1298 C CA . TYR A 1 178 ? 30.693 -20.691 15.364 1.00 94.19 178 TYR A CA 1
ATOM 1299 C C . TYR A 1 178 ? 31.149 -19.234 15.466 1.00 94.19 178 TYR A C 1
ATOM 1301 O O . TYR A 1 178 ? 31.712 -18.671 14.518 1.00 94.19 178 TYR A O 1
ATOM 1309 N N . ASP A 1 179 ? 30.956 -18.632 16.635 1.00 94.75 179 ASP A N 1
ATOM 1310 C CA . ASP A 1 179 ? 31.226 -17.216 16.855 1.00 94.75 179 ASP A CA 1
ATOM 1311 C C . ASP A 1 179 ? 32.464 -16.973 17.723 1.00 94.75 179 ASP A C 1
ATOM 1313 O O . ASP A 1 179 ? 32.800 -17.725 18.648 1.00 94.75 179 ASP A O 1
ATOM 1317 N N . LYS A 1 180 ? 33.151 -15.868 17.427 1.00 92.62 180 LYS A N 1
ATOM 1318 C CA . LYS A 1 180 ? 34.234 -15.335 18.251 1.00 92.62 180 LYS A CA 1
ATOM 1319 C C . LYS A 1 180 ? 34.060 -13.849 18.511 1.00 92.62 180 LYS A C 1
ATOM 1321 O O . LYS A 1 180 ? 33.643 -13.123 17.611 1.00 92.62 180 LYS A O 1
ATOM 1326 N N . ILE A 1 181 ? 34.428 -13.385 19.700 1.00 92.75 181 ILE A N 1
ATOM 1327 C CA . ILE A 1 181 ? 34.396 -11.958 20.048 1.00 92.75 181 ILE A CA 1
ATOM 1328 C C . ILE A 1 181 ? 35.619 -11.564 20.873 1.00 92.75 181 ILE A C 1
ATOM 1330 O O . ILE A 1 181 ? 36.115 -12.353 21.680 1.00 92.75 181 ILE A O 1
ATOM 1334 N N . GLY A 1 182 ? 36.097 -10.344 20.672 1.00 92.38 182 GLY A N 1
ATOM 1335 C CA . GLY A 1 182 ? 37.313 -9.824 21.289 1.00 92.38 182 GLY A CA 1
ATOM 1336 C C . GLY A 1 182 ? 38.126 -9.023 20.285 1.00 92.38 182 GLY A C 1
ATOM 1337 O O . GLY A 1 182 ? 37.641 -8.743 19.202 1.00 92.38 182 GLY A O 1
ATOM 1338 N N . ALA A 1 183 ? 39.352 -8.651 20.625 1.00 91.69 183 ALA A N 1
ATOM 1339 C CA . ALA A 1 183 ? 40.220 -7.857 19.766 1.00 91.69 183 ALA A CA 1
ATOM 1340 C C . ALA A 1 183 ? 41.188 -8.745 18.964 1.00 91.69 183 ALA A C 1
ATOM 1342 O O . ALA A 1 183 ? 41.970 -9.502 19.544 1.00 91.69 183 ALA A O 1
ATOM 1343 N N . TYR A 1 184 ? 41.170 -8.614 17.636 1.00 88.44 184 TYR A N 1
ATOM 1344 C CA . TYR A 1 184 ? 42.068 -9.327 16.718 1.00 88.44 184 TYR A CA 1
ATOM 1345 C C . TYR A 1 184 ? 42.565 -8.406 15.598 1.00 88.44 184 TYR A C 1
ATOM 1347 O O . TYR A 1 184 ? 41.753 -7.809 14.891 1.00 88.44 184 TYR A O 1
ATOM 1355 N N . THR A 1 185 ? 43.880 -8.287 15.391 1.00 84.00 185 THR A N 1
ATOM 1356 C CA . THR A 1 185 ? 44.403 -7.533 14.237 1.00 84.00 185 THR A CA 1
ATOM 1357 C C . THR A 1 185 ? 44.312 -8.352 12.954 1.00 84.00 185 THR A C 1
ATOM 1359 O O . THR A 1 185 ? 44.707 -9.513 12.901 1.00 84.00 185 THR A O 1
ATOM 1362 N N . THR A 1 186 ? 43.813 -7.731 11.884 1.00 73.69 186 THR A N 1
ATOM 1363 C CA . THR A 1 186 ? 43.962 -8.281 10.526 1.00 73.69 186 THR A CA 1
ATOM 1364 C C . THR A 1 186 ? 45.408 -8.115 10.033 1.00 73.69 186 THR A C 1
ATOM 1366 O O . THR A 1 186 ? 46.185 -7.380 10.642 1.00 73.69 186 THR A O 1
ATOM 1369 N N . ASN A 1 187 ? 45.777 -8.733 8.903 1.00 70.50 187 ASN A N 1
ATOM 1370 C CA . ASN A 1 187 ? 47.141 -8.669 8.339 1.00 70.50 187 ASN A CA 1
ATOM 1371 C C . ASN A 1 187 ? 47.667 -7.238 8.133 1.00 70.50 187 ASN A C 1
ATOM 1373 O O . ASN A 1 187 ? 48.869 -7.007 8.173 1.00 70.50 187 ASN A O 1
ATOM 1377 N N . SER A 1 188 ? 46.761 -6.287 7.909 1.00 71.00 188 SER A N 1
ATOM 1378 C CA . SER A 1 188 ? 47.059 -4.865 7.702 1.00 71.00 188 SER A CA 1
ATOM 1379 C C . SER A 1 188 ? 46.679 -3.971 8.889 1.00 71.00 188 SER A C 1
ATOM 1381 O O . SER A 1 188 ? 46.688 -2.750 8.760 1.00 71.00 188 SER A O 1
ATOM 1383 N N . GLY A 1 189 ? 46.255 -4.559 10.010 1.00 73.38 189 GLY A N 1
ATOM 1384 C CA . GLY A 1 189 ? 45.863 -3.824 11.209 1.00 73.38 189 GLY A CA 1
ATOM 1385 C C . GLY A 1 189 ? 47.061 -3.418 12.057 1.00 73.38 189 GLY A C 1
ATOM 1386 O O . GLY A 1 189 ? 48.049 -4.144 12.152 1.00 73.38 189 GLY A O 1
ATOM 1387 N N . ASN A 1 190 ? 46.965 -2.254 12.690 1.00 79.06 190 ASN A N 1
ATOM 1388 C CA . ASN A 1 190 ? 47.994 -1.716 13.576 1.00 79.06 190 ASN A CA 1
ATOM 1389 C C . ASN A 1 190 ? 47.358 -0.978 14.762 1.00 79.06 190 ASN A C 1
ATOM 1391 O O . ASN A 1 190 ? 46.161 -0.701 14.744 1.00 79.06 190 ASN A O 1
ATOM 1395 N N . GLY A 1 191 ? 48.168 -0.660 15.776 1.00 84.38 191 GLY A N 1
ATOM 1396 C CA . GLY A 1 191 ? 47.760 0.096 16.963 1.00 84.38 191 GLY A CA 1
ATOM 1397 C C . GLY A 1 191 ? 47.033 -0.733 18.024 1.00 84.38 191 GLY A C 1
ATOM 1398 O O . GLY A 1 191 ? 46.830 -1.934 17.869 1.00 84.38 191 GLY A O 1
ATOM 1399 N N . ASP A 1 192 ? 46.716 -0.093 19.150 1.00 89.69 192 ASP A N 1
ATOM 1400 C CA . ASP A 1 192 ? 46.096 -0.756 20.298 1.00 89.69 192 ASP A CA 1
ATOM 1401 C C . ASP A 1 192 ? 44.562 -0.681 20.263 1.00 89.69 192 ASP A C 1
ATOM 1403 O O . ASP A 1 192 ? 43.954 0.188 19.625 1.00 89.69 192 ASP A O 1
ATOM 1407 N N . LEU A 1 193 ? 43.936 -1.618 20.975 1.00 92.94 193 LEU A N 1
ATOM 1408 C CA . LEU A 1 193 ? 42.503 -1.624 21.248 1.00 92.94 193 LEU A CA 1
ATOM 1409 C C . LEU A 1 193 ? 42.247 -2.256 22.615 1.00 92.94 193 LEU A C 1
ATOM 1411 O O . LEU A 1 193 ? 42.799 -3.308 22.929 1.00 92.94 193 LEU A O 1
ATOM 1415 N N . SER A 1 194 ? 41.369 -1.638 23.401 1.00 94.44 194 SER A N 1
ATOM 1416 C CA . SER A 1 194 ? 40.761 -2.221 24.596 1.00 94.44 194 SER A CA 1
ATOM 1417 C C . SER A 1 194 ? 39.244 -2.129 24.476 1.00 94.44 194 SER A C 1
ATOM 1419 O O . SER A 1 194 ? 38.709 -1.029 24.320 1.00 94.44 194 SER A O 1
ATOM 1421 N N . ILE A 1 195 ? 38.551 -3.266 24.555 1.00 94.88 195 ILE A N 1
ATOM 1422 C CA . ILE A 1 195 ? 37.084 -3.345 24.527 1.00 94.88 195 ILE A CA 1
ATOM 1423 C C . ILE A 1 195 ? 36.549 -4.138 25.714 1.00 94.88 195 ILE A C 1
ATOM 1425 O O . ILE A 1 195 ? 37.147 -5.130 26.122 1.00 94.88 195 ILE A O 1
ATOM 1429 N N . THR A 1 196 ? 35.392 -3.738 26.229 1.00 94.56 196 THR A N 1
ATOM 1430 C CA . THR A 1 196 ? 34.614 -4.517 27.202 1.00 94.56 196 THR A CA 1
ATOM 1431 C C . THR A 1 196 ? 33.353 -5.031 26.521 1.00 94.56 196 THR A C 1
ATOM 1433 O O . THR A 1 196 ? 32.627 -4.231 25.937 1.00 94.56 196 THR A O 1
ATOM 1436 N N . CYS A 1 197 ? 33.083 -6.336 26.585 1.00 89.69 197 CYS A N 1
ATOM 1437 C CA . CYS A 1 197 ? 31.899 -6.951 25.974 1.00 89.69 197 CYS A CA 1
ATOM 1438 C C . CYS A 1 197 ? 30.989 -7.572 27.041 1.00 89.69 197 CYS A C 1
ATOM 1440 O O . CYS A 1 197 ? 31.409 -8.481 27.740 1.00 89.69 197 CYS A O 1
ATOM 1442 N N . ALA A 1 198 ? 29.737 -7.131 27.134 1.00 82.50 198 ALA A N 1
ATOM 1443 C CA . ALA A 1 198 ? 28.754 -7.592 28.112 1.00 82.50 198 ALA A CA 1
ATOM 1444 C C . ALA A 1 198 ? 27.516 -8.208 27.435 1.00 82.50 198 ALA A C 1
ATOM 1446 O O . ALA A 1 198 ? 27.233 -7.943 26.265 1.00 82.50 198 ALA A O 1
ATOM 1447 N N . HIS A 1 199 ? 26.750 -8.994 28.200 1.00 70.81 199 HIS A N 1
ATOM 1448 C CA . HIS A 1 199 ? 25.473 -9.598 27.778 1.00 70.81 199 HIS A CA 1
ATOM 1449 C C . HIS A 1 199 ? 25.569 -10.450 26.501 1.00 70.81 199 HIS A C 1
ATOM 1451 O O . HIS A 1 199 ? 24.677 -10.412 25.654 1.00 70.81 199 HIS A O 1
ATOM 1457 N N . LEU A 1 200 ? 26.672 -11.190 26.358 1.00 72.06 200 LEU A N 1
ATOM 1458 C CA . LEU A 1 200 ? 26.927 -12.050 25.207 1.00 72.06 200 LEU A CA 1
ATOM 1459 C C . LEU A 1 200 ? 26.064 -13.308 25.296 1.00 72.06 200 LEU A C 1
ATOM 1461 O O . LEU A 1 200 ? 26.380 -14.220 26.054 1.00 72.06 200 LEU A O 1
ATOM 1465 N N . THR A 1 201 ? 24.981 -13.327 24.527 1.00 62.19 201 THR A N 1
ATOM 1466 C CA . THR A 1 201 ? 23.989 -14.406 24.500 1.00 62.19 201 THR A CA 1
ATOM 1467 C C . THR A 1 201 ? 23.802 -14.882 23.059 1.00 62.19 201 THR A C 1
ATOM 1469 O O . THR A 1 201 ? 23.566 -14.068 22.155 1.00 62.19 201 THR A O 1
ATOM 1472 N N . PRO A 1 202 ? 23.953 -16.189 22.801 1.00 62.47 202 PRO A N 1
ATOM 1473 C CA . PRO A 1 202 ? 23.517 -16.791 21.554 1.00 62.47 202 PRO A CA 1
ATOM 1474 C C . PRO A 1 202 ? 22.136 -17.443 21.694 1.00 62.47 202 PRO A C 1
ATOM 1476 O O . PRO A 1 202 ? 22.035 -18.550 22.203 1.00 62.47 202 PRO A O 1
ATOM 1479 N N . PRO A 1 203 ? 21.041 -16.804 21.261 1.00 60.31 203 PRO A N 1
ATOM 1480 C CA . PRO A 1 203 ? 19.765 -17.492 21.147 1.00 60.31 203 PRO A CA 1
ATOM 1481 C C . PRO A 1 203 ? 19.662 -18.288 19.835 1.00 60.31 203 PRO A C 1
ATOM 1483 O O . PRO A 1 203 ? 20.146 -17.854 18.788 1.00 60.31 203 PRO A O 1
ATOM 1486 N N . SER A 1 204 ? 18.968 -19.427 19.857 1.00 54.47 204 SER A N 1
ATOM 1487 C CA . SER A 1 204 ? 18.700 -20.252 18.670 1.00 54.47 204 SER A CA 1
ATOM 1488 C C . SER A 1 204 ? 17.204 -20.517 18.471 1.00 54.47 204 SER A C 1
ATOM 1490 O O . SER A 1 204 ? 16.404 -20.427 19.403 1.00 54.47 204 SER A O 1
ATOM 1492 N N . LYS A 1 205 ? 16.808 -20.816 17.230 1.00 53.72 205 LYS A N 1
ATOM 1493 C CA . LYS A 1 205 ? 15.493 -21.371 16.890 1.00 53.72 205 LYS A CA 1
ATOM 1494 C C . LYS A 1 205 ? 15.686 -22.789 16.378 1.00 53.72 205 LYS A C 1
ATOM 1496 O O . LYS A 1 205 ? 16.104 -22.979 15.231 1.00 53.72 205 LYS A O 1
ATOM 1501 N N . GLU A 1 206 ? 15.365 -23.777 17.204 1.00 44.06 206 GLU A N 1
ATOM 1502 C CA . GLU A 1 206 ? 15.176 -25.140 16.718 1.00 44.06 206 GLU A CA 1
ATOM 1503 C C . GLU A 1 206 ? 13.766 -25.276 16.139 1.00 44.06 206 GLU A C 1
ATOM 1505 O O . GLU A 1 206 ? 12.767 -25.089 16.831 1.00 44.06 206 GLU A O 1
ATOM 1510 N N . PHE A 1 207 ? 13.673 -25.623 14.856 1.00 34.81 207 PHE A N 1
ATOM 1511 C CA . PHE A 1 207 ? 12.474 -26.286 14.357 1.00 34.81 207 PHE A CA 1
ATOM 1512 C C . PHE A 1 207 ? 12.593 -27.755 14.776 1.00 34.81 207 PHE A C 1
ATOM 1514 O O . PHE A 1 207 ? 13.585 -28.380 14.387 1.00 34.81 207 PHE A O 1
ATOM 1521 N N . PRO A 1 208 ? 11.646 -28.330 15.543 1.00 28.80 208 PRO A N 1
ATOM 1522 C CA . PRO A 1 208 ? 11.669 -29.755 15.824 1.00 28.80 208 PRO A CA 1
ATOM 1523 C C . PRO A 1 208 ? 11.545 -30.495 14.495 1.00 28.80 208 PRO A C 1
ATOM 1525 O O . PRO A 1 208 ? 10.487 -30.547 13.868 1.00 28.80 208 PRO A O 1
ATOM 1528 N N . ASN A 1 209 ? 12.665 -31.046 14.041 1.00 27.53 209 ASN A N 1
ATOM 1529 C CA . ASN A 1 209 ? 12.680 -31.985 12.942 1.00 27.53 209 ASN A CA 1
ATOM 1530 C C . ASN A 1 209 ? 11.918 -33.217 13.434 1.00 27.53 209 ASN A C 1
ATOM 1532 O O . ASN A 1 209 ? 12.355 -33.904 14.360 1.00 27.53 209 ASN A O 1
ATOM 1536 N N . VAL A 1 210 ? 10.760 -33.491 12.837 1.00 30.30 210 VAL A N 1
ATOM 1537 C CA . VAL A 1 210 ? 10.039 -34.748 13.029 1.00 30.30 210 VAL A CA 1
ATOM 1538 C C . VAL A 1 210 ? 10.909 -35.870 12.461 1.00 30.30 210 VAL A C 1
ATOM 1540 O O . VAL A 1 210 ? 10.824 -36.193 11.280 1.00 30.30 210 VAL A O 1
ATOM 1543 N N . LYS A 1 211 ? 11.797 -36.406 13.306 1.00 26.86 211 LYS A N 1
ATOM 1544 C CA . LYS A 1 211 ? 12.269 -37.798 13.393 1.00 26.86 211 LYS A CA 1
ATOM 1545 C C . LYS A 1 211 ? 13.437 -37.857 14.375 1.00 26.86 211 LYS A C 1
ATOM 1547 O O . LYS A 1 211 ? 14.580 -37.561 14.041 1.00 26.86 211 LYS A O 1
ATOM 1552 N N . ASN A 1 212 ? 13.114 -38.259 15.598 1.00 28.72 212 ASN A N 1
ATOM 1553 C CA . ASN A 1 212 ? 14.095 -38.627 16.604 1.00 28.72 212 ASN A CA 1
ATOM 1554 C C . ASN A 1 212 ? 14.753 -39.969 16.237 1.00 28.72 212 ASN A C 1
ATOM 1556 O O . ASN A 1 212 ? 14.092 -40.846 15.689 1.00 28.72 212 ASN A O 1
ATOM 1560 N N . GLN A 1 213 ? 16.033 -40.089 16.595 1.00 24.55 213 GLN A N 1
ATOM 1561 C CA . GLN A 1 213 ? 16.741 -41.303 17.029 1.00 24.55 213 GLN A CA 1
ATOM 1562 C C . GLN A 1 213 ? 16.439 -42.637 16.314 1.00 24.55 213 GLN A C 1
ATOM 1564 O O . GLN A 1 213 ? 15.398 -43.243 16.534 1.00 24.55 213 GLN A O 1
ATOM 1569 N N . ILE A 1 214 ? 17.433 -43.164 15.583 1.00 27.11 214 ILE A N 1
ATOM 1570 C CA . ILE A 1 214 ? 18.050 -44.502 15.756 1.00 27.11 214 ILE A CA 1
ATOM 1571 C C . ILE A 1 214 ? 19.087 -44.725 14.628 1.00 27.11 214 ILE A C 1
ATOM 1573 O O . ILE A 1 214 ? 18.859 -44.362 13.479 1.00 27.11 214 ILE A O 1
ATOM 1577 N N . ALA A 1 215 ? 20.196 -45.383 14.991 1.00 25.39 215 ALA A N 1
ATOM 1578 C CA . ALA A 1 215 ? 21.226 -46.014 14.149 1.00 25.39 215 ALA A CA 1
ATOM 1579 C C . ALA A 1 215 ? 22.438 -45.169 13.699 1.00 25.39 215 ALA A C 1
ATOM 1581 O O . ALA A 1 215 ? 22.583 -44.723 12.563 1.00 25.39 215 ALA A O 1
ATOM 1582 N N . ILE A 1 216 ? 23.393 -45.101 14.628 1.00 26.31 216 ILE A N 1
ATOM 1583 C CA . ILE A 1 216 ? 24.839 -45.124 14.383 1.00 26.31 216 ILE A CA 1
ATOM 1584 C C . ILE A 1 216 ? 25.219 -46.412 13.609 1.00 26.31 216 ILE A C 1
ATOM 1586 O O . ILE A 1 216 ? 24.678 -47.475 13.892 1.00 26.31 216 ILE A O 1
ATOM 1590 N N . MET A 1 217 ? 26.201 -46.299 12.700 1.00 25.75 217 MET A N 1
ATOM 1591 C CA . MET A 1 217 ? 26.879 -47.363 11.924 1.00 25.75 217 MET A CA 1
ATOM 1592 C C . MET A 1 217 ? 26.088 -48.053 10.793 1.00 25.75 217 MET A C 1
ATOM 1594 O O . MET A 1 217 ? 25.444 -49.069 11.006 1.00 25.75 217 MET A O 1
ATOM 1598 N N . ALA A 1 218 ? 26.288 -47.601 9.547 1.00 26.45 218 ALA A N 1
ATOM 1599 C CA . ALA A 1 218 ? 26.840 -48.406 8.440 1.00 26.45 218 ALA A CA 1
ATOM 1600 C C . ALA A 1 218 ? 26.788 -47.631 7.106 1.00 26.45 218 ALA A C 1
ATOM 1602 O O . ALA A 1 218 ? 25.989 -46.725 6.925 1.00 26.45 218 ALA A O 1
ATOM 1603 N N . GLN A 1 219 ? 27.622 -48.054 6.153 1.00 26.98 219 GLN A N 1
ATOM 1604 C CA . GLN A 1 219 ? 27.650 -47.637 4.740 1.00 26.98 219 GLN A CA 1
ATOM 1605 C C . GLN A 1 219 ? 28.362 -46.317 4.396 1.00 26.98 219 GLN A C 1
ATOM 1607 O O . GLN A 1 219 ? 27.905 -45.485 3.617 1.00 26.98 219 GLN A O 1
ATOM 1612 N N . ASN A 1 220 ? 29.617 -46.231 4.843 1.00 28.31 220 ASN A N 1
ATOM 1613 C CA . ASN A 1 220 ? 30.673 -45.673 3.998 1.00 28.31 220 ASN A CA 1
ATOM 1614 C C . ASN A 1 220 ? 30.907 -46.582 2.770 1.00 28.31 220 ASN A C 1
ATOM 1616 O O . ASN A 1 220 ? 30.944 -47.801 2.921 1.00 28.31 220 ASN A O 1
ATOM 1620 N N . LYS A 1 221 ? 31.211 -45.961 1.615 1.00 32.31 221 LYS A N 1
ATOM 1621 C CA . LYS A 1 221 ? 31.708 -46.527 0.331 1.00 32.31 221 LYS A CA 1
ATOM 1622 C C . LYS A 1 221 ? 30.670 -46.783 -0.783 1.00 32.31 221 LYS A C 1
ATOM 1624 O O . LYS A 1 221 ? 30.449 -47.923 -1.167 1.00 32.31 221 LYS A O 1
ATOM 1629 N N . SER A 1 222 ? 30.192 -45.727 -1.455 1.00 31.58 222 SER A N 1
ATOM 1630 C CA . SER A 1 222 ? 29.942 -45.819 -2.918 1.00 31.58 222 SER A CA 1
ATOM 1631 C C . SER A 1 222 ? 29.931 -44.486 -3.691 1.00 31.58 222 SER A C 1
ATOM 1633 O O . SER A 1 222 ? 30.086 -44.486 -4.910 1.00 31.58 222 SER A O 1
ATOM 1635 N N . SER A 1 223 ? 29.868 -43.324 -3.034 1.00 33.25 223 SER A N 1
ATOM 1636 C CA . SER A 1 223 ? 29.724 -42.024 -3.721 1.00 33.25 223 SER A CA 1
ATOM 1637 C C . SER A 1 223 ? 31.040 -41.331 -4.128 1.00 33.25 223 SER A C 1
ATOM 1639 O O . SER A 1 223 ? 31.017 -40.311 -4.817 1.00 33.25 223 SER A O 1
ATOM 1641 N N . LYS A 1 224 ? 32.212 -41.897 -3.799 1.00 32.88 224 LYS A N 1
ATOM 1642 C CA . LYS A 1 224 ? 33.529 -41.273 -4.068 1.00 32.88 224 LYS A CA 1
ATOM 1643 C C . LYS A 1 224 ? 34.144 -41.598 -5.443 1.00 32.88 224 LYS A C 1
ATOM 1645 O O . LYS A 1 224 ? 35.256 -41.165 -5.721 1.00 32.88 224 LYS A O 1
ATOM 1650 N N . ARG A 1 225 ? 33.447 -42.327 -6.330 1.00 35.56 225 ARG A N 1
ATOM 1651 C CA . ARG A 1 225 ? 34.017 -42.799 -7.616 1.00 35.56 225 ARG A CA 1
ATOM 1652 C C . ARG A 1 225 ? 33.445 -42.160 -8.891 1.00 35.56 225 ARG A C 1
ATOM 1654 O O . ARG A 1 225 ? 33.914 -42.489 -9.971 1.00 35.56 225 ARG A O 1
ATOM 1661 N N . LYS A 1 226 ? 32.503 -41.210 -8.795 1.00 36.81 226 LYS A N 1
ATOM 1662 C CA . LYS A 1 226 ? 31.935 -40.507 -9.974 1.00 36.81 226 LYS A CA 1
ATOM 1663 C C . LYS A 1 226 ? 32.245 -39.005 -10.077 1.00 36.81 226 LYS A C 1
ATOM 1665 O O . LYS A 1 226 ? 31.881 -38.392 -11.072 1.00 36.81 226 LYS A O 1
ATOM 1670 N N . ARG A 1 227 ? 32.969 -38.415 -9.114 1.00 35.12 227 ARG A N 1
ATOM 1671 C CA . ARG A 1 227 ? 33.358 -36.985 -9.145 1.00 35.12 227 ARG A CA 1
ATOM 1672 C C . ARG A 1 227 ? 34.776 -36.713 -9.675 1.00 35.12 227 ARG A C 1
ATOM 1674 O O . ARG A 1 227 ? 35.039 -35.604 -10.118 1.00 35.12 227 ARG A O 1
ATOM 1681 N N . ASN A 1 228 ? 35.645 -37.726 -9.746 1.00 34.66 228 ASN A N 1
ATOM 1682 C CA . ASN A 1 228 ? 37.041 -37.564 -10.189 1.00 34.66 228 ASN A CA 1
ATOM 1683 C C . ASN A 1 228 ? 37.269 -37.668 -11.711 1.00 34.66 228 ASN A C 1
ATOM 1685 O O . ASN A 1 228 ? 38.400 -37.525 -12.152 1.00 34.66 228 ASN A O 1
ATOM 1689 N N . ALA A 1 229 ? 36.225 -37.866 -12.526 1.00 37.19 229 ALA A N 1
ATOM 1690 C CA . ALA A 1 229 ? 36.364 -37.980 -13.986 1.00 37.19 229 ALA A CA 1
ATOM 1691 C C . ALA A 1 229 ? 36.089 -36.673 -14.762 1.00 37.19 229 ALA A C 1
ATOM 1693 O O . ALA A 1 229 ? 36.359 -36.616 -15.954 1.00 37.19 229 ALA A O 1
ATOM 1694 N N . LYS A 1 230 ? 35.575 -35.611 -14.116 1.00 35.97 230 LYS A N 1
ATOM 1695 C CA . LYS A 1 230 ? 35.288 -34.317 -14.778 1.00 35.97 230 LYS A CA 1
ATOM 1696 C C . LYS A 1 230 ? 36.285 -33.194 -14.458 1.00 35.97 230 LYS A C 1
ATOM 1698 O O . LYS A 1 230 ? 36.230 -32.151 -15.093 1.00 35.97 230 LYS A O 1
ATOM 1703 N N . ALA A 1 231 ? 37.219 -33.408 -13.529 1.00 36.28 231 ALA A N 1
ATOM 1704 C CA . ALA A 1 231 ? 38.219 -32.404 -13.141 1.00 36.28 231 ALA A CA 1
ATOM 1705 C C . ALA A 1 231 ? 39.548 -32.498 -13.925 1.00 36.28 231 ALA A C 1
ATOM 1707 O O . ALA A 1 231 ? 40.382 -31.609 -13.810 1.00 36.28 231 ALA A O 1
ATOM 1708 N N . GLN A 1 232 ? 39.753 -33.539 -14.743 1.00 34.06 232 GLN A N 1
ATOM 1709 C CA . GLN A 1 232 ? 41.007 -33.756 -15.489 1.00 34.06 232 GLN A CA 1
ATOM 1710 C C . GLN A 1 232 ? 40.994 -33.252 -16.945 1.00 34.06 232 GLN A C 1
ATOM 1712 O O . GLN A 1 232 ? 41.976 -33.444 -17.655 1.00 34.06 232 GLN A O 1
ATOM 1717 N N . GLN A 1 233 ? 39.932 -32.574 -17.399 1.00 34.50 233 GLN A N 1
ATOM 1718 C CA . GLN A 1 233 ? 39.835 -32.056 -18.777 1.00 34.50 233 GLN A CA 1
ATOM 1719 C C . GLN A 1 233 ? 39.948 -30.526 -18.916 1.00 34.50 233 GLN A C 1
ATOM 1721 O O . GLN A 1 233 ? 39.956 -30.035 -20.038 1.00 34.50 233 GLN A O 1
ATOM 1726 N N . ALA A 1 234 ? 40.099 -29.770 -17.821 1.00 32.47 234 ALA A N 1
ATOM 1727 C CA . ALA A 1 234 ? 40.154 -28.298 -17.854 1.00 32.47 234 ALA A CA 1
ATOM 1728 C C . ALA A 1 234 ? 41.543 -27.693 -17.552 1.00 32.47 234 ALA A C 1
ATOM 1730 O O . ALA A 1 234 ? 41.661 -26.490 -17.348 1.00 32.47 234 ALA A O 1
ATOM 1731 N N . GLN A 1 235 ? 42.612 -28.496 -17.537 1.00 34.41 235 GLN A N 1
ATOM 1732 C CA . GLN A 1 235 ? 43.989 -28.007 -17.385 1.00 34.41 235 GLN A CA 1
ATOM 1733 C C . GLN A 1 235 ? 44.844 -28.414 -18.585 1.00 34.41 235 GLN A C 1
ATOM 1735 O O . GLN A 1 235 ? 45.585 -29.392 -18.536 1.00 34.41 235 GLN A O 1
ATOM 1740 N N . LYS A 1 236 ? 44.740 -27.650 -19.676 1.00 28.75 236 LYS A N 1
ATOM 1741 C CA . LYS A 1 236 ? 45.806 -27.486 -20.676 1.00 28.75 236 LYS A CA 1
ATOM 1742 C C . LYS A 1 236 ? 45.484 -26.289 -21.570 1.00 28.75 236 LYS A C 1
ATOM 1744 O O . LYS A 1 236 ? 44.705 -26.420 -22.501 1.00 28.75 236 LYS A O 1
ATOM 1749 N N . MET A 1 237 ? 46.083 -25.142 -21.245 1.00 29.03 237 MET A N 1
ATOM 1750 C CA . MET A 1 237 ? 46.717 -24.166 -22.150 1.00 29.03 237 MET A CA 1
ATOM 1751 C C . MET A 1 237 ? 46.864 -22.829 -21.410 1.00 29.03 237 MET A C 1
ATOM 1753 O O . MET A 1 237 ? 46.013 -21.955 -21.496 1.00 29.03 237 MET A O 1
ATOM 1757 N N . ALA A 1 238 ? 47.972 -22.672 -20.688 1.00 27.64 238 ALA A N 1
ATOM 1758 C CA . ALA A 1 238 ? 48.524 -21.366 -20.353 1.00 27.64 238 ALA A CA 1
ATOM 1759 C C . ALA A 1 238 ? 50.011 -21.425 -20.713 1.00 27.64 238 ALA A C 1
ATOM 1761 O O . ALA A 1 238 ? 50.769 -22.209 -20.140 1.00 27.64 238 ALA A O 1
ATOM 1762 N N . LYS A 1 239 ? 50.386 -20.678 -21.753 1.00 26.80 239 LYS A N 1
ATOM 1763 C CA . LYS A 1 239 ? 51.771 -20.451 -22.168 1.00 26.80 239 LYS A CA 1
ATOM 1764 C C . LYS A 1 239 ? 52.261 -19.197 -21.442 1.00 26.80 239 LYS A C 1
ATOM 1766 O O . LYS A 1 239 ? 51.520 -18.226 -21.334 1.00 26.80 239 LYS A O 1
ATOM 1771 N N . VAL A 1 240 ? 53.483 -19.275 -20.936 1.00 29.11 240 VAL A N 1
ATOM 1772 C CA . VAL A 1 240 ? 54.228 -18.210 -20.259 1.00 29.11 240 VAL A CA 1
ATOM 1773 C C . VAL A 1 240 ? 54.728 -17.203 -21.293 1.00 29.11 240 VAL A C 1
ATOM 1775 O O . VAL A 1 240 ? 55.297 -17.634 -22.289 1.00 29.11 240 VAL A O 1
ATOM 1778 N N . ASP A 1 241 ? 54.580 -15.907 -21.014 1.00 27.17 241 ASP A N 1
ATOM 1779 C CA . ASP A 1 241 ? 55.570 -14.887 -21.371 1.00 27.17 241 ASP A CA 1
ATOM 1780 C C . ASP A 1 241 ? 55.578 -13.793 -20.296 1.00 27.17 241 ASP A C 1
ATOM 1782 O O . ASP A 1 241 ? 54.533 -13.361 -19.808 1.00 27.17 241 ASP A O 1
ATOM 1786 N N . GLY A 1 242 ? 56.785 -13.428 -19.862 1.00 31.47 242 GLY A N 1
ATOM 1787 C CA . GLY A 1 242 ? 57.035 -12.504 -18.764 1.00 31.47 242 GLY A CA 1
ATOM 1788 C C . GLY A 1 242 ? 57.169 -11.054 -19.221 1.00 31.47 242 GLY A C 1
ATOM 1789 O O . GLY A 1 242 ? 57.886 -10.757 -20.173 1.00 31.47 242 GLY A O 1
ATOM 1790 N N . ALA A 1 243 ? 56.543 -10.150 -18.471 1.00 27.45 243 ALA A N 1
ATOM 1791 C CA . ALA A 1 243 ? 56.905 -8.740 -18.371 1.00 27.45 243 ALA A CA 1
ATOM 1792 C C . ALA A 1 243 ? 56.475 -8.207 -16.987 1.00 27.45 243 ALA A C 1
ATOM 1794 O O . ALA A 1 243 ? 55.515 -8.696 -16.397 1.00 27.45 243 ALA A O 1
ATOM 1795 N N . LEU A 1 244 ? 57.258 -7.262 -16.462 1.00 26.02 244 LEU A N 1
ATOM 1796 C CA . LEU A 1 244 ? 57.276 -6.712 -15.095 1.00 26.02 244 LEU A CA 1
ATOM 1797 C C . LEU A 1 244 ? 55.896 -6.316 -14.508 1.00 26.02 244 LEU A C 1
ATOM 1799 O O . LEU A 1 244 ? 55.073 -5.770 -15.242 1.00 26.02 244 LEU A O 1
ATOM 1803 N N . PRO A 1 245 ? 55.653 -6.483 -13.188 1.00 31.52 245 PRO A N 1
ATOM 1804 C CA . PRO A 1 245 ? 54.431 -5.997 -12.554 1.00 31.52 245 PRO A CA 1
ATOM 1805 C C . PRO A 1 245 ? 54.515 -4.489 -12.256 1.00 31.52 245 PRO A C 1
ATOM 1807 O O . PRO A 1 245 ? 55.342 -4.040 -11.462 1.00 31.52 245 PRO A O 1
ATOM 1810 N N . SER A 1 246 ? 53.625 -3.719 -12.883 1.00 28.22 246 SER A N 1
ATOM 1811 C CA . SER A 1 246 ? 53.214 -2.385 -12.420 1.00 28.22 246 SER A CA 1
ATOM 1812 C C . SER A 1 246 ? 52.454 -2.481 -11.080 1.00 28.22 246 SER A C 1
ATOM 1814 O O . SER A 1 246 ? 51.930 -3.553 -10.764 1.00 28.22 246 SER A O 1
ATOM 1816 N N . PRO A 1 247 ? 52.382 -1.401 -10.274 1.00 30.17 247 PRO A N 1
ATOM 1817 C CA . PRO A 1 247 ? 51.814 -1.440 -8.924 1.00 30.17 247 PRO A CA 1
ATOM 1818 C C . PRO A 1 247 ? 50.313 -1.765 -8.933 1.00 30.17 247 PRO A C 1
ATOM 1820 O O . PRO A 1 247 ? 49.600 -1.384 -9.860 1.00 30.17 247 PRO A O 1
ATOM 1823 N N . ALA A 1 248 ? 49.847 -2.456 -7.889 1.00 31.42 248 ALA A N 1
ATOM 1824 C CA . ALA A 1 248 ? 48.444 -2.822 -7.696 1.00 31.42 248 ALA A CA 1
ATOM 1825 C C . ALA A 1 248 ? 47.538 -1.571 -7.574 1.00 31.42 248 ALA A C 1
ATOM 1827 O O . ALA A 1 248 ? 47.930 -0.637 -6.872 1.00 31.42 248 ALA A O 1
ATOM 1828 N N . PRO A 1 249 ? 46.353 -1.535 -8.218 1.00 34.12 249 PRO A N 1
ATOM 1829 C CA . PRO A 1 249 ? 45.401 -0.438 -8.066 1.00 34.12 249 PRO A CA 1
ATOM 1830 C C . PRO A 1 249 ? 44.684 -0.508 -6.709 1.00 34.12 249 PRO A C 1
ATOM 1832 O O . PRO A 1 249 ? 44.336 -1.590 -6.242 1.00 34.12 249 PRO A O 1
ATOM 1835 N N . ASP A 1 250 ? 44.465 0.655 -6.095 1.00 33.34 250 ASP A N 1
ATOM 1836 C CA . ASP A 1 250 ? 43.636 0.842 -4.902 1.00 33.34 250 ASP A CA 1
ATOM 1837 C C . ASP A 1 250 ? 42.170 0.434 -5.175 1.00 33.34 250 ASP A C 1
ATOM 1839 O O . ASP A 1 250 ? 41.517 1.003 -6.051 1.00 33.34 250 ASP A O 1
ATOM 1843 N N . ASP A 1 251 ? 41.632 -0.512 -4.394 1.00 39.69 251 ASP A N 1
ATOM 1844 C CA . ASP A 1 251 ? 40.215 -0.921 -4.407 1.00 39.69 251 ASP A CA 1
ATOM 1845 C C . ASP A 1 251 ? 39.332 0.154 -3.740 1.00 39.69 251 ASP A C 1
ATOM 1847 O O . ASP A 1 251 ? 38.883 0.021 -2.596 1.00 39.69 251 ASP A O 1
ATOM 1851 N N . PHE A 1 252 ? 39.094 1.260 -4.440 1.00 40.38 252 PHE A N 1
ATOM 1852 C CA . PHE A 1 252 ? 38.086 2.251 -4.065 1.00 40.38 252 PHE A CA 1
ATOM 1853 C C . PHE A 1 252 ? 36.840 2.020 -4.930 1.00 40.38 252 PHE A C 1
ATOM 1855 O O . PHE A 1 252 ? 36.764 2.532 -6.043 1.00 40.38 252 PHE A O 1
ATOM 1862 N N . GLU A 1 253 ? 35.869 1.232 -4.446 1.00 45.09 253 GLU A N 1
ATOM 1863 C CA . GLU A 1 253 ? 34.544 1.137 -5.080 1.00 45.09 253 GLU A CA 1
ATOM 1864 C C . GLU A 1 253 ? 33.583 2.180 -4.470 1.00 45.09 253 GLU A C 1
ATOM 1866 O O . GLU A 1 253 ? 33.132 2.040 -3.323 1.00 45.09 253 GLU A O 1
ATOM 1871 N N . PRO A 1 254 ? 33.272 3.256 -5.201 1.00 42.75 254 PRO A N 1
ATOM 1872 C CA . PRO A 1 254 ? 32.386 4.317 -4.737 1.00 42.75 254 PRO A CA 1
ATOM 1873 C C . PRO A 1 254 ? 30.924 3.862 -4.579 1.00 42.75 254 PRO A C 1
ATOM 1875 O O . PRO A 1 254 ? 30.380 3.147 -5.415 1.00 42.75 254 PRO A O 1
ATOM 1878 N N . ARG A 1 255 ? 30.260 4.299 -3.493 1.00 45.47 255 ARG A N 1
ATOM 1879 C CA . ARG A 1 255 ? 28.889 3.869 -3.107 1.00 45.47 255 ARG A CA 1
ATOM 1880 C C . ARG A 1 255 ? 27.774 4.852 -3.416 1.00 45.47 255 ARG A C 1
ATOM 1882 O O . ARG A 1 255 ? 26.603 4.508 -3.285 1.00 45.47 255 ARG A O 1
ATOM 1889 N N . SER A 1 256 ? 28.138 6.075 -3.757 1.00 53.28 256 SER A N 1
ATOM 1890 C CA . SER A 1 256 ? 27.213 7.073 -4.268 1.00 53.28 256 SER A CA 1
ATOM 1891 C C . SER A 1 256 ? 27.733 7.485 -5.630 1.00 53.28 256 SER A C 1
ATOM 1893 O O . SER A 1 256 ? 28.932 7.723 -5.779 1.00 53.28 256 SER A O 1
ATOM 1895 N N . LEU A 1 257 ? 26.851 7.567 -6.620 1.00 59.75 257 LEU A N 1
ATOM 1896 C CA . LEU A 1 257 ? 27.223 8.015 -7.959 1.00 59.75 257 LEU A CA 1
ATOM 1897 C C . LEU A 1 257 ? 27.976 9.357 -7.898 1.00 59.75 257 LEU A C 1
ATOM 1899 O O . LEU A 1 257 ? 29.033 9.496 -8.505 1.00 59.75 257 LEU A O 1
ATOM 1903 N N . HIS A 1 258 ? 27.527 10.250 -7.009 1.00 70.69 258 HIS A N 1
ATOM 1904 C CA . HIS A 1 258 ? 28.103 11.573 -6.738 1.00 70.69 258 HIS A CA 1
ATOM 1905 C C . HIS A 1 258 ? 29.527 11.564 -6.163 1.00 70.69 258 HIS A C 1
ATOM 1907 O O . HIS A 1 258 ? 30.167 12.607 -6.094 1.00 70.69 258 HIS A O 1
ATOM 1913 N N . THR A 1 259 ? 30.044 10.404 -5.740 1.00 72.88 259 THR A N 1
ATOM 1914 C CA . THR A 1 259 ? 31.449 10.264 -5.306 1.00 72.88 259 THR A CA 1
ATOM 1915 C C . THR A 1 259 ? 32.413 9.983 -6.459 1.00 72.88 259 THR A C 1
ATOM 1917 O O . THR A 1 259 ? 33.622 9.974 -6.249 1.00 72.88 259 THR A O 1
ATOM 1920 N N . VAL A 1 260 ? 31.882 9.753 -7.663 1.00 72.06 260 VAL A N 1
ATOM 1921 C CA . VAL A 1 260 ? 32.634 9.375 -8.877 1.00 72.06 260 VAL A CA 1
ATOM 1922 C C . VAL A 1 260 ? 32.362 10.331 -10.018 1.00 72.06 260 VAL A C 1
ATOM 1924 O O . VAL A 1 260 ? 33.257 10.617 -10.801 1.00 72.06 260 VAL A O 1
ATOM 1927 N N . ILE A 1 261 ? 31.107 10.759 -10.129 1.00 78.38 261 ILE A N 1
ATOM 1928 C CA . ILE A 1 261 ? 30.575 11.583 -11.206 1.00 78.38 261 ILE A CA 1
ATOM 1929 C C . ILE A 1 261 ? 29.691 12.627 -10.539 1.00 78.38 261 ILE A C 1
ATOM 1931 O O . ILE A 1 261 ? 28.767 12.272 -9.808 1.00 78.38 261 ILE A O 1
ATOM 1935 N N . SER A 1 262 ? 29.971 13.906 -10.763 1.00 80.06 262 SER A N 1
ATOM 1936 C CA . SER A 1 262 ? 29.119 14.986 -10.258 1.00 80.06 262 SER A CA 1
ATOM 1937 C C . SER A 1 262 ? 27.719 14.950 -10.893 1.00 80.06 262 SER A C 1
ATOM 1939 O O . SER A 1 262 ? 27.516 14.367 -11.957 1.00 80.06 262 SER A O 1
ATOM 1941 N N . GLU A 1 263 ? 26.725 15.573 -10.250 1.00 76.75 263 GLU A N 1
ATOM 1942 C CA . GLU A 1 263 ? 25.371 15.686 -10.827 1.00 76.75 263 GLU A CA 1
ATOM 1943 C C . GLU A 1 263 ? 25.386 16.386 -12.192 1.00 76.75 263 GLU A C 1
ATOM 1945 O O . GLU A 1 263 ? 24.739 15.918 -13.125 1.00 76.75 263 GLU A O 1
ATOM 1950 N N . GLU A 1 264 ? 26.196 17.437 -12.327 1.00 78.06 264 GLU A N 1
ATOM 1951 C CA . GLU A 1 264 ? 26.354 18.201 -13.567 1.00 78.06 264 GLU A CA 1
ATOM 1952 C C . GLU A 1 264 ? 26.952 17.346 -14.698 1.00 78.06 264 GLU A C 1
ATOM 1954 O O . GLU A 1 264 ? 26.437 17.338 -15.814 1.00 78.06 264 GLU A O 1
ATOM 1959 N N . GLU A 1 265 ? 27.995 16.554 -14.424 1.00 81.81 265 GLU A N 1
ATOM 1960 C CA . GLU A 1 265 ? 28.578 15.646 -15.424 1.00 81.81 265 GLU A CA 1
ATOM 1961 C C . GLU A 1 265 ? 27.590 14.564 -15.870 1.00 81.81 265 GLU A C 1
ATOM 1963 O O . GLU A 1 265 ? 27.542 14.214 -17.053 1.00 81.81 265 GLU A O 1
ATOM 1968 N N . LEU A 1 266 ? 26.791 14.036 -14.938 1.00 82.88 266 LEU A N 1
ATOM 1969 C CA . LEU A 1 266 ? 25.757 13.055 -15.250 1.00 82.88 266 LEU A CA 1
ATOM 1970 C C . LEU A 1 266 ? 24.652 13.664 -16.122 1.00 82.88 266 LEU A C 1
ATOM 1972 O O . LEU A 1 266 ? 24.202 13.023 -17.077 1.00 82.88 266 LEU A O 1
ATOM 1976 N N . GLU A 1 267 ? 24.231 14.891 -15.824 1.00 80.81 267 GLU A N 1
ATOM 1977 C CA . GLU A 1 267 ? 23.242 15.631 -16.608 1.00 80.81 267 GLU A CA 1
ATOM 1978 C C . GLU A 1 267 ? 23.754 15.906 -18.029 1.00 80.81 267 GLU A C 1
ATOM 1980 O O . GLU A 1 267 ? 23.092 15.533 -19.001 1.00 80.81 267 GLU A O 1
ATOM 1985 N N . ILE A 1 268 ? 24.981 16.423 -18.169 1.00 87.62 268 ILE A N 1
ATOM 1986 C CA . ILE A 1 268 ? 25.622 16.678 -19.470 1.00 87.62 268 ILE A CA 1
ATOM 1987 C C . ILE A 1 268 ? 25.768 15.383 -20.279 1.00 87.62 268 ILE A C 1
ATOM 1989 O O . ILE A 1 268 ? 25.489 15.359 -21.485 1.00 87.62 268 ILE A O 1
ATOM 1993 N N . ALA A 1 269 ? 26.192 14.284 -19.646 1.00 88.75 269 ALA A N 1
ATOM 1994 C CA . ALA A 1 269 ? 26.304 12.986 -20.308 1.00 88.75 269 ALA A CA 1
ATOM 1995 C C . ALA A 1 269 ? 24.934 12.487 -20.795 1.00 88.75 269 ALA A C 1
ATOM 1997 O O . ALA A 1 269 ? 24.805 12.026 -21.935 1.00 88.75 269 ALA A O 1
ATOM 1998 N N . THR A 1 270 ? 23.902 12.636 -19.963 1.00 86.50 270 THR A N 1
ATOM 1999 C CA . THR A 1 270 ? 22.521 12.269 -20.294 1.00 86.50 270 THR A CA 1
ATOM 2000 C C . THR A 1 270 ? 21.993 13.099 -21.466 1.00 86.50 270 THR A C 1
ATOM 2002 O O . THR A 1 270 ? 21.458 12.533 -22.425 1.00 86.50 270 THR A O 1
ATOM 2005 N N . GLU A 1 271 ? 22.193 14.418 -21.459 1.00 88.19 271 GLU A N 1
ATOM 2006 C CA . GLU A 1 271 ? 21.780 15.317 -22.542 1.00 88.19 271 GLU A CA 1
ATOM 2007 C C . GLU A 1 271 ? 22.530 15.018 -23.850 1.00 88.19 271 GLU A C 1
ATOM 2009 O O . GLU A 1 271 ? 21.923 14.957 -24.926 1.00 88.19 271 GLU A O 1
ATOM 2014 N N . THR A 1 272 ? 23.836 14.752 -23.764 1.00 89.31 272 THR A N 1
ATOM 2015 C CA . THR A 1 272 ? 24.680 14.402 -24.914 1.00 89.31 272 THR A CA 1
ATOM 2016 C C . THR A 1 272 ? 24.194 13.117 -25.581 1.00 89.31 272 THR A C 1
ATOM 2018 O O . THR A 1 272 ? 23.970 13.086 -26.797 1.00 89.31 272 THR A O 1
ATOM 2021 N N . LEU A 1 273 ? 23.986 12.053 -24.796 1.00 91.25 273 LEU A N 1
ATOM 2022 C CA . LEU A 1 273 ? 23.483 10.773 -25.299 1.00 91.25 273 LEU A CA 1
ATOM 2023 C C . LEU A 1 273 ? 22.070 10.915 -25.878 1.00 91.25 273 LEU A C 1
ATOM 2025 O O . LEU A 1 273 ? 21.798 10.397 -26.964 1.00 91.25 273 LEU A O 1
ATOM 2029 N N . THR A 1 274 ? 21.200 11.673 -25.209 1.00 87.50 274 THR A N 1
ATOM 2030 C CA . THR A 1 274 ? 19.833 11.954 -25.674 1.00 87.50 274 THR A CA 1
ATOM 2031 C C . THR A 1 274 ? 19.832 12.718 -26.998 1.00 87.50 274 THR A C 1
ATOM 2033 O O . THR A 1 274 ? 19.066 12.401 -27.909 1.00 87.50 274 THR A O 1
ATOM 2036 N N . THR A 1 275 ? 20.716 13.702 -27.152 1.00 89.19 275 THR A N 1
ATOM 2037 C CA . THR A 1 275 ? 20.849 14.486 -28.386 1.00 89.19 275 THR A CA 1
ATOM 2038 C C . THR A 1 275 ? 21.362 13.630 -29.535 1.00 89.19 275 THR A C 1
ATOM 2040 O O . THR A 1 275 ? 20.800 13.662 -30.629 1.00 89.19 275 THR A O 1
ATOM 2043 N N . LEU A 1 276 ? 22.383 12.805 -29.298 1.00 88.44 276 LEU A N 1
ATOM 2044 C CA . LEU A 1 276 ? 22.915 11.895 -30.312 1.00 88.44 276 LEU A CA 1
ATOM 2045 C C . LEU A 1 276 ? 21.902 10.824 -30.734 1.00 88.44 276 LEU A C 1
ATOM 2047 O O . LEU A 1 276 ? 21.851 10.471 -31.914 1.00 88.44 276 LEU A O 1
ATOM 2051 N N . ALA A 1 277 ? 21.054 10.354 -29.816 1.00 86.94 277 ALA A N 1
ATOM 2052 C CA . ALA A 1 277 ? 19.981 9.411 -30.129 1.00 86.94 277 ALA A CA 1
ATOM 2053 C C . ALA A 1 277 ? 18.970 9.973 -31.150 1.00 86.94 277 ALA A C 1
ATOM 2055 O O . ALA A 1 277 ? 18.425 9.208 -31.947 1.00 86.94 277 ALA A O 1
ATOM 2056 N N . LYS A 1 278 ? 18.777 11.301 -31.202 1.00 89.19 278 LYS A N 1
ATOM 2057 C CA . LYS A 1 278 ? 17.930 11.970 -32.210 1.00 89.19 278 LYS A CA 1
ATOM 2058 C C . LYS A 1 278 ? 18.529 11.928 -33.623 1.00 89.19 278 LYS A C 1
ATOM 2060 O O . LYS A 1 278 ? 17.792 12.085 -34.593 1.00 89.19 278 LYS A O 1
ATOM 2065 N N . TYR A 1 279 ? 19.836 11.675 -33.761 1.00 89.94 279 TYR A N 1
ATOM 2066 C CA . TYR A 1 279 ? 20.546 11.657 -35.046 1.00 89.94 279 TYR A CA 1
ATOM 2067 C C . TYR A 1 279 ? 21.349 10.355 -35.267 1.00 89.94 279 TYR A C 1
ATOM 2069 O O . TYR A 1 279 ? 22.585 10.379 -35.294 1.00 89.94 279 TYR A O 1
ATOM 2077 N N . PRO A 1 280 ? 20.688 9.206 -35.526 1.00 85.19 280 PRO A N 1
ATOM 2078 C CA . PRO A 1 280 ? 21.347 7.894 -35.632 1.00 85.19 280 PRO A CA 1
ATOM 2079 C C . PRO A 1 280 ? 22.407 7.778 -36.740 1.00 85.19 280 PRO A C 1
ATOM 2081 O O . PRO A 1 280 ? 23.256 6.890 -36.723 1.00 85.19 280 PRO A O 1
ATOM 2084 N N . ASN A 1 281 ? 22.375 8.659 -37.739 1.00 86.00 281 ASN A N 1
ATOM 2085 C CA . ASN A 1 281 ? 23.397 8.684 -38.786 1.00 86.00 281 ASN A CA 1
ATOM 2086 C C . ASN A 1 281 ? 24.712 9.299 -38.284 1.00 86.00 281 ASN A C 1
ATOM 2088 O O . ASN A 1 281 ? 25.788 8.864 -38.692 1.00 86.00 281 ASN A O 1
ATOM 2092 N N . LEU A 1 282 ? 24.640 10.258 -37.354 1.00 86.12 282 LEU A N 1
ATOM 2093 C CA . LEU A 1 282 ? 25.816 10.865 -36.730 1.00 86.12 282 LEU A CA 1
ATOM 2094 C C . LEU A 1 282 ? 26.464 9.912 -35.729 1.00 86.12 282 LEU A C 1
ATOM 2096 O O . LEU A 1 282 ? 27.690 9.866 -35.641 1.00 86.12 282 LEU A O 1
ATOM 2100 N N . THR A 1 283 ? 25.675 9.065 -35.062 1.00 81.88 283 THR A N 1
ATOM 2101 C CA . THR A 1 283 ? 26.218 8.052 -34.150 1.00 81.88 283 THR A CA 1
ATOM 2102 C C . THR A 1 283 ? 27.047 6.995 -34.863 1.00 81.88 283 THR A C 1
ATOM 2104 O O . THR A 1 283 ? 27.859 6.368 -34.200 1.00 81.88 283 THR A O 1
ATOM 2107 N N . LYS A 1 284 ? 26.919 6.815 -36.188 1.00 81.31 284 LYS A N 1
ATOM 2108 C CA . LYS A 1 284 ? 27.770 5.924 -37.006 1.00 81.31 284 LYS A CA 1
ATOM 2109 C C . LYS A 1 284 ? 29.080 6.571 -37.461 1.00 81.31 284 LYS A C 1
ATOM 2111 O O . LYS A 1 284 ? 29.952 5.881 -37.988 1.00 81.31 284 LYS A O 1
ATOM 2116 N N . SER A 1 285 ? 29.240 7.876 -37.257 1.00 88.81 285 SER A N 1
ATOM 2117 C CA . SER A 1 285 ? 30.428 8.611 -37.682 1.00 88.81 285 SER A CA 1
ATOM 2118 C C . SER A 1 285 ? 31.694 8.138 -36.949 1.00 88.81 285 SER A C 1
ATOM 2120 O O . SER A 1 285 ? 31.639 7.526 -35.872 1.00 88.81 285 SER A O 1
ATOM 2122 N N . LYS A 1 286 ? 32.860 8.412 -37.549 1.00 89.94 286 LYS A N 1
ATOM 2123 C CA . LYS A 1 286 ? 34.170 8.091 -36.961 1.00 89.94 286 LYS A CA 1
ATOM 2124 C C . LYS A 1 286 ? 34.383 8.766 -35.589 1.00 89.94 286 LYS A C 1
ATOM 2126 O O . LYS A 1 286 ? 34.847 8.056 -34.700 1.00 89.94 286 LYS A O 1
ATOM 2131 N N . PRO A 1 287 ? 33.998 10.044 -35.372 1.00 89.19 287 PRO A N 1
ATOM 2132 C CA . PRO A 1 287 ? 34.096 10.689 -34.058 1.00 89.19 287 PRO A CA 1
ATOM 2133 C C . PRO A 1 287 ? 33.338 9.981 -32.927 1.00 89.19 287 PRO A C 1
ATOM 2135 O O . PRO A 1 287 ? 33.802 9.978 -31.797 1.00 89.19 287 PRO A O 1
ATOM 2138 N N . CYS A 1 288 ? 32.210 9.320 -33.209 1.00 86.94 288 CYS A N 1
ATOM 2139 C CA . CYS A 1 288 ? 31.425 8.632 -32.177 1.00 86.94 288 CYS A CA 1
ATOM 2140 C C . CYS A 1 288 ? 31.936 7.219 -31.835 1.00 86.94 288 CYS A C 1
ATOM 2142 O O . CYS A 1 288 ? 31.252 6.493 -31.116 1.00 86.94 288 CYS A O 1
ATOM 2144 N N . ARG A 1 289 ? 33.088 6.777 -32.365 1.00 89.56 289 ARG A N 1
ATOM 2145 C CA . ARG A 1 289 ? 33.583 5.404 -32.158 1.00 89.56 289 ARG A CA 1
ATOM 2146 C C . ARG A 1 289 ? 33.761 5.068 -30.681 1.00 89.56 289 ARG A C 1
ATOM 2148 O O . ARG A 1 289 ? 33.222 4.055 -30.245 1.00 89.56 289 ARG A O 1
ATOM 2155 N N . ASP A 1 290 ? 34.485 5.901 -29.948 1.00 88.75 290 ASP A N 1
ATOM 2156 C CA . ASP A 1 290 ? 34.854 5.602 -28.561 1.00 88.75 290 ASP A CA 1
ATOM 2157 C C . ASP A 1 290 ? 33.635 5.704 -27.642 1.00 88.75 290 ASP A C 1
ATOM 2159 O O . ASP A 1 290 ? 33.436 4.855 -26.777 1.00 88.75 290 ASP A O 1
ATOM 2163 N N . LEU A 1 291 ? 32.731 6.646 -27.935 1.00 88.50 291 LEU A N 1
ATOM 2164 C CA . LEU A 1 291 ? 31.435 6.737 -27.269 1.00 88.50 291 LEU A CA 1
ATOM 2165 C C . LEU A 1 291 ? 30.607 5.455 -27.443 1.00 88.50 291 LEU A C 1
ATOM 2167 O O . LEU A 1 291 ? 30.028 4.970 -26.478 1.00 88.50 291 LEU A O 1
ATOM 2171 N N . ARG A 1 292 ? 30.559 4.869 -28.650 1.00 89.50 292 ARG A N 1
ATOM 2172 C CA . ARG A 1 292 ? 29.833 3.604 -28.876 1.00 89.50 292 ARG A CA 1
ATOM 2173 C C . ARG A 1 292 ? 30.412 2.448 -28.059 1.00 89.50 292 ARG A C 1
ATOM 2175 O O . ARG A 1 292 ? 29.638 1.627 -27.580 1.00 89.50 292 ARG A O 1
ATOM 2182 N N . VAL A 1 293 ? 31.738 2.377 -27.921 1.00 89.31 293 VAL A N 1
ATOM 2183 C CA . VAL A 1 293 ? 32.407 1.352 -27.099 1.00 89.31 293 VAL A CA 1
ATOM 2184 C C . VAL A 1 293 ? 32.051 1.553 -25.626 1.00 89.31 293 VAL A C 1
ATOM 2186 O O . VAL A 1 293 ? 31.542 0.630 -25.001 1.00 89.31 293 VAL A O 1
ATOM 2189 N N . ALA A 1 294 ? 32.191 2.777 -25.112 1.00 87.88 294 ALA A N 1
ATOM 2190 C CA . ALA A 1 294 ? 31.865 3.098 -23.724 1.00 87.88 294 ALA A CA 1
ATOM 2191 C C . ALA A 1 294 ? 30.391 2.815 -23.379 1.00 87.88 294 ALA A C 1
ATOM 2193 O O . ALA A 1 294 ? 30.099 2.220 -22.345 1.00 87.88 294 ALA A O 1
ATOM 2194 N N . VAL A 1 295 ? 29.453 3.181 -24.263 1.00 88.56 295 VAL A N 1
ATOM 2195 C CA . VAL A 1 295 ? 28.018 2.896 -24.079 1.00 88.56 295 VAL A CA 1
ATOM 2196 C C . VAL A 1 295 ? 27.733 1.393 -24.112 1.00 88.56 295 VAL A C 1
ATOM 2198 O O . VAL A 1 295 ? 26.874 0.924 -23.369 1.00 88.56 295 VAL A O 1
ATOM 2201 N N . TYR A 1 296 ? 28.431 0.625 -24.955 1.00 85.75 296 TYR A N 1
ATOM 2202 C CA . TYR A 1 296 ? 28.291 -0.830 -24.981 1.00 85.75 296 TYR A CA 1
ATOM 2203 C C . TYR A 1 296 ? 28.761 -1.461 -23.666 1.00 85.75 296 TYR A C 1
ATOM 2205 O O . TYR A 1 296 ? 28.019 -2.246 -23.082 1.00 85.75 296 TYR A O 1
ATOM 2213 N N . ASP A 1 297 ? 29.940 -1.082 -23.174 1.00 86.06 297 ASP A N 1
ATOM 2214 C CA . ASP A 1 297 ? 30.488 -1.617 -21.923 1.00 86.06 297 ASP A CA 1
ATOM 2215 C C . ASP A 1 297 ? 29.629 -1.216 -20.715 1.00 86.06 297 ASP A C 1
ATOM 2217 O O . ASP A 1 297 ? 29.330 -2.055 -19.865 1.00 86.06 297 ASP A O 1
ATOM 2221 N N . PHE A 1 298 ? 29.141 0.032 -20.686 1.00 85.62 298 PHE A N 1
ATOM 2222 C CA . PHE A 1 298 ? 28.159 0.488 -19.699 1.00 85.62 298 PHE A CA 1
ATOM 2223 C C . PHE A 1 298 ? 26.885 -0.359 -19.747 1.00 85.62 298 PHE A C 1
ATOM 2225 O O . PHE A 1 298 ? 26.417 -0.853 -18.726 1.00 85.62 298 PHE A O 1
ATOM 2232 N N . ARG A 1 299 ? 26.343 -0.604 -20.945 1.00 82.12 299 ARG A N 1
ATOM 2233 C CA . ARG A 1 299 ? 25.153 -1.444 -21.105 1.00 82.12 299 ARG A CA 1
ATOM 2234 C C . ARG A 1 299 ? 25.379 -2.867 -20.585 1.00 82.12 299 ARG A C 1
ATOM 2236 O O . ARG A 1 299 ? 24.464 -3.425 -19.988 1.00 82.12 299 ARG A O 1
ATOM 2243 N N . GLN A 1 300 ? 26.556 -3.450 -20.813 1.00 78.94 300 GLN A N 1
ATOM 2244 C CA . GLN A 1 300 ? 26.897 -4.797 -20.335 1.00 78.94 300 GLN A CA 1
ATOM 2245 C C . GLN A 1 300 ? 27.062 -4.866 -18.810 1.00 78.94 300 GLN A C 1
ATOM 2247 O O . GLN A 1 300 ? 26.793 -5.910 -18.219 1.00 78.94 300 GLN A O 1
ATOM 2252 N N . SER A 1 301 ? 27.483 -3.777 -18.161 1.00 79.50 301 SER A N 1
ATOM 2253 C CA . SER A 1 301 ? 27.631 -3.722 -16.701 1.00 79.50 301 SER A CA 1
ATOM 2254 C C . SER A 1 301 ? 26.331 -3.375 -15.962 1.00 79.50 301 SER A C 1
ATOM 2256 O O . SER A 1 301 ? 26.221 -3.641 -14.762 1.00 79.50 301 SER A O 1
ATOM 2258 N N . CYS A 1 302 ? 25.317 -2.841 -16.653 1.00 75.62 302 CYS A N 1
ATOM 2259 C CA . CYS A 1 302 ? 23.990 -2.600 -16.087 1.00 75.62 302 CYS A CA 1
ATOM 2260 C C . CYS A 1 302 ? 23.286 -3.916 -15.703 1.00 75.62 302 CYS A C 1
ATOM 2262 O O . CYS A 1 302 ? 22.759 -4.634 -16.550 1.00 75.62 302 CYS A O 1
ATOM 2264 N N . THR A 1 303 ? 23.198 -4.191 -14.399 1.00 74.56 303 THR A N 1
ATOM 2265 C CA . THR A 1 303 ? 22.492 -5.359 -13.828 1.00 74.56 303 THR A CA 1
ATOM 2266 C C . THR A 1 303 ? 21.027 -5.078 -13.465 1.00 74.56 303 THR A C 1
ATOM 2268 O O . THR A 1 303 ? 20.352 -5.900 -12.840 1.00 74.56 303 THR A O 1
ATOM 2271 N N . THR A 1 304 ? 20.506 -3.926 -13.876 1.00 72.38 304 THR A N 1
ATOM 2272 C CA . THR A 1 304 ? 19.122 -3.488 -13.666 1.00 72.38 304 THR A CA 1
ATOM 2273 C C . THR A 1 304 ? 18.402 -3.315 -15.001 1.00 72.38 304 THR A C 1
ATOM 2275 O O . THR A 1 304 ? 19.037 -3.256 -16.056 1.00 72.38 304 THR A O 1
ATOM 2278 N N . GLY A 1 305 ? 17.074 -3.214 -14.951 1.00 79.31 305 GLY A N 1
ATOM 2279 C CA . GLY A 1 305 ? 16.286 -2.910 -16.138 1.00 79.31 305 GLY A CA 1
ATOM 2280 C C . GLY A 1 305 ? 16.207 -4.064 -17.136 1.00 79.31 305 GLY A C 1
ATOM 2281 O O . GLY A 1 305 ? 16.327 -5.240 -16.782 1.00 79.31 305 GLY A O 1
ATOM 2282 N N . VAL A 1 306 ? 15.962 -3.741 -18.404 1.00 80.88 306 VAL A N 1
ATOM 2283 C CA . VAL A 1 306 ? 15.685 -4.725 -19.464 1.00 80.88 306 VAL A CA 1
ATOM 2284 C C . VAL A 1 306 ? 16.860 -5.661 -19.735 1.00 80.88 306 VAL A C 1
ATOM 2286 O O . VAL A 1 306 ? 16.635 -6.808 -20.115 1.00 80.88 306 VAL A O 1
ATOM 2289 N N . ASN A 1 307 ? 18.098 -5.214 -19.495 1.00 76.69 307 ASN A N 1
ATOM 2290 C CA . ASN A 1 307 ? 19.297 -6.020 -19.739 1.00 76.69 307 ASN A CA 1
ATOM 2291 C C . ASN A 1 307 ? 19.415 -7.194 -18.751 1.00 76.69 307 ASN A C 1
ATOM 2293 O O . ASN A 1 307 ? 19.842 -8.274 -19.145 1.00 76.69 307 ASN A O 1
ATOM 2297 N N . SER A 1 308 ? 18.998 -7.034 -17.489 1.00 76.94 308 SER A N 1
ATOM 2298 C CA . SER A 1 308 ? 19.048 -8.132 -16.510 1.00 76.94 308 SER A CA 1
ATOM 2299 C C . SER A 1 308 ? 17.838 -9.061 -16.555 1.00 76.94 308 SER A C 1
ATOM 2301 O O . SER A 1 308 ? 17.876 -10.157 -15.996 1.00 76.94 308 SER A O 1
ATOM 2303 N N . ALA A 1 309 ? 16.774 -8.651 -17.247 1.00 79.69 309 ALA A N 1
ATOM 2304 C CA . ALA A 1 309 ? 15.589 -9.468 -17.470 1.00 79.69 309 ALA A CA 1
ATOM 2305 C C . ALA A 1 309 ? 15.669 -10.329 -18.747 1.00 79.69 309 ALA A C 1
ATOM 2307 O O . ALA A 1 309 ? 14.713 -11.044 -19.064 1.00 79.69 309 ALA A O 1
ATOM 2308 N N . GLU A 1 310 ? 16.780 -10.292 -19.490 1.00 76.06 310 GLU A N 1
ATOM 2309 C CA . GLU A 1 310 ? 16.968 -11.122 -20.680 1.00 76.06 310 GLU A CA 1
ATOM 2310 C C . GLU A 1 310 ? 16.962 -12.618 -20.301 1.00 76.06 310 GLU A C 1
ATOM 2312 O O . GLU A 1 310 ? 17.741 -13.081 -19.472 1.00 76.06 310 GLU A O 1
ATOM 2317 N N . GLY A 1 311 ? 16.015 -13.381 -20.860 1.00 78.12 311 GLY A N 1
ATOM 2318 C CA . GLY A 1 311 ? 15.788 -14.789 -20.501 1.00 78.12 311 GLY A CA 1
ATOM 2319 C C . GLY A 1 311 ? 14.954 -15.026 -19.230 1.00 78.12 311 GLY A C 1
ATOM 2320 O O . GLY A 1 311 ? 14.696 -16.179 -18.886 1.00 78.12 311 GLY A O 1
ATOM 2321 N N . ALA A 1 312 ? 14.494 -13.971 -18.547 1.00 88.69 312 ALA A N 1
ATOM 2322 C CA . ALA A 1 312 ? 13.573 -14.086 -17.417 1.00 88.69 312 ALA A CA 1
ATOM 2323 C C . ALA A 1 312 ? 12.114 -14.327 -17.868 1.00 88.69 312 ALA A C 1
ATOM 2325 O O . ALA A 1 312 ? 11.774 -14.236 -19.050 1.00 88.69 312 ALA A O 1
ATOM 2326 N N . ASN A 1 313 ? 11.224 -14.625 -16.914 1.00 92.25 313 ASN A N 1
ATOM 2327 C CA . ASN A 1 313 ? 9.790 -14.774 -17.194 1.00 92.25 313 ASN A CA 1
ATOM 2328 C C . ASN A 1 313 ? 9.135 -13.443 -17.623 1.00 92.25 313 ASN A C 1
ATOM 2330 O O . ASN A 1 313 ? 9.701 -12.363 -17.430 1.00 92.25 313 ASN A O 1
ATOM 2334 N N . LEU A 1 314 ? 7.927 -13.514 -18.197 1.00 93.94 314 LEU A N 1
ATOM 2335 C CA . LEU A 1 314 ? 7.236 -12.333 -18.725 1.00 93.94 314 LEU A CA 1
ATOM 2336 C C . LEU A 1 314 ? 6.996 -11.261 -17.655 1.00 93.94 314 LEU A C 1
ATOM 2338 O O . LEU A 1 314 ? 7.220 -10.087 -17.927 1.00 93.94 314 LEU A O 1
ATOM 2342 N N . THR A 1 315 ? 6.639 -11.635 -16.423 1.00 94.62 315 THR A N 1
ATOM 2343 C CA . THR A 1 315 ? 6.460 -10.672 -15.321 1.00 94.62 315 THR A CA 1
ATOM 2344 C C . THR A 1 315 ? 7.739 -9.879 -15.034 1.00 94.62 315 THR A C 1
ATOM 2346 O O . THR A 1 315 ? 7.693 -8.658 -14.882 1.00 94.62 315 THR A O 1
ATOM 2349 N N . ALA A 1 316 ? 8.898 -10.538 -14.978 1.00 93.19 316 ALA A N 1
ATOM 2350 C CA . ALA A 1 316 ? 10.172 -9.859 -14.753 1.00 93.19 316 ALA A CA 1
ATOM 2351 C C . ALA A 1 316 ? 10.534 -8.929 -15.921 1.00 93.19 316 ALA A C 1
ATOM 2353 O O . ALA A 1 316 ? 10.940 -7.793 -15.692 1.00 93.19 316 ALA A O 1
ATOM 2354 N N . ARG A 1 317 ? 10.312 -9.378 -17.163 1.00 94.62 317 ARG A N 1
ATOM 2355 C CA . ARG A 1 317 ? 10.567 -8.588 -18.379 1.00 94.62 317 ARG A CA 1
ATOM 2356 C C . ARG A 1 317 ? 9.666 -7.356 -18.481 1.00 94.62 317 ARG A C 1
ATOM 2358 O O . ARG A 1 317 ? 10.164 -6.283 -18.801 1.00 94.62 317 ARG A O 1
ATOM 2365 N N . VAL A 1 318 ? 8.376 -7.481 -18.158 1.00 95.88 318 VAL A N 1
ATOM 2366 C CA . VAL A 1 318 ? 7.445 -6.339 -18.090 1.00 95.88 318 VAL A CA 1
ATOM 2367 C C . VAL A 1 318 ? 7.886 -5.355 -17.009 1.00 95.88 318 VAL A C 1
ATOM 2369 O O . VAL A 1 318 ? 7.974 -4.162 -17.273 1.00 95.88 318 VAL A O 1
ATOM 2372 N N . THR A 1 319 ? 8.220 -5.851 -15.811 1.00 94.75 319 THR A N 1
ATOM 2373 C CA . THR A 1 319 ? 8.696 -5.001 -14.703 1.00 94.75 319 THR A CA 1
ATOM 2374 C C . THR A 1 319 ? 9.926 -4.197 -15.108 1.00 94.75 319 THR A C 1
ATOM 2376 O O . THR A 1 319 ? 9.990 -3.000 -14.857 1.00 94.75 319 THR A O 1
ATOM 2379 N N . ALA A 1 320 ? 10.884 -4.854 -15.757 1.00 92.81 320 ALA A N 1
ATOM 2380 C CA . ALA A 1 320 ? 12.095 -4.227 -16.253 1.00 92.81 320 ALA A CA 1
ATOM 2381 C C . ALA A 1 320 ? 11.816 -3.178 -17.341 1.00 92.81 320 ALA A C 1
ATOM 2383 O O . ALA A 1 320 ? 12.375 -2.089 -17.291 1.00 92.81 320 ALA A O 1
ATOM 2384 N N . ALA A 1 321 ? 10.925 -3.477 -18.290 1.00 94.88 321 ALA A N 1
ATOM 2385 C CA . ALA A 1 321 ? 10.546 -2.535 -19.338 1.00 94.88 321 ALA A CA 1
ATOM 2386 C C . ALA A 1 321 ? 9.824 -1.295 -18.783 1.00 94.88 321 ALA A C 1
ATOM 2388 O O . ALA A 1 321 ? 10.126 -0.189 -19.213 1.00 94.88 321 ALA A O 1
ATOM 2389 N N . ILE A 1 322 ? 8.926 -1.452 -17.803 1.00 94.75 322 ILE A N 1
ATOM 2390 C CA . ILE A 1 322 ? 8.267 -0.311 -17.142 1.00 94.75 322 ILE A CA 1
ATOM 2391 C C . ILE A 1 322 ? 9.291 0.532 -16.369 1.00 94.75 322 ILE A C 1
ATOM 2393 O O . ILE A 1 322 ? 9.275 1.753 -16.491 1.00 94.75 322 ILE A O 1
ATOM 2397 N N . ALA A 1 323 ? 10.199 -0.109 -15.625 1.00 90.75 323 ALA A N 1
ATOM 2398 C CA . ALA A 1 323 ? 11.236 0.582 -14.856 1.00 90.75 323 ALA A CA 1
ATOM 2399 C C . ALA 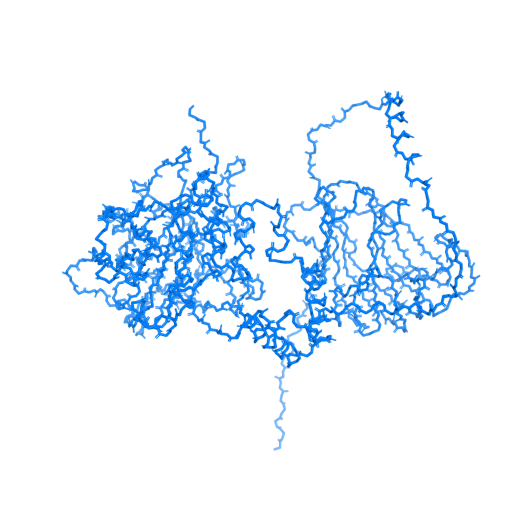A 1 323 ? 12.193 1.405 -15.740 1.00 90.75 323 ALA A C 1
ATOM 2401 O O . ALA A 1 323 ? 12.594 2.496 -15.345 1.00 90.75 323 ALA A O 1
ATOM 2402 N N . ASP A 1 324 ? 12.512 0.912 -16.940 1.00 89.94 324 ASP A N 1
ATOM 2403 C CA . ASP A 1 324 ? 13.375 1.597 -17.915 1.00 89.94 324 ASP A CA 1
ATOM 2404 C C . ASP A 1 324 ? 12.603 2.542 -18.862 1.00 89.94 324 ASP A C 1
ATOM 2406 O O . ASP A 1 324 ? 13.146 2.982 -19.879 1.00 89.94 324 ASP A O 1
ATOM 2410 N N . GLU A 1 325 ? 11.326 2.823 -18.574 1.00 93.00 325 GLU A N 1
ATOM 2411 C CA . GLU A 1 325 ? 10.426 3.641 -19.405 1.00 93.00 325 GLU A CA 1
ATOM 2412 C C . GLU A 1 325 ? 10.310 3.151 -20.872 1.00 93.00 325 GLU A C 1
ATOM 2414 O O . GLU A 1 325 ? 10.089 3.917 -21.810 1.00 93.00 325 GLU A O 1
ATOM 2419 N N . LYS A 1 326 ? 10.455 1.838 -21.095 1.00 93.56 326 LYS A N 1
ATOM 2420 C CA . LYS A 1 326 ? 10.281 1.144 -22.384 1.00 93.56 326 LYS A CA 1
ATOM 2421 C C . LYS A 1 326 ? 8.842 0.668 -22.550 1.00 93.56 326 LYS A C 1
ATOM 2423 O O . LYS A 1 326 ? 8.538 -0.526 -22.534 1.00 93.56 326 LYS A O 1
ATOM 2428 N N . TYR A 1 327 ? 7.931 1.629 -22.659 1.00 95.56 327 TYR A N 1
ATOM 2429 C CA . TYR A 1 327 ? 6.490 1.384 -22.616 1.00 95.56 327 TYR A CA 1
ATOM 2430 C C . TYR A 1 327 ? 5.961 0.586 -23.816 1.00 95.56 327 TYR A C 1
ATOM 2432 O O . TYR A 1 327 ? 5.105 -0.284 -23.644 1.00 95.56 327 TYR A O 1
ATOM 2440 N N . LEU A 1 328 ? 6.493 0.804 -25.024 1.00 94.94 328 LEU A N 1
ATOM 2441 C CA . LEU A 1 328 ? 6.140 -0.007 -26.193 1.00 94.94 328 LEU A CA 1
ATOM 2442 C C . LEU A 1 328 ? 6.516 -1.482 -25.989 1.00 94.94 328 LEU A C 1
ATOM 2444 O O . LEU A 1 328 ? 5.689 -2.369 -26.206 1.00 94.94 328 LEU A O 1
ATOM 2448 N N . GLU A 1 329 ? 7.738 -1.751 -25.532 1.00 95.12 329 GLU A N 1
ATOM 2449 C CA . GLU A 1 329 ? 8.201 -3.098 -25.207 1.00 95.12 329 GLU A CA 1
ATOM 2450 C C . GLU A 1 329 ? 7.355 -3.719 -24.091 1.00 95.12 329 GLU A C 1
ATOM 2452 O O . GLU A 1 329 ? 6.935 -4.871 -24.216 1.00 95.12 329 GLU A O 1
ATOM 2457 N N . ALA A 1 330 ? 7.034 -2.957 -23.040 1.00 97.00 330 ALA A N 1
ATOM 2458 C CA . ALA A 1 330 ? 6.143 -3.407 -21.974 1.00 97.00 330 ALA A CA 1
ATOM 2459 C C . ALA A 1 330 ? 4.772 -3.827 -22.529 1.00 97.00 330 ALA A C 1
ATOM 2461 O O . ALA A 1 330 ? 4.291 -4.912 -22.209 1.00 97.00 330 ALA A O 1
ATOM 2462 N N . ARG A 1 331 ? 4.168 -3.028 -23.418 1.00 97.38 331 ARG A N 1
ATOM 2463 C CA . ARG A 1 331 ? 2.880 -3.344 -24.059 1.00 97.38 331 ARG A CA 1
ATOM 2464 C C . ARG A 1 331 ? 2.937 -4.598 -24.930 1.00 97.38 331 ARG A C 1
ATOM 2466 O O . ARG A 1 331 ? 2.002 -5.394 -24.886 1.00 97.38 331 ARG A O 1
ATOM 2473 N N . ILE A 1 332 ? 4.022 -4.807 -25.678 1.00 96.75 332 ILE A N 1
ATOM 2474 C CA . ILE A 1 332 ? 4.225 -6.037 -26.465 1.00 96.75 332 ILE A CA 1
ATOM 2475 C C . ILE A 1 332 ? 4.272 -7.258 -25.535 1.00 96.75 332 ILE A C 1
ATOM 2477 O O . ILE A 1 332 ? 3.598 -8.255 -25.789 1.00 96.75 332 ILE A O 1
ATOM 2481 N N . LEU A 1 333 ? 5.016 -7.165 -24.431 1.00 96.94 333 LEU A N 1
ATOM 2482 C CA . LEU A 1 333 ? 5.134 -8.241 -23.442 1.00 96.94 333 LEU A CA 1
ATOM 2483 C C . LEU A 1 333 ? 3.818 -8.509 -22.698 1.00 96.94 333 LEU A C 1
ATOM 2485 O O . LEU A 1 333 ? 3.494 -9.661 -22.419 1.00 96.94 333 LEU A O 1
ATOM 2489 N N . LEU A 1 334 ? 3.042 -7.468 -22.392 1.00 97.06 334 LEU A N 1
ATOM 2490 C CA . LEU A 1 334 ? 1.713 -7.582 -21.781 1.00 97.06 334 LEU A CA 1
ATOM 2491 C C . LEU A 1 334 ? 0.703 -8.225 -22.746 1.00 97.06 334 LEU A C 1
ATOM 2493 O O . LEU A 1 334 ? -0.103 -9.058 -22.333 1.00 97.06 334 LEU A O 1
ATOM 2497 N N . ALA A 1 335 ? 0.768 -7.896 -24.039 1.00 95.94 335 ALA A N 1
ATOM 2498 C CA . ALA A 1 335 ? -0.033 -8.558 -25.065 1.00 95.94 335 ALA A CA 1
ATOM 2499 C C . ALA A 1 335 ? 0.342 -10.043 -25.201 1.00 95.94 335 ALA A C 1
ATOM 2501 O O . ALA A 1 335 ? -0.540 -10.898 -25.255 1.00 95.94 335 ALA A O 1
ATOM 2502 N N . GLU A 1 336 ? 1.638 -10.366 -25.186 1.00 96.12 336 GLU A N 1
ATOM 2503 C CA . GLU A 1 336 ? 2.124 -11.748 -25.150 1.00 96.12 336 GLU A CA 1
ATOM 2504 C C . GLU A 1 336 ? 1.611 -12.495 -23.907 1.00 96.12 336 GLU A C 1
ATOM 2506 O O . GLU A 1 336 ? 1.091 -13.603 -24.030 1.00 96.12 336 GLU A O 1
ATOM 2511 N N . MET A 1 337 ? 1.689 -11.872 -22.727 1.00 95.50 337 MET A N 1
ATOM 2512 C CA . MET A 1 337 ? 1.183 -12.423 -21.466 1.00 95.50 337 MET A CA 1
ATOM 2513 C C . MET A 1 337 ? -0.319 -12.745 -21.553 1.00 95.50 337 MET A C 1
ATOM 2515 O O . MET A 1 337 ? -0.722 -13.859 -21.216 1.00 95.50 337 MET A O 1
ATOM 2519 N N . ARG A 1 338 ? -1.132 -11.835 -22.114 1.00 93.19 338 ARG A N 1
ATOM 2520 C CA . ARG A 1 338 ? -2.566 -12.068 -22.383 1.00 93.19 338 ARG A CA 1
ATOM 2521 C C . ARG A 1 338 ? -2.804 -13.230 -23.340 1.00 93.19 338 ARG A C 1
ATOM 2523 O O . ARG A 1 338 ? -3.642 -14.079 -23.061 1.00 93.19 338 ARG A O 1
ATOM 2530 N N . LEU A 1 339 ? -2.079 -13.284 -24.460 1.00 94.25 339 LEU A N 1
ATOM 2531 C CA . LEU A 1 339 ? -2.232 -14.345 -25.465 1.00 94.25 339 LEU A CA 1
ATOM 2532 C C . LEU A 1 339 ? -1.890 -15.731 -24.906 1.00 94.25 339 LEU A C 1
ATOM 2534 O O . LEU A 1 339 ? -2.477 -16.726 -25.324 1.00 94.25 339 LEU A O 1
ATOM 2538 N N . ARG A 1 340 ? -0.956 -15.791 -23.954 1.00 94.62 340 ARG A N 1
ATOM 2539 C CA . ARG A 1 340 ? -0.581 -17.019 -23.245 1.00 94.62 340 ARG A CA 1
ATOM 2540 C C . ARG A 1 340 ? -1.483 -17.340 -22.055 1.00 94.62 340 ARG A C 1
ATOM 2542 O O . ARG A 1 340 ? -1.307 -18.395 -21.453 1.00 94.62 340 ARG A O 1
ATOM 2549 N N . ASN A 1 341 ? -2.425 -16.455 -21.722 1.00 90.25 341 ASN A N 1
ATOM 2550 C CA . ASN A 1 341 ? -3.246 -16.539 -20.515 1.00 90.25 341 ASN A CA 1
ATOM 2551 C C . ASN A 1 341 ? -2.381 -16.700 -19.244 1.00 90.25 341 ASN A C 1
ATOM 2553 O O . ASN A 1 341 ? -2.716 -17.461 -18.337 1.00 90.25 341 ASN A O 1
ATOM 2557 N N . GLU A 1 342 ? -1.228 -16.022 -19.223 1.00 91.25 342 GLU A N 1
ATOM 2558 C CA . GLU A 1 342 ? -0.342 -15.925 -18.064 1.00 91.25 342 GLU A CA 1
ATOM 2559 C C . GLU A 1 342 ? -0.768 -14.731 -17.199 1.00 91.25 342 GLU A C 1
ATOM 2561 O O . GLU A 1 342 ? -1.153 -13.684 -17.716 1.00 91.25 342 GLU A O 1
ATOM 2566 N N . GLU A 1 343 ? -0.661 -14.866 -15.879 1.00 85.75 343 GLU A N 1
ATOM 2567 C CA . GLU A 1 343 ? -1.043 -13.818 -14.930 1.00 85.75 343 GLU A CA 1
ATOM 2568 C C . GLU A 1 343 ? 0.181 -13.340 -14.131 1.00 85.75 343 GLU A C 1
ATOM 2570 O O . GLU A 1 343 ? 1.007 -14.156 -13.701 1.00 85.75 343 GLU A O 1
ATOM 2575 N N . PRO A 1 344 ? 0.337 -12.024 -13.889 1.00 91.38 344 PRO A N 1
ATOM 2576 C CA . PRO A 1 344 ? 1.365 -11.539 -12.985 1.00 91.38 344 PRO A CA 1
ATOM 2577 C C . PRO A 1 344 ? 1.022 -11.897 -11.539 1.00 91.38 344 PRO A C 1
ATOM 2579 O O . PRO A 1 344 ? -0.135 -12.083 -11.174 1.00 91.38 344 PRO A O 1
ATOM 2582 N N . LYS A 1 345 ? 2.030 -11.903 -10.663 1.00 89.94 345 LYS A N 1
ATOM 2583 C CA . LYS A 1 345 ? 1.776 -11.894 -9.214 1.00 89.94 345 LYS A CA 1
ATOM 2584 C C . LYS A 1 345 ? 1.115 -10.571 -8.821 1.00 89.94 345 LYS A C 1
ATOM 2586 O O . LYS A 1 345 ? 1.554 -9.529 -9.311 1.00 89.94 345 LYS A O 1
ATOM 2591 N N . LEU A 1 346 ? 0.190 -10.584 -7.857 1.00 88.81 346 LEU A N 1
ATOM 2592 C CA . LEU A 1 346 ? -0.487 -9.370 -7.376 1.00 88.81 346 LEU A CA 1
ATOM 2593 C C . LEU A 1 346 ? 0.502 -8.248 -7.023 1.00 88.81 346 LEU A C 1
ATOM 2595 O O . LEU A 1 346 ? 0.346 -7.112 -7.454 1.00 88.81 346 LEU A O 1
ATOM 2599 N N . GLY A 1 347 ? 1.582 -8.571 -6.305 1.00 90.69 347 GLY A N 1
ATOM 2600 C CA . GLY A 1 347 ? 2.590 -7.575 -5.928 1.00 90.69 347 GLY A CA 1
ATOM 2601 C C . GLY A 1 347 ? 3.337 -6.939 -7.111 1.00 90.69 347 GLY A C 1
ATOM 2602 O O . GLY A 1 347 ? 3.844 -5.827 -6.973 1.00 90.69 347 GLY A O 1
ATOM 2603 N N . ALA A 1 348 ? 3.416 -7.616 -8.263 1.00 92.88 348 ALA A N 1
ATOM 2604 C CA . ALA A 1 348 ? 3.935 -7.026 -9.498 1.00 92.88 348 ALA A CA 1
ATOM 2605 C C . ALA A 1 348 ? 2.885 -6.112 -10.140 1.00 92.88 348 ALA A C 1
ATOM 2607 O O . ALA A 1 348 ? 3.212 -4.983 -10.486 1.00 92.88 348 ALA A O 1
ATOM 2608 N N . LEU A 1 349 ? 1.624 -6.553 -10.197 1.00 93.94 349 LEU A N 1
ATOM 2609 C CA . LEU A 1 349 ? 0.510 -5.757 -10.713 1.00 93.94 349 LEU A CA 1
ATOM 2610 C C . LEU A 1 349 ? 0.341 -4.433 -9.942 1.00 93.94 349 LEU A C 1
ATOM 2612 O O . LEU A 1 349 ? 0.353 -3.365 -10.551 1.00 93.94 349 LEU A O 1
ATOM 2616 N N . CYS A 1 350 ? 0.281 -4.483 -8.604 1.00 92.50 350 CYS A N 1
ATOM 2617 C CA . CYS A 1 350 ? 0.215 -3.291 -7.749 1.00 92.50 350 CYS A CA 1
ATOM 2618 C C . CYS A 1 350 ? 1.397 -2.342 -7.992 1.00 92.50 350 CYS A C 1
ATOM 2620 O O . CYS A 1 350 ? 1.238 -1.123 -7.961 1.00 92.50 350 CYS A O 1
ATOM 2622 N N . ARG A 1 351 ? 2.595 -2.898 -8.223 1.00 91.94 351 ARG A N 1
ATOM 2623 C CA . ARG A 1 351 ? 3.799 -2.110 -8.493 1.00 91.94 351 ARG A CA 1
ATOM 2624 C C . ARG A 1 351 ? 3.719 -1.421 -9.850 1.00 91.94 351 ARG A C 1
ATOM 2626 O O . ARG A 1 351 ? 3.973 -0.232 -9.900 1.00 91.94 351 ARG A O 1
ATOM 2633 N N . TRP A 1 352 ? 3.343 -2.126 -10.916 1.00 94.94 352 TRP A N 1
ATOM 2634 C CA . TRP A 1 352 ? 3.244 -1.539 -12.256 1.00 94.94 352 TRP A CA 1
ATOM 2635 C C . TRP A 1 352 ? 2.260 -0.376 -12.302 1.00 94.94 352 TRP A C 1
ATOM 2637 O O . TRP A 1 352 ? 2.591 0.668 -12.846 1.00 94.94 352 TRP A O 1
ATOM 2647 N N . VAL A 1 353 ? 1.087 -0.522 -11.678 1.00 93.38 353 VAL A N 1
ATOM 2648 C CA . VAL A 1 353 ? 0.108 0.572 -11.565 1.00 93.38 353 VAL A CA 1
ATOM 2649 C C . VAL A 1 353 ? 0.724 1.783 -10.859 1.00 93.38 353 VAL A C 1
ATOM 2651 O O . VAL A 1 353 ? 0.637 2.901 -11.361 1.00 93.38 353 VAL A O 1
ATOM 2654 N N . ARG A 1 354 ? 1.393 1.551 -9.724 1.00 89.69 354 ARG A N 1
ATOM 2655 C CA . ARG A 1 354 ? 2.035 2.608 -8.935 1.00 89.69 354 ARG A CA 1
ATOM 2656 C C . ARG A 1 354 ? 3.225 3.258 -9.640 1.00 89.69 354 ARG A C 1
ATOM 2658 O O . ARG A 1 354 ? 3.475 4.426 -9.403 1.00 89.69 354 ARG A O 1
ATOM 2665 N N . ASP A 1 355 ? 3.980 2.519 -10.443 1.00 89.62 355 ASP A N 1
ATOM 2666 C CA . ASP A 1 355 ? 5.144 3.057 -11.152 1.00 89.62 355 ASP A CA 1
ATOM 2667 C C . ASP A 1 355 ? 4.715 3.857 -12.401 1.00 89.62 355 ASP A C 1
ATOM 2669 O O . ASP A 1 355 ? 5.436 4.755 -12.828 1.00 89.62 355 ASP A O 1
ATOM 2673 N N . LEU A 1 356 ? 3.536 3.563 -12.972 1.00 92.00 356 LEU A N 1
ATOM 2674 C CA . LEU A 1 356 ? 2.955 4.323 -14.086 1.00 92.00 356 LEU A CA 1
ATOM 2675 C C . LEU A 1 356 ? 2.305 5.642 -13.638 1.00 92.00 356 LEU A C 1
ATOM 2677 O O . LEU A 1 356 ? 2.392 6.610 -14.384 1.00 92.00 356 LEU A O 1
ATOM 2681 N N . ASP A 1 357 ? 1.644 5.663 -12.471 1.00 86.44 357 ASP A N 1
ATOM 2682 C CA . ASP A 1 357 ? 1.140 6.854 -11.746 1.00 86.44 357 ASP A CA 1
ATOM 2683 C C . ASP A 1 357 ? 0.652 8.029 -12.623 1.00 86.44 357 ASP A C 1
ATOM 2685 O O . ASP A 1 357 ? 1.148 9.149 -12.521 1.00 86.44 357 ASP A O 1
ATOM 2689 N N . VAL A 1 358 ? -0.296 7.768 -13.531 1.00 86.31 358 VAL A N 1
ATOM 2690 C CA . VAL A 1 358 ? -0.695 8.732 -14.583 1.00 86.31 358 VAL A CA 1
ATOM 2691 C C . VAL A 1 358 ? -2.176 9.122 -14.558 1.00 86.31 358 VAL A C 1
ATOM 2693 O O . VAL A 1 358 ? -2.588 10.068 -15.231 1.00 86.31 358 VAL A O 1
ATOM 2696 N N . VAL A 1 359 ? -3.016 8.382 -13.832 1.00 82.25 359 VAL A N 1
ATOM 2697 C CA . VAL A 1 359 ? -4.471 8.597 -13.856 1.00 82.25 359 VAL A CA 1
ATOM 2698 C C . VAL A 1 359 ? -4.811 9.934 -13.206 1.00 82.25 359 VAL A C 1
ATOM 2700 O O . VAL A 1 359 ? -5.279 10.841 -13.903 1.00 82.25 359 VAL A O 1
ATOM 2703 N N . SER A 1 360 ? -4.512 10.049 -11.911 1.00 74.56 360 SER A N 1
ATOM 2704 C CA . SER A 1 360 ? -4.740 11.235 -11.094 1.00 74.56 360 SER A CA 1
ATOM 2705 C C . SER A 1 360 ? -3.798 12.360 -11.538 1.00 74.56 360 SER A C 1
ATOM 2707 O O . SER A 1 360 ? -2.607 12.131 -11.754 1.00 74.56 360 SER A O 1
ATOM 2709 N N . GLN A 1 361 ? -4.327 13.572 -11.712 1.00 64.25 361 GLN A N 1
ATOM 2710 C CA . GLN A 1 361 ? -3.521 14.751 -12.033 1.00 64.25 361 GLN A CA 1
ATOM 2711 C C . GLN A 1 361 ? -3.370 15.630 -10.786 1.00 64.25 361 GLN A C 1
ATOM 2713 O O . GLN A 1 361 ? -4.343 15.824 -10.057 1.00 64.25 361 GLN A O 1
ATOM 2718 N N . PRO A 1 362 ? -2.173 16.187 -10.529 1.00 53.34 362 PRO A N 1
ATOM 2719 C CA . PRO A 1 362 ? -1.940 17.008 -9.348 1.00 53.34 362 PRO A CA 1
ATOM 2720 C C . PRO A 1 362 ? -2.854 18.241 -9.317 1.00 53.34 362 PRO A C 1
ATOM 2722 O O . PRO A 1 362 ? -3.271 18.755 -10.353 1.00 53.34 362 PRO A O 1
ATOM 2725 N N . ASN A 1 363 ? -3.110 18.759 -8.113 1.00 53.50 363 ASN A N 1
ATOM 2726 C CA . ASN A 1 363 ? -3.819 20.022 -7.864 1.00 53.50 363 ASN A CA 1
ATOM 2727 C C . ASN A 1 363 ? -5.284 20.072 -8.335 1.00 53.50 363 ASN A C 1
ATOM 2729 O O . ASN A 1 363 ? -5.788 21.149 -8.654 1.00 53.50 363 ASN A O 1
ATOM 2733 N N . GLY A 1 364 ? -5.982 18.933 -8.365 1.00 50.62 364 GLY A N 1
ATOM 2734 C CA . GLY A 1 364 ? -7.406 18.900 -8.712 1.00 50.62 364 GLY A CA 1
ATOM 2735 C C . GLY A 1 364 ? -7.686 19.250 -10.175 1.00 50.62 364 GLY A C 1
ATOM 2736 O O . GLY A 1 364 ? -8.797 19.671 -10.507 1.00 50.62 364 GLY A O 1
ATOM 2737 N N . VAL A 1 365 ? -6.687 19.102 -11.055 1.00 54.25 365 VAL A N 1
ATOM 2738 C CA . VAL A 1 365 ? -6.905 19.190 -12.500 1.00 54.25 365 VAL A CA 1
ATOM 2739 C C . VAL A 1 365 ? -7.822 18.039 -12.911 1.00 54.25 365 VAL A C 1
ATOM 2741 O O . VAL A 1 365 ? -7.659 16.906 -12.460 1.00 54.25 365 VAL A O 1
ATOM 2744 N N . SER A 1 366 ? -8.814 18.345 -13.752 1.00 54.44 366 SER A N 1
ATOM 2745 C CA . SER A 1 366 ? -9.766 17.347 -14.238 1.00 54.44 366 SER A CA 1
ATOM 2746 C C . SER A 1 366 ? -9.026 16.144 -14.821 1.00 54.44 366 SER A C 1
ATOM 2748 O O . SER A 1 366 ? -8.159 16.294 -15.683 1.00 54.44 366 SER A O 1
ATOM 2750 N N . LEU A 1 367 ? -9.420 14.942 -14.401 1.00 60.50 367 LEU A N 1
ATOM 2751 C CA . LEU A 1 367 ? -8.951 13.680 -14.979 1.00 60.50 367 LEU A CA 1
ATOM 2752 C C . LEU A 1 367 ? -9.153 13.631 -16.511 1.00 60.50 367 LEU A C 1
ATOM 2754 O O . LEU A 1 367 ? -8.393 12.947 -17.205 1.00 60.50 367 LEU A O 1
ATOM 2758 N N . ASP A 1 368 ? -10.136 14.392 -17.014 1.00 53.47 368 ASP A N 1
ATOM 2759 C CA . ASP A 1 368 ? -10.486 14.600 -18.427 1.00 53.47 368 ASP A CA 1
ATOM 2760 C C . ASP A 1 368 ? -9.748 15.780 -19.087 1.00 53.47 368 ASP A C 1
ATOM 2762 O O . ASP A 1 368 ? -10.203 16.315 -20.097 1.00 53.47 368 ASP A O 1
ATOM 2766 N N . SER A 1 369 ? -8.644 16.271 -18.512 1.00 58.50 369 SER A N 1
ATOM 2767 C CA . SER A 1 369 ? -7.915 17.381 -19.129 1.00 58.50 369 SER A CA 1
ATOM 2768 C C . SER A 1 369 ? -7.485 16.999 -20.558 1.00 58.50 369 SER A C 1
ATOM 2770 O O . SER A 1 369 ? -6.730 16.033 -20.732 1.00 58.50 369 SER A O 1
ATOM 2772 N N . PRO A 1 370 ? -7.920 17.743 -21.596 1.00 55.06 370 PRO A N 1
ATOM 2773 C CA . PRO A 1 370 ? -7.564 17.457 -22.986 1.00 55.06 370 PRO A CA 1
ATOM 2774 C C . PRO A 1 370 ? -6.071 17.695 -23.277 1.00 55.06 370 PRO A C 1
ATOM 2776 O O . PRO A 1 370 ? -5.580 17.326 -24.345 1.00 55.06 370 PRO A O 1
ATOM 2779 N N . GLU A 1 371 ? -5.329 18.269 -22.326 1.00 66.75 371 GLU A N 1
ATOM 2780 C CA . GLU A 1 371 ? -3.924 18.668 -22.447 1.00 66.75 371 GLU A CA 1
ATOM 2781 C C . GLU A 1 371 ? -2.942 17.643 -21.847 1.00 66.75 371 GLU A C 1
ATOM 2783 O O . GLU A 1 371 ? -1.906 18.001 -21.294 1.00 66.75 371 GLU A O 1
ATOM 2788 N N . ARG A 1 372 ? -3.233 16.339 -21.951 1.00 78.06 372 ARG A N 1
ATOM 2789 C CA . ARG A 1 372 ? -2.259 15.298 -21.567 1.00 78.06 372 ARG A CA 1
ATOM 2790 C C . ARG A 1 372 ? -1.045 15.304 -22.500 1.00 78.06 372 ARG A C 1
ATOM 2792 O O . ARG A 1 372 ? -1.195 15.332 -23.729 1.00 78.06 372 ARG A O 1
ATOM 2799 N N . SER A 1 373 ? 0.155 15.229 -21.922 1.00 85.69 373 SER A N 1
ATOM 2800 C CA . SER A 1 373 ? 1.407 15.182 -22.681 1.00 85.69 373 SER A CA 1
ATOM 2801 C C . SER A 1 373 ? 1.508 13.893 -23.509 1.00 85.69 373 SER A C 1
ATOM 2803 O O . SER A 1 373 ? 0.796 12.915 -23.274 1.00 85.69 373 SER A O 1
ATOM 2805 N N . ALA A 1 374 ? 2.411 13.855 -24.494 1.00 87.12 374 ALA A N 1
ATOM 2806 C CA . ALA A 1 374 ? 2.656 12.629 -25.259 1.00 87.12 374 ALA A CA 1
ATOM 2807 C C . ALA A 1 374 ? 3.098 11.458 -24.356 1.00 87.12 374 ALA A C 1
ATOM 2809 O O . ALA A 1 374 ? 2.678 10.326 -24.587 1.00 87.12 374 ALA A O 1
ATOM 2810 N N . LYS A 1 375 ? 3.874 11.748 -23.299 1.00 88.50 375 LYS A N 1
ATOM 2811 C CA . LYS A 1 375 ? 4.294 10.758 -22.298 1.00 88.50 375 LYS A CA 1
ATOM 2812 C C . LYS A 1 375 ? 3.100 10.229 -21.502 1.00 88.50 375 LYS A C 1
ATOM 2814 O O . LYS A 1 375 ? 2.966 9.021 -21.351 1.00 88.50 375 LYS A O 1
ATOM 2819 N N . ASP A 1 376 ? 2.186 11.100 -21.073 1.00 88.50 376 ASP A N 1
ATOM 2820 C CA . ASP A 1 376 ? 0.991 10.680 -20.321 1.00 88.50 376 ASP A CA 1
ATOM 2821 C C . ASP A 1 376 ? 0.089 9.759 -21.145 1.00 88.50 376 ASP A C 1
ATOM 2823 O O . ASP A 1 376 ? -0.476 8.800 -20.625 1.00 88.50 376 ASP A O 1
ATOM 2827 N N . LYS A 1 377 ? -0.036 10.028 -22.449 1.00 88.81 377 LYS A N 1
ATOM 2828 C CA . LYS A 1 377 ? -0.791 9.173 -23.376 1.00 88.81 377 LYS A CA 1
ATOM 2829 C C . LYS A 1 377 ? -0.168 7.783 -23.496 1.00 88.81 377 LYS A C 1
ATOM 2831 O O . LYS A 1 377 ? -0.882 6.781 -23.500 1.00 88.81 377 LYS A O 1
ATOM 2836 N N . GLU A 1 378 ? 1.160 7.706 -23.557 1.00 92.75 378 GLU A N 1
ATOM 2837 C CA . GLU A 1 378 ? 1.891 6.437 -23.595 1.00 92.75 378 GLU A CA 1
ATOM 2838 C C . GLU A 1 378 ? 1.767 5.656 -22.276 1.00 92.75 378 GLU A C 1
ATOM 2840 O O . GLU A 1 378 ? 1.509 4.448 -22.286 1.00 92.75 378 GLU A O 1
ATOM 2845 N N . LEU A 1 379 ? 1.862 6.354 -21.143 1.00 93.69 379 LEU A N 1
ATOM 2846 C CA . LEU A 1 379 ? 1.653 5.803 -19.806 1.00 93.69 379 LEU A CA 1
ATOM 2847 C C . LEU A 1 379 ? 0.227 5.265 -19.626 1.00 93.69 379 LEU A C 1
ATOM 2849 O O . LEU A 1 379 ? 0.067 4.131 -19.180 1.00 93.69 379 LEU A O 1
ATOM 2853 N N . LEU A 1 380 ? -0.806 6.017 -20.024 1.00 93.00 380 LEU A N 1
ATOM 2854 C CA . LEU A 1 380 ? -2.203 5.566 -19.955 1.00 93.00 380 LEU A CA 1
ATOM 2855 C C . LEU A 1 380 ? -2.457 4.358 -20.852 1.00 93.00 380 LEU A C 1
ATOM 2857 O O . LEU A 1 380 ? -3.115 3.409 -20.431 1.00 93.00 380 LEU A O 1
ATOM 2861 N N . ALA A 1 381 ? -1.893 4.351 -22.061 1.00 94.62 381 ALA A N 1
ATOM 2862 C CA . ALA A 1 381 ? -2.006 3.197 -22.942 1.00 94.62 381 ALA A CA 1
ATOM 2863 C C . ALA A 1 381 ? -1.300 1.954 -22.373 1.00 94.62 381 ALA A C 1
ATOM 2865 O O . ALA A 1 381 ? -1.744 0.825 -22.583 1.00 94.62 381 ALA A O 1
ATOM 2866 N N . THR A 1 382 ? -0.208 2.152 -21.635 1.00 96.88 382 THR A N 1
ATOM 2867 C CA . THR A 1 382 ? 0.493 1.071 -20.930 1.00 96.88 382 THR A CA 1
ATOM 2868 C C . THR A 1 382 ? -0.293 0.599 -19.713 1.00 96.88 382 THR A C 1
ATOM 2870 O O . THR A 1 382 ? -0.385 -0.605 -19.489 1.00 96.88 382 THR A O 1
ATOM 2873 N N . LEU A 1 383 ? -0.922 1.512 -18.971 1.00 96.25 383 LEU A N 1
ATOM 2874 C CA . LEU A 1 383 ? -1.795 1.181 -17.849 1.00 96.25 383 LEU A CA 1
ATOM 2875 C C . LEU A 1 383 ? -3.009 0.369 -18.309 1.00 96.25 383 LEU A C 1
ATOM 2877 O O . LEU A 1 383 ? -3.311 -0.659 -17.712 1.00 96.25 383 LEU A O 1
ATOM 2881 N N . ASP A 1 384 ? -3.653 0.763 -19.408 1.00 95.75 384 ASP A N 1
ATOM 2882 C CA . ASP A 1 384 ? -4.702 -0.031 -20.052 1.00 95.75 384 ASP A CA 1
ATOM 2883 C C . ASP A 1 384 ? -4.203 -1.444 -20.398 1.00 95.75 384 ASP A C 1
ATOM 2885 O O . ASP A 1 384 ? -4.836 -2.432 -20.024 1.00 95.75 384 ASP A O 1
ATOM 2889 N N . ALA A 1 385 ? -3.025 -1.569 -21.019 1.00 96.31 385 ALA A N 1
ATOM 2890 C CA . ALA A 1 385 ? -2.436 -2.873 -21.319 1.00 96.31 385 ALA A CA 1
ATOM 2891 C C . ALA A 1 385 ? -2.168 -3.714 -20.057 1.00 96.31 385 ALA A C 1
ATOM 2893 O O . ALA A 1 385 ? -2.388 -4.924 -20.092 1.00 96.31 385 ALA A O 1
ATOM 2894 N N . VAL A 1 386 ? -1.739 -3.090 -18.951 1.00 95.81 386 VAL A N 1
ATOM 2895 C CA . VAL A 1 386 ? -1.553 -3.743 -17.644 1.00 95.81 386 VAL A CA 1
ATOM 2896 C C . VAL A 1 386 ? -2.883 -4.278 -17.114 1.00 95.81 386 VAL A C 1
ATOM 2898 O O . VAL A 1 386 ? -2.974 -5.457 -16.770 1.00 95.81 386 VAL A O 1
ATOM 2901 N N . VAL A 1 387 ? -3.930 -3.448 -17.094 1.00 94.19 387 VAL A N 1
ATOM 2902 C CA . VAL A 1 387 ? -5.249 -3.831 -16.565 1.00 94.19 387 VAL A CA 1
ATOM 2903 C C . VAL A 1 387 ? -5.901 -4.921 -17.422 1.00 94.19 387 VAL A C 1
ATOM 2905 O O . VAL A 1 387 ? -6.572 -5.798 -16.888 1.00 94.19 387 VAL A O 1
ATOM 2908 N N . ARG A 1 388 ? -5.661 -4.950 -18.738 1.00 93.50 388 ARG A N 1
ATOM 2909 C CA . ARG A 1 388 ? -6.165 -6.016 -19.627 1.00 93.50 388 ARG A CA 1
ATOM 2910 C C . ARG A 1 388 ? -5.583 -7.403 -19.353 1.00 93.50 388 ARG A C 1
ATOM 2912 O O . ARG A 1 388 ? -6.115 -8.379 -19.881 1.00 93.50 388 ARG A O 1
ATOM 2919 N N . VAL A 1 389 ? -4.483 -7.511 -18.605 1.00 91.94 389 VAL A N 1
ATOM 2920 C CA . VAL A 1 389 ? -3.954 -8.816 -18.174 1.00 91.94 389 VAL A CA 1
ATOM 2921 C C . VAL A 1 389 ? -4.755 -9.372 -16.996 1.00 91.94 389 VAL A C 1
ATOM 2923 O O . VAL A 1 389 ? -4.927 -10.580 -16.890 1.00 91.94 389 VAL A O 1
ATOM 2926 N N . SER A 1 390 ? -5.247 -8.503 -16.111 1.00 85.81 390 SER A N 1
ATOM 2927 C CA . SER A 1 390 ? -5.913 -8.885 -14.859 1.00 85.81 390 SER A CA 1
ATOM 2928 C C . SER A 1 390 ? -7.440 -8.795 -14.908 1.00 85.81 390 SER A C 1
ATOM 2930 O O . SER A 1 390 ? -8.126 -9.441 -14.113 1.00 85.81 390 SER A O 1
ATOM 2932 N N . CYS A 1 391 ? -7.989 -7.994 -15.821 1.00 86.19 391 CYS A N 1
ATOM 2933 C CA . CYS A 1 391 ? -9.407 -7.671 -15.889 1.00 86.19 391 CYS A CA 1
ATOM 2934 C C . CYS A 1 391 ? -9.985 -7.903 -17.290 1.00 86.19 391 CYS A C 1
ATOM 2936 O O . CYS A 1 391 ? -9.306 -7.756 -18.310 1.00 86.19 391 CYS A O 1
ATOM 2938 N N . ALA A 1 392 ? -11.271 -8.253 -17.337 1.00 87.31 392 ALA A N 1
ATOM 2939 C CA . ALA A 1 392 ? -12.001 -8.384 -18.588 1.00 87.31 392 ALA A CA 1
ATOM 2940 C C . ALA A 1 392 ? -12.228 -7.013 -19.239 1.00 87.31 392 ALA A C 1
ATOM 2942 O O . ALA A 1 392 ? -12.419 -6.006 -18.559 1.00 87.31 392 ALA A O 1
ATOM 2943 N N . VAL A 1 393 ? -12.254 -7.000 -20.572 1.00 91.12 393 VAL A N 1
ATOM 2944 C CA . VAL A 1 393 ? -12.621 -5.809 -21.340 1.00 91.12 393 VAL A CA 1
ATOM 2945 C C . VAL A 1 393 ? -14.111 -5.546 -21.173 1.00 91.12 393 VAL A C 1
ATOM 2947 O O . VAL A 1 393 ? -14.942 -6.440 -21.354 1.00 91.12 393 VAL A O 1
ATOM 2950 N N . ASP A 1 394 ? -14.450 -4.306 -20.862 1.00 90.94 394 ASP A N 1
ATOM 2951 C CA . ASP A 1 394 ? -15.824 -3.862 -20.751 1.00 90.94 394 ASP A CA 1
ATOM 2952 C C . ASP A 1 394 ? -16.415 -3.597 -22.139 1.00 90.94 394 ASP A C 1
ATOM 2954 O O . ASP A 1 394 ? -16.289 -2.523 -22.721 1.00 90.94 394 ASP A O 1
ATOM 2958 N N . MET A 1 395 ? -17.079 -4.620 -22.671 1.00 88.50 395 MET A N 1
ATOM 2959 C CA . MET A 1 395 ? -17.747 -4.570 -23.972 1.00 88.50 395 MET A CA 1
ATOM 2960 C C . MET A 1 395 ? -19.119 -3.881 -23.935 1.00 88.50 395 MET A C 1
ATOM 2962 O O . MET A 1 395 ? -19.753 -3.759 -24.982 1.00 88.50 395 MET A O 1
ATOM 2966 N N . LYS A 1 396 ? -19.617 -3.496 -22.751 1.00 85.50 396 LYS A N 1
ATOM 2967 C CA . LYS A 1 396 ? -20.973 -2.951 -22.580 1.00 85.50 396 LYS A CA 1
ATOM 2968 C C . LYS A 1 396 ? -20.997 -1.428 -22.581 1.00 85.50 396 LYS A C 1
ATOM 2970 O O . LYS A 1 396 ? -22.029 -0.852 -22.926 1.00 85.50 396 LYS A O 1
ATOM 2975 N N . ALA A 1 397 ? -19.905 -0.784 -22.179 1.00 84.44 397 ALA A N 1
ATOM 2976 C CA . ALA A 1 397 ? -19.827 0.667 -22.182 1.00 84.44 397 ALA A CA 1
ATOM 2977 C C . ALA A 1 397 ? -19.977 1.270 -23.588 1.00 84.44 397 ALA A C 1
ATOM 2979 O O . ALA A 1 397 ? -19.509 0.689 -24.574 1.00 84.44 397 ALA A O 1
ATOM 2980 N N . PRO A 1 398 ? -20.558 2.479 -23.684 1.00 79.56 398 PRO A N 1
ATOM 2981 C CA . PRO A 1 398 ? -20.467 3.286 -24.889 1.00 79.56 398 PRO A CA 1
ATOM 2982 C C . PRO A 1 398 ? -19.002 3.539 -25.250 1.00 79.56 398 PRO A C 1
ATOM 2984 O O . PRO A 1 398 ? -18.160 3.737 -24.371 1.00 79.56 398 PRO A O 1
ATOM 2987 N N . LEU A 1 399 ? -18.711 3.587 -26.549 1.00 75.06 399 LEU A N 1
ATOM 2988 C CA . LEU A 1 399 ? -17.413 4.059 -27.021 1.00 75.06 399 LEU A CA 1
ATOM 2989 C C . LEU A 1 399 ? -17.207 5.528 -26.612 1.00 75.06 399 LEU A C 1
ATOM 2991 O O . LEU A 1 399 ? -18.182 6.288 -26.565 1.00 75.06 399 LEU A O 1
ATOM 2995 N N . PRO A 1 400 ? -15.957 5.944 -26.347 1.00 72.25 400 PRO A N 1
ATOM 2996 C CA . PRO A 1 400 ? -15.661 7.326 -26.000 1.00 72.25 400 PRO A CA 1
ATOM 2997 C C . PRO A 1 400 ? -16.131 8.273 -27.108 1.00 72.25 400 PRO A C 1
ATOM 2999 O O . PRO A 1 400 ? -15.908 8.024 -28.294 1.00 72.25 400 PRO A O 1
ATOM 3002 N N . ALA A 1 401 ? -16.747 9.393 -26.718 1.00 73.06 401 ALA A N 1
ATOM 3003 C CA . ALA A 1 401 ? -17.201 10.418 -27.661 1.00 73.06 401 ALA A CA 1
ATOM 3004 C C . ALA A 1 401 ? -16.037 11.017 -28.473 1.00 73.06 401 ALA A C 1
ATOM 3006 O O . ALA A 1 401 ? -16.208 11.386 -29.634 1.00 73.06 401 ALA A O 1
ATOM 3007 N N . ASN A 1 402 ? -14.846 11.078 -27.869 1.00 77.62 402 ASN A N 1
ATOM 3008 C CA . ASN A 1 402 ? -13.601 11.450 -28.525 1.00 77.62 402 ASN A CA 1
ATOM 3009 C C . ASN A 1 402 ? -12.677 10.219 -28.635 1.00 77.62 402 ASN A C 1
ATOM 3011 O O . ASN A 1 402 ? -12.158 9.776 -27.609 1.00 77.62 402 ASN A O 1
ATOM 3015 N N . PRO A 1 403 ? -12.396 9.709 -29.849 1.00 72.25 403 PRO A N 1
ATOM 3016 C CA . PRO A 1 403 ? -11.481 8.583 -30.058 1.00 72.25 403 PRO A CA 1
ATOM 3017 C C . PRO A 1 403 ? -10.043 8.845 -29.592 1.00 72.25 403 PRO A C 1
ATOM 3019 O O . PRO A 1 403 ? -9.285 7.905 -29.400 1.00 72.25 403 PRO A O 1
ATOM 3022 N N . ALA A 1 404 ? -9.650 10.112 -29.425 1.00 76.50 404 ALA A N 1
ATOM 3023 C CA . ALA A 1 404 ? -8.334 10.481 -28.910 1.00 76.50 404 ALA A CA 1
ATOM 3024 C C . ALA A 1 404 ? -8.262 10.493 -27.370 1.00 76.50 404 ALA A C 1
ATOM 3026 O O . ALA A 1 404 ? -7.194 10.777 -26.823 1.00 76.50 404 ALA A O 1
ATOM 3027 N N . SER A 1 405 ? -9.373 10.234 -26.667 1.00 81.62 405 SER A N 1
ATOM 3028 C CA . SER A 1 405 ? -9.375 10.180 -25.205 1.00 81.62 405 SER A CA 1
ATOM 3029 C C . SER A 1 405 ? -8.890 8.828 -24.687 1.00 81.62 405 SER A C 1
ATOM 3031 O O . SER A 1 405 ? -9.350 7.768 -25.111 1.00 81.62 405 SER A O 1
ATOM 3033 N N . HIS A 1 406 ? -8.000 8.880 -23.702 1.00 88.06 406 HIS A N 1
ATOM 3034 C CA . HIS A 1 406 ? -7.494 7.709 -22.988 1.00 88.06 406 HIS A CA 1
ATOM 3035 C C . HIS A 1 406 ? -8.314 7.367 -21.732 1.00 88.06 406 HIS A C 1
ATOM 3037 O O . HIS A 1 406 ? -8.137 6.293 -21.160 1.00 88.06 406 HIS A O 1
ATOM 3043 N N . ILE A 1 407 ? -9.229 8.247 -21.313 1.00 88.88 407 ILE A N 1
ATOM 3044 C CA . ILE A 1 407 ? -10.171 8.001 -20.216 1.00 88.88 407 ILE A CA 1
ATOM 3045 C C . ILE A 1 407 ? -11.584 8.337 -20.702 1.00 88.88 407 ILE A C 1
ATOM 3047 O O . ILE A 1 407 ? -11.842 9.433 -21.192 1.00 88.88 407 ILE A O 1
ATOM 3051 N N . SER A 1 408 ? -12.509 7.389 -20.576 1.00 89.81 408 SER A N 1
ATOM 3052 C CA . SER A 1 408 ? -13.911 7.543 -20.964 1.00 89.81 408 SER A CA 1
ATOM 3053 C C . SER A 1 408 ? -14.802 7.542 -19.728 1.00 89.81 408 SER A C 1
ATOM 3055 O O . SER A 1 408 ? -15.064 6.484 -19.150 1.00 89.81 408 SER A O 1
ATOM 3057 N N . PHE A 1 409 ? -15.279 8.719 -19.325 1.00 89.00 409 PHE A N 1
ATOM 3058 C CA . PHE A 1 409 ? -16.162 8.866 -18.168 1.00 89.00 409 PHE A CA 1
ATOM 3059 C C . PHE A 1 409 ? -17.530 8.252 -18.413 1.00 89.00 409 PHE A C 1
ATOM 3061 O O . PHE A 1 409 ? -18.174 8.482 -19.435 1.00 89.00 409 PHE A O 1
ATOM 3068 N N . GLN A 1 410 ? -17.975 7.490 -17.426 1.00 91.81 410 GLN A N 1
ATOM 3069 C CA . GLN A 1 410 ? -19.283 6.866 -17.399 1.00 91.81 410 GLN A CA 1
ATOM 3070 C C . GLN A 1 410 ? -20.191 7.634 -16.432 1.00 91.81 410 GLN A C 1
ATOM 3072 O O . GLN A 1 410 ? -19.692 8.314 -15.527 1.00 91.81 410 GLN A O 1
ATOM 3077 N N . PRO A 1 411 ? -21.524 7.550 -16.594 1.00 91.75 411 PRO A N 1
ATOM 3078 C CA . PRO A 1 411 ? -22.452 8.163 -15.655 1.00 91.75 411 PRO A CA 1
ATOM 3079 C C . PRO A 1 411 ? -22.174 7.716 -14.220 1.00 91.75 411 PRO A C 1
ATOM 3081 O O . PRO A 1 411 ? -21.884 6.544 -13.968 1.00 91.75 411 PRO A O 1
ATOM 3084 N N . SER A 1 412 ? -22.279 8.655 -13.282 1.00 92.94 412 SER A N 1
ATOM 3085 C CA . SER A 1 412 ? -22.037 8.360 -11.876 1.00 92.94 412 SER A CA 1
ATOM 3086 C C . SER A 1 412 ? -23.086 7.405 -11.313 1.00 92.94 412 SER A C 1
ATOM 3088 O O . SER A 1 412 ? -24.285 7.569 -11.547 1.00 92.94 412 SER A O 1
ATOM 3090 N N . TRP A 1 413 ? -22.624 6.416 -10.548 1.00 96.75 413 TRP A N 1
ATOM 3091 C CA . TRP A 1 413 ? -23.488 5.549 -9.765 1.00 96.75 413 TRP A CA 1
ATOM 3092 C C . TRP A 1 413 ? -23.748 6.199 -8.405 1.00 96.75 413 TRP A C 1
ATOM 3094 O O . TRP A 1 413 ? -22.915 6.152 -7.496 1.00 96.75 413 TRP A O 1
ATOM 3104 N N . ASP A 1 414 ? -24.904 6.853 -8.303 1.00 95.69 414 ASP A N 1
ATOM 3105 C CA . ASP A 1 414 ? -25.360 7.564 -7.112 1.00 95.69 414 ASP A CA 1
ATOM 3106 C C . ASP A 1 414 ? -26.585 6.862 -6.519 1.00 95.69 414 ASP A C 1
ATOM 3108 O O . ASP A 1 414 ? -27.634 6.760 -7.157 1.00 95.69 414 ASP A O 1
ATOM 3112 N N . LEU A 1 415 ? -26.435 6.357 -5.295 1.00 95.88 415 LEU A N 1
ATOM 3113 C CA . LEU A 1 415 ? -27.503 5.701 -4.540 1.00 95.88 415 LEU A CA 1
ATOM 3114 C C . LEU A 1 415 ? -27.909 6.494 -3.286 1.00 95.88 415 LEU A C 1
ATOM 3116 O O . LEU A 1 415 ? -28.592 5.944 -2.410 1.00 95.88 415 LEU A O 1
ATOM 3120 N N . ARG A 1 416 ? -27.492 7.764 -3.175 1.00 93.19 416 ARG A N 1
ATOM 3121 C CA . ARG A 1 416 ? -27.887 8.660 -2.080 1.00 93.19 416 ARG A CA 1
ATOM 3122 C C . ARG A 1 416 ? -29.397 8.899 -2.095 1.00 93.19 416 ARG A C 1
ATOM 3124 O O . ARG A 1 416 ? -30.050 8.855 -3.136 1.00 93.19 416 ARG A O 1
ATOM 3131 N N . ALA A 1 417 ? -29.966 9.147 -0.919 1.00 86.38 417 ALA A N 1
ATOM 3132 C CA . ALA A 1 417 ? -31.364 9.548 -0.816 1.00 86.38 417 ALA A CA 1
ATOM 3133 C C . ALA A 1 417 ? -31.554 10.990 -1.320 1.00 86.38 417 ALA A C 1
ATOM 3135 O O . ALA A 1 417 ? -30.681 11.840 -1.154 1.00 86.38 417 ALA A O 1
ATOM 3136 N N . SER A 1 418 ? -32.723 11.287 -1.891 1.00 79.69 418 SER A N 1
ATOM 3137 C CA . SER A 1 418 ? -33.119 12.652 -2.246 1.00 79.69 418 SER A CA 1
ATOM 3138 C C . SER A 1 418 ? -33.511 13.422 -0.978 1.00 79.69 418 SER A C 1
ATOM 3140 O O . SER A 1 418 ? -34.680 13.451 -0.595 1.00 79.69 418 SER A O 1
ATOM 3142 N N . GLY A 1 419 ? -32.534 13.995 -0.283 1.00 85.00 419 GLY A N 1
ATOM 3143 C CA . GLY A 1 419 ? -32.737 14.763 0.944 1.00 85.00 419 GLY A CA 1
ATOM 3144 C C . GLY A 1 419 ? -31.526 15.626 1.276 1.00 85.00 419 GLY A C 1
ATOM 3145 O O . GLY A 1 419 ? -30.486 15.5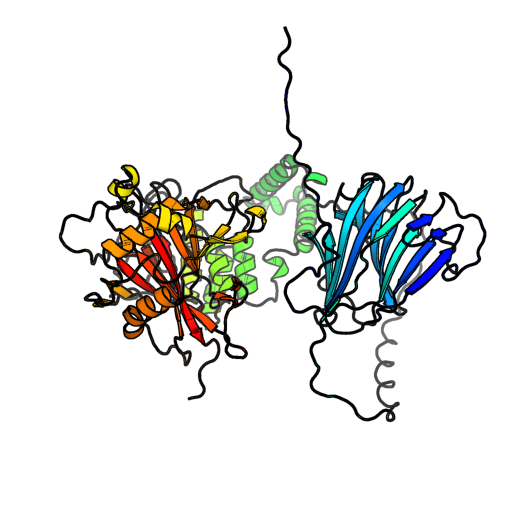22 0.627 1.00 85.00 419 GLY A O 1
ATOM 3146 N N . THR A 1 420 ? -31.666 16.497 2.275 1.00 87.38 420 THR A N 1
ATOM 3147 C CA . THR A 1 420 ? -30.538 17.280 2.788 1.00 87.38 420 THR A CA 1
ATOM 3148 C C . THR A 1 420 ? -29.577 16.344 3.527 1.00 87.38 420 THR A C 1
ATOM 3150 O O . THR A 1 420 ? -30.026 15.673 4.458 1.00 87.38 420 THR A O 1
ATOM 3153 N N . PRO A 1 421 ? -28.288 16.288 3.145 1.00 90.19 421 PRO A N 1
ATOM 3154 C CA . PRO A 1 421 ? -27.298 15.480 3.849 1.00 90.19 421 PRO A CA 1
ATOM 3155 C C . PRO A 1 421 ? -27.142 15.899 5.315 1.00 90.19 421 PRO A C 1
ATOM 3157 O O . PRO A 1 421 ? -27.312 17.074 5.657 1.00 90.19 421 PRO A O 1
ATOM 3160 N N . ASP A 1 422 ? -26.777 14.948 6.175 1.00 91.12 422 ASP A N 1
ATOM 3161 C CA . ASP A 1 422 ? -26.437 15.246 7.564 1.00 91.12 422 ASP A CA 1
ATOM 3162 C C . ASP A 1 422 ? -25.174 16.129 7.618 1.00 91.12 422 ASP A C 1
ATOM 3164 O O . ASP A 1 422 ? -24.156 15.762 7.034 1.00 91.12 422 ASP A O 1
ATOM 3168 N N . PRO A 1 423 ? -25.171 17.262 8.345 1.00 94.25 423 PRO A N 1
ATOM 3169 C CA . PRO A 1 423 ? -24.031 18.181 8.382 1.00 94.25 423 PRO A CA 1
ATOM 3170 C C . PRO A 1 423 ? -22.921 17.686 9.332 1.00 94.25 423 PRO A C 1
ATOM 3172 O O . PRO A 1 423 ? -22.545 18.373 10.283 1.00 94.25 423 PRO A O 1
ATOM 3175 N N . ILE A 1 424 ? -22.405 16.472 9.108 1.00 96.50 424 ILE A N 1
ATOM 3176 C CA . ILE A 1 424 ? -21.440 15.806 9.997 1.00 96.50 424 ILE A CA 1
ATOM 3177 C C . ILE A 1 424 ? -20.151 16.621 10.111 1.00 96.50 424 ILE A C 1
ATOM 3179 O O . ILE A 1 424 ? -19.731 16.941 11.222 1.00 96.50 424 ILE A O 1
ATOM 3183 N N . TYR A 1 425 ? -19.545 17.028 8.997 1.00 96.25 425 TYR A N 1
ATOM 3184 C CA . TYR A 1 425 ? -18.294 17.781 9.040 1.00 96.25 425 TYR A CA 1
ATOM 3185 C C . TYR A 1 425 ? -18.439 19.151 9.719 1.00 96.25 425 TYR A C 1
ATOM 3187 O O . TYR A 1 425 ? -17.536 19.581 10.435 1.00 96.25 425 TYR A O 1
ATOM 3195 N N . ALA A 1 426 ? -19.594 19.813 9.588 1.00 96.12 426 ALA A N 1
ATOM 3196 C CA . ALA A 1 426 ? -19.859 21.052 10.322 1.00 96.12 426 ALA A CA 1
ATOM 3197 C C . ALA A 1 426 ? -19.806 20.825 11.843 1.00 96.12 426 ALA A C 1
ATOM 3199 O O . ALA A 1 426 ? -19.189 21.620 12.549 1.00 96.12 426 ALA A O 1
ATOM 3200 N N . SER A 1 427 ? -20.349 19.696 12.321 1.00 96.44 427 SER A N 1
ATOM 3201 C CA . SER A 1 427 ? -20.285 19.324 13.741 1.00 96.44 427 SER A CA 1
ATOM 3202 C C . SER A 1 427 ? -18.867 18.999 14.239 1.00 96.44 427 SER A C 1
ATOM 3204 O O . SER A 1 427 ? -18.573 19.127 15.427 1.00 96.44 427 SER A O 1
ATOM 3206 N N . VAL A 1 428 ? -17.958 18.593 13.343 1.00 95.44 428 VAL A N 1
ATOM 3207 C CA . VAL A 1 428 ? -16.528 18.451 13.666 1.00 95.44 428 VAL A CA 1
ATOM 3208 C C . VAL A 1 428 ? -15.897 19.831 13.851 1.00 95.44 428 VAL A C 1
ATOM 3210 O O . VAL A 1 428 ? -15.212 20.071 14.844 1.00 95.44 428 VAL A O 1
ATOM 3213 N N . LEU A 1 429 ? -16.151 20.751 12.914 1.00 95.19 429 LEU A N 1
ATOM 3214 C CA . LEU A 1 429 ? -15.571 22.097 12.920 1.00 95.19 429 LEU A CA 1
ATOM 3215 C C . LEU A 1 429 ? -15.998 22.921 14.142 1.00 95.19 429 LEU A C 1
ATOM 3217 O O . LEU A 1 429 ? -15.167 23.608 14.736 1.00 95.19 429 LEU A O 1
ATOM 3221 N N . ASP A 1 430 ? -17.272 22.847 14.532 1.00 95.44 430 ASP A N 1
ATOM 3222 C CA . ASP A 1 430 ? -17.801 23.546 15.713 1.00 95.44 430 ASP A CA 1
ATOM 3223 C C . ASP A 1 430 ? -17.667 22.743 17.022 1.00 95.44 430 ASP A C 1
ATOM 3225 O O . ASP A 1 430 ? -18.040 23.232 18.091 1.00 95.44 430 ASP A O 1
ATOM 3229 N N . LYS A 1 431 ? -17.093 21.532 16.944 1.00 93.19 431 LYS A N 1
ATOM 3230 C CA . LYS A 1 431 ? -16.889 20.582 18.048 1.00 93.19 431 LYS A CA 1
ATOM 3231 C C . LYS A 1 431 ? -18.176 20.053 18.698 1.00 93.19 431 LYS A C 1
ATOM 3233 O O . LYS A 1 431 ? -18.098 19.405 19.740 1.00 93.19 431 LYS A O 1
ATOM 3238 N N . SER A 1 432 ? -19.348 20.264 18.102 1.00 94.50 432 SER A N 1
ATOM 3239 C CA . SER A 1 432 ? -20.619 19.705 18.587 1.00 94.50 432 SER A CA 1
ATOM 3240 C C . SER A 1 432 ? -20.771 18.202 18.334 1.00 94.50 432 SER A C 1
ATOM 3242 O O . SER A 1 432 ? -21.671 17.582 18.901 1.00 94.50 432 SER A O 1
ATOM 3244 N N . ILE A 1 433 ? -19.894 17.597 17.520 1.00 93.75 433 ILE A N 1
ATOM 3245 C CA . ILE A 1 433 ? -19.888 16.148 17.267 1.00 93.75 433 ILE A CA 1
ATOM 3246 C C . ILE A 1 433 ? -19.567 15.327 18.522 1.00 93.75 433 ILE A C 1
ATOM 3248 O O . ILE A 1 433 ? -19.992 14.178 18.639 1.00 93.75 433 ILE A O 1
ATOM 3252 N N . PHE A 1 434 ? -18.815 15.906 19.459 1.00 91.62 434 PHE A N 1
ATOM 3253 C CA . PHE A 1 434 ? -18.386 15.224 20.670 1.00 91.62 434 PHE A CA 1
ATOM 3254 C C . PHE A 1 434 ? -19.555 15.052 21.642 1.00 91.62 434 PHE A C 1
ATOM 3256 O O . PHE A 1 434 ? -20.280 15.999 21.961 1.00 91.62 434 PHE A O 1
ATOM 3263 N N . ALA A 1 435 ? -19.735 13.826 22.133 1.00 77.38 435 ALA A N 1
ATOM 3264 C CA . ALA A 1 435 ? -20.762 13.531 23.122 1.00 77.38 435 ALA A CA 1
ATOM 3265 C C . ALA A 1 435 ? -20.425 14.171 24.483 1.00 77.38 435 ALA A C 1
ATOM 3267 O O . ALA A 1 435 ? -19.283 14.533 24.762 1.00 77.38 435 ALA A O 1
ATOM 3268 N N . LYS A 1 436 ? -21.417 14.295 25.377 1.00 75.75 436 LYS A N 1
ATOM 3269 C CA . LYS A 1 436 ? -21.193 14.853 26.729 1.00 75.75 436 LYS A CA 1
ATOM 3270 C C . LYS A 1 436 ? -20.175 14.049 27.548 1.00 75.75 436 LYS A C 1
ATOM 3272 O O . LYS A 1 436 ? -19.562 14.591 28.457 1.00 75.75 436 LYS A O 1
ATOM 3277 N N . ASP A 1 437 ? -20.028 12.770 27.235 1.00 72.25 437 ASP A N 1
ATOM 3278 C CA . ASP A 1 437 ? -19.129 11.790 27.838 1.00 72.25 437 ASP A CA 1
ATOM 3279 C C . ASP A 1 437 ? -17.876 11.523 26.984 1.00 72.25 437 ASP A C 1
ATOM 3281 O O . ASP A 1 437 ? -1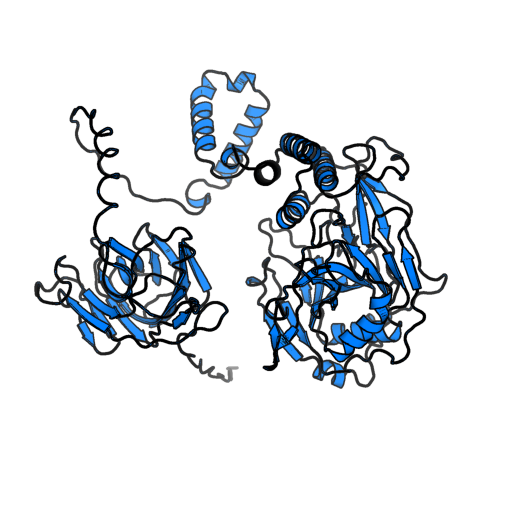7.193 10.519 27.187 1.00 72.25 437 ASP A O 1
ATOM 3285 N N . GLN A 1 438 ? -17.533 12.421 26.052 1.00 80.06 438 GLN A N 1
ATOM 3286 C CA . GLN A 1 438 ? -16.387 12.251 25.154 1.00 80.06 438 GLN A CA 1
ATOM 3287 C C . GLN A 1 438 ? -15.076 11.971 25.898 1.00 80.06 438 GLN A C 1
ATOM 3289 O O . GLN A 1 438 ? -14.289 11.147 25.441 1.00 80.06 438 GLN A O 1
ATOM 3294 N N . ASP A 1 439 ? -14.853 12.586 27.061 1.00 79.50 439 ASP A N 1
ATOM 3295 C CA . ASP A 1 439 ? -13.649 12.355 27.867 1.00 79.50 439 ASP A CA 1
ATOM 3296 C C . ASP A 1 439 ? -13.481 10.877 28.254 1.00 79.50 439 ASP A C 1
ATOM 3298 O O . ASP A 1 439 ? -12.358 10.369 28.302 1.00 79.50 439 ASP A O 1
ATOM 3302 N N . ALA A 1 440 ? -14.587 10.160 28.479 1.00 76.81 440 ALA A N 1
ATOM 3303 C CA . ALA A 1 440 ? -14.568 8.733 28.776 1.00 76.81 440 ALA A CA 1
ATOM 3304 C C . ALA A 1 440 ? -14.200 7.905 27.535 1.00 76.81 440 ALA A C 1
ATOM 3306 O O . ALA A 1 440 ? -13.386 6.985 27.638 1.00 76.81 440 ALA A O 1
ATOM 3307 N N . VAL A 1 441 ? -14.739 8.260 26.363 1.00 77.62 441 VAL A N 1
ATOM 3308 C CA . VAL A 1 441 ? -14.411 7.617 25.079 1.00 77.62 441 VAL A CA 1
ATOM 3309 C C . VAL A 1 441 ? -12.930 7.807 24.756 1.00 77.62 441 VAL A C 1
ATOM 3311 O O . VAL A 1 441 ? -12.224 6.820 24.549 1.00 77.62 441 VAL A O 1
ATOM 3314 N N . THR A 1 442 ? -12.429 9.042 24.813 1.00 81.25 442 THR A N 1
ATOM 3315 C CA . THR A 1 442 ? -11.018 9.370 24.562 1.00 81.25 442 THR A CA 1
ATOM 3316 C C . THR A 1 442 ? -10.094 8.643 25.535 1.00 81.25 442 THR A C 1
ATOM 3318 O O . THR A 1 442 ? -9.128 8.016 25.114 1.00 81.25 442 THR A O 1
ATOM 3321 N N . SER A 1 443 ? -10.427 8.633 26.831 1.00 82.25 443 SER A N 1
ATOM 3322 C CA . SER A 1 443 ? -9.640 7.922 27.852 1.00 82.25 443 SER A CA 1
ATOM 3323 C C . SER A 1 443 ? -9.661 6.399 27.685 1.00 82.25 443 SER A C 1
ATOM 3325 O O . SER A 1 443 ? -8.807 5.703 28.233 1.00 82.25 443 SER A O 1
ATOM 3327 N N . SER A 1 444 ? -10.643 5.862 26.958 1.00 82.44 444 SER A N 1
ATOM 3328 C CA . SER A 1 4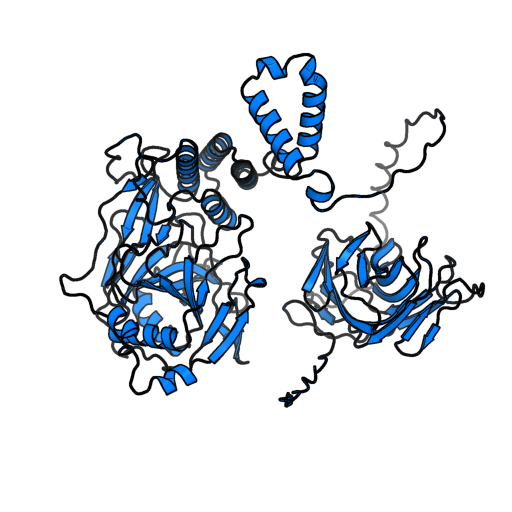44 ? -10.745 4.431 26.666 1.00 82.44 444 SER A CA 1
ATOM 3329 C C . SER A 1 444 ? -10.028 4.011 25.380 1.00 82.44 444 SER A C 1
ATOM 3331 O O . SER A 1 444 ? -9.792 2.815 25.198 1.00 82.44 444 SER A O 1
ATOM 3333 N N . MET A 1 445 ? -9.652 4.965 24.518 1.00 88.12 445 MET A N 1
ATOM 3334 C CA . MET A 1 445 ? -8.799 4.703 23.362 1.00 88.12 445 MET A CA 1
ATOM 3335 C C . MET A 1 445 ? -7.355 4.549 23.824 1.00 88.12 445 MET A C 1
ATOM 3337 O O . MET A 1 445 ? -6.665 5.520 24.130 1.00 88.12 445 MET A O 1
ATOM 3341 N N . ARG A 1 446 ? -6.888 3.303 23.880 1.00 91.06 446 ARG A N 1
ATOM 3342 C CA . ARG A 1 446 ? -5.512 2.989 24.271 1.00 91.06 446 ARG A CA 1
ATOM 3343 C C . ARG A 1 446 ? -4.649 2.746 23.043 1.00 91.06 446 ARG A C 1
ATOM 3345 O O . ARG A 1 446 ? -5.121 2.202 22.048 1.00 91.06 446 ARG A O 1
ATOM 3352 N N . ILE A 1 447 ? -3.368 3.074 23.147 1.00 94.56 447 ILE A N 1
ATOM 3353 C CA . ILE A 1 447 ? -2.376 2.748 22.121 1.00 94.56 447 ILE A CA 1
ATOM 3354 C C . ILE A 1 447 ? -1.949 1.283 22.296 1.00 94.56 447 ILE A C 1
ATOM 3356 O O . ILE A 1 447 ? -1.584 0.863 23.393 1.00 94.56 447 ILE A O 1
ATOM 3360 N N . LEU A 1 448 ? -2.021 0.515 21.212 1.00 94.19 448 LEU A N 1
ATOM 3361 C CA . LEU A 1 448 ? -1.510 -0.851 21.075 1.00 94.19 448 LEU A CA 1
ATOM 3362 C C . LEU A 1 448 ? -0.054 -0.863 20.622 1.00 94.19 448 LEU A C 1
ATOM 3364 O O . LEU A 1 448 ? 0.779 -1.565 21.179 1.00 94.19 448 LEU A O 1
ATOM 3368 N N . GLU A 1 449 ? 0.236 -0.101 19.573 1.00 94.62 449 GLU A N 1
ATOM 3369 C CA . GLU A 1 449 ? 1.539 -0.076 18.926 1.00 94.62 449 GLU A CA 1
ATOM 3370 C C . GLU A 1 449 ? 1.759 1.305 18.311 1.00 94.62 449 GLU A C 1
ATOM 3372 O O . GLU A 1 449 ? 0.846 1.890 17.727 1.00 94.62 449 GLU A O 1
ATOM 3377 N N . THR A 1 450 ? 2.990 1.804 18.396 1.00 95.50 450 THR A N 1
ATOM 3378 C CA . THR A 1 450 ? 3.428 2.984 17.649 1.00 95.50 450 THR A CA 1
ATOM 3379 C C . THR A 1 450 ? 4.616 2.601 16.787 1.00 95.50 450 THR A C 1
ATOM 3381 O O . THR A 1 450 ? 5.691 2.296 17.301 1.00 95.50 450 THR A O 1
ATOM 3384 N N . VAL A 1 451 ? 4.444 2.670 15.469 1.00 94.44 451 VAL A N 1
ATOM 3385 C CA . VAL A 1 451 ? 5.525 2.485 14.499 1.00 94.44 451 VAL A CA 1
ATOM 3386 C C . VAL A 1 451 ? 6.065 3.863 14.105 1.00 94.44 451 VAL A C 1
ATOM 3388 O O . VAL A 1 451 ? 5.340 4.636 13.471 1.00 94.44 451 VAL A O 1
ATOM 3391 N N . PRO A 1 452 ? 7.326 4.203 14.436 1.00 95.62 452 PRO A N 1
ATOM 3392 C CA . PRO A 1 452 ? 7.945 5.453 14.004 1.00 95.62 452 PRO A CA 1
ATOM 3393 C C . PRO A 1 452 ? 7.886 5.627 12.484 1.00 95.62 452 PRO A C 1
ATOM 3395 O O . PRO A 1 452 ? 8.086 4.663 11.747 1.00 95.62 452 PRO A O 1
ATOM 3398 N N . GLY A 1 453 ? 7.673 6.857 12.007 1.00 91.31 453 GLY A N 1
ATOM 3399 C CA . GLY A 1 453 ? 7.455 7.134 10.581 1.00 91.31 453 GLY A CA 1
ATOM 3400 C C . GLY A 1 453 ? 8.534 6.555 9.658 1.00 91.31 453 GLY A C 1
ATOM 3401 O O . GLY A 1 453 ? 8.227 5.854 8.697 1.00 91.31 453 GLY A O 1
ATOM 3402 N N . HIS A 1 454 ? 9.808 6.723 10.016 1.00 91.50 454 HIS A N 1
ATOM 3403 C CA . HIS A 1 454 ? 10.948 6.187 9.261 1.00 91.50 454 HIS A CA 1
ATOM 3404 C C . HIS A 1 454 ? 11.046 4.646 9.245 1.00 91.50 454 HIS A C 1
ATOM 3406 O O . HIS A 1 454 ? 11.800 4.097 8.445 1.00 91.50 454 HIS A O 1
ATOM 3412 N N . LEU A 1 455 ? 10.318 3.947 10.126 1.00 90.88 455 LEU A N 1
ATOM 3413 C CA . LEU A 1 455 ? 10.223 2.480 10.171 1.00 90.88 455 LEU A CA 1
ATOM 3414 C C . LEU A 1 455 ? 8.948 1.943 9.510 1.00 90.88 455 LEU A C 1
ATOM 3416 O O . LEU A 1 455 ? 8.820 0.726 9.340 1.00 90.88 455 LEU A O 1
ATOM 3420 N N . ARG A 1 456 ? 8.009 2.818 9.125 1.00 89.00 456 ARG A N 1
ATOM 3421 C CA . ARG A 1 456 ? 6.852 2.420 8.318 1.00 89.00 456 ARG A CA 1
ATOM 3422 C C . ARG A 1 456 ? 7.325 1.865 6.973 1.00 89.00 456 ARG A C 1
ATOM 3424 O O . ARG A 1 456 ? 8.434 2.131 6.509 1.00 89.00 456 ARG A O 1
ATOM 3431 N N . LYS A 1 457 ? 6.475 1.056 6.344 1.00 82.62 457 LYS A N 1
ATOM 3432 C CA . LYS A 1 457 ? 6.724 0.464 5.024 1.00 82.62 457 LYS A CA 1
ATOM 3433 C C . LYS A 1 457 ? 5.559 0.829 4.094 1.00 82.62 457 LYS A C 1
ATOM 3435 O O . LYS A 1 457 ? 4.502 0.215 4.231 1.00 82.62 457 LYS A O 1
ATOM 3440 N N . PRO A 1 458 ? 5.726 1.795 3.170 1.00 83.31 458 PRO A N 1
ATOM 3441 C CA . PRO A 1 458 ? 6.921 2.625 2.961 1.00 83.31 458 PRO A CA 1
ATOM 3442 C C . PRO A 1 458 ? 7.171 3.623 4.114 1.00 83.31 458 PRO A C 1
ATOM 3444 O O . PRO A 1 458 ? 6.246 3.883 4.892 1.00 83.31 458 PRO A O 1
ATOM 3447 N N . PRO A 1 459 ? 8.396 4.173 4.240 1.00 88.69 459 PRO A N 1
ATOM 3448 C CA . PRO A 1 459 ? 8.704 5.209 5.224 1.00 88.69 459 PRO A CA 1
ATOM 3449 C C . PRO A 1 459 ? 7.792 6.428 5.080 1.00 88.69 459 PRO A C 1
ATOM 3451 O O . PRO A 1 459 ? 7.344 6.763 3.984 1.00 88.69 459 PRO A O 1
ATOM 3454 N N . ASN A 1 460 ? 7.526 7.101 6.193 1.00 90.81 460 ASN A N 1
ATOM 3455 C CA . ASN A 1 460 ? 6.617 8.239 6.272 1.00 90.81 460 ASN A CA 1
ATOM 3456 C C . ASN A 1 460 ? 7.172 9.310 7.217 1.00 90.81 460 ASN A C 1
ATOM 3458 O O . ASN A 1 460 ? 7.925 8.988 8.141 1.00 90.81 460 ASN A O 1
ATOM 3462 N N . HIS A 1 461 ? 6.766 10.560 7.028 1.00 91.56 461 HIS A N 1
ATOM 3463 C CA . HIS A 1 461 ? 7.121 11.647 7.940 1.00 91.56 461 HIS A CA 1
ATOM 3464 C C . HIS A 1 461 ? 6.429 11.517 9.308 1.00 91.56 461 HIS A C 1
ATOM 3466 O O . HIS A 1 461 ? 6.985 11.945 10.321 1.00 91.56 461 HIS A O 1
ATOM 3472 N N . HIS A 1 462 ? 5.278 10.841 9.368 1.00 92.62 462 HIS A N 1
ATOM 3473 C CA . HIS A 1 462 ? 4.479 10.679 10.584 1.00 92.62 462 HIS A CA 1
ATOM 3474 C C . HIS A 1 462 ? 4.442 9.223 11.078 1.00 92.62 462 HIS A C 1
ATOM 3476 O O . HIS A 1 462 ? 4.469 8.284 10.268 1.00 92.62 462 HIS A O 1
ATOM 3482 N N . PRO A 1 463 ? 4.371 8.994 12.405 1.00 94.38 463 PRO A N 1
ATOM 3483 C CA . PRO A 1 463 ? 4.232 7.650 12.954 1.00 94.38 463 PRO A CA 1
ATOM 3484 C C . PRO A 1 463 ? 2.887 7.021 12.570 1.00 94.38 463 PRO A C 1
ATOM 3486 O O . PRO A 1 463 ? 1.922 7.715 12.270 1.00 94.38 463 PRO A O 1
ATOM 3489 N N . ALA A 1 464 ? 2.823 5.693 12.600 1.00 93.44 464 ALA A N 1
ATOM 3490 C CA . ALA A 1 464 ? 1.565 4.958 12.560 1.00 93.44 464 ALA A CA 1
ATOM 3491 C C . ALA A 1 464 ? 1.234 4.515 13.983 1.00 93.44 464 ALA A C 1
ATOM 3493 O O . ALA A 1 464 ? 1.986 3.736 14.567 1.00 93.44 464 ALA A O 1
ATOM 3494 N N . ILE A 1 465 ? 0.133 5.025 14.530 1.00 94.88 465 ILE A N 1
ATOM 3495 C CA . ILE A 1 465 ? -0.330 4.696 15.879 1.00 94.88 465 ILE A CA 1
ATOM 3496 C C . ILE A 1 465 ? -1.565 3.807 15.752 1.00 94.88 465 ILE A C 1
ATOM 3498 O O . ILE A 1 465 ? -2.552 4.194 15.124 1.00 94.88 465 ILE A O 1
ATOM 3502 N N . LEU A 1 466 ? -1.477 2.598 16.299 1.00 95.62 466 LEU A N 1
ATOM 3503 C CA . LEU A 1 466 ? -2.579 1.650 16.383 1.00 95.62 466 LEU A CA 1
ATOM 3504 C C . LEU A 1 466 ? -3.267 1.849 17.725 1.00 95.62 466 LEU A C 1
ATOM 3506 O O . LEU A 1 466 ? -2.660 1.650 18.774 1.00 95.62 466 LEU A O 1
ATOM 3510 N N . TYR A 1 467 ? -4.539 2.215 17.678 1.00 95.56 467 TYR A N 1
ATOM 3511 C CA . TYR A 1 467 ? -5.413 2.331 18.833 1.00 95.56 467 TYR A CA 1
ATOM 3512 C C . TYR A 1 467 ? -6.300 1.099 18.951 1.00 95.56 467 TYR A C 1
ATOM 3514 O O . TYR A 1 467 ? -6.604 0.436 17.963 1.00 95.56 467 TYR A O 1
ATOM 3522 N N . THR A 1 468 ? -6.784 0.820 20.151 1.00 95.25 468 THR A N 1
ATOM 3523 C CA . THR A 1 468 ? -7.920 -0.076 20.373 1.00 95.25 468 THR A CA 1
ATOM 3524 C C . THR A 1 468 ? -8.803 0.462 21.486 1.00 95.25 468 THR A C 1
ATOM 3526 O O . THR A 1 468 ? -8.451 1.420 22.179 1.00 95.25 468 THR A O 1
ATOM 3529 N N . THR A 1 469 ? -9.966 -0.151 21.639 1.00 92.31 469 THR A N 1
ATOM 3530 C CA . THR A 1 469 ? -11.017 0.248 22.567 1.00 92.31 469 THR A CA 1
ATOM 3531 C C . THR A 1 469 ? -11.450 -0.930 23.420 1.00 92.31 469 THR A C 1
ATOM 3533 O O . THR A 1 469 ? -11.272 -2.091 23.051 1.00 92.31 469 THR A O 1
ATOM 3536 N N . LYS A 1 470 ? -12.049 -0.631 24.574 1.00 89.75 470 LYS A N 1
ATOM 3537 C CA . LYS A 1 470 ? -12.790 -1.649 25.318 1.00 89.75 470 LYS A CA 1
ATOM 3538 C C . LYS A 1 470 ? -14.065 -2.016 24.541 1.00 89.75 470 LYS A C 1
ATOM 3540 O O . LYS A 1 470 ? -14.556 -1.185 23.773 1.00 89.75 470 LYS A O 1
ATOM 3545 N N . PRO A 1 471 ? -14.613 -3.225 24.757 1.00 89.75 471 PRO A N 1
ATOM 3546 C CA . PRO A 1 471 ? -15.899 -3.606 24.191 1.00 89.75 471 PRO A CA 1
ATOM 3547 C C . PRO A 1 471 ? -16.976 -2.548 24.431 1.00 89.75 471 PRO A C 1
ATOM 3549 O O . PRO A 1 471 ? -17.072 -1.995 25.527 1.00 89.75 471 PRO A O 1
ATOM 3552 N N . ASP A 1 472 ? -17.757 -2.274 23.387 1.00 87.00 472 ASP A N 1
ATOM 3553 C CA . ASP A 1 472 ? -18.872 -1.318 23.378 1.00 87.00 472 ASP A CA 1
ATOM 3554 C C . ASP A 1 472 ? -18.503 0.150 23.709 1.00 87.00 472 ASP A C 1
ATOM 3556 O O . ASP A 1 472 ? -19.400 0.965 23.926 1.00 87.00 472 ASP A O 1
ATOM 3560 N N . THR A 1 473 ? -17.216 0.543 23.676 1.00 88.75 473 THR A N 1
ATOM 3561 C CA . THR A 1 473 ? -16.818 1.969 23.749 1.00 88.75 473 THR A CA 1
ATOM 3562 C C . THR A 1 473 ? -17.491 2.793 22.644 1.00 88.75 473 THR A C 1
ATOM 3564 O O . THR A 1 473 ? -17.940 3.910 22.888 1.00 88.75 473 THR A O 1
ATOM 3567 N N . ILE A 1 474 ? -17.544 2.252 21.422 1.00 89.69 474 ILE A N 1
ATOM 3568 C CA . ILE A 1 474 ? -18.280 2.829 20.292 1.00 89.69 474 ILE A CA 1
ATOM 3569 C C . ILE A 1 474 ? -19.425 1.860 19.977 1.00 89.69 474 ILE A C 1
ATOM 3571 O O . ILE A 1 474 ? -19.215 0.887 19.253 1.00 89.69 474 ILE A O 1
ATOM 3575 N N . PRO A 1 475 ? -20.621 2.053 20.556 1.00 87.12 475 PRO A N 1
ATOM 3576 C CA . PRO A 1 475 ? -21.675 1.052 20.484 1.00 87.12 475 PRO A CA 1
ATOM 3577 C C . PRO A 1 475 ? -22.339 1.027 19.105 1.00 87.12 475 PRO A C 1
ATOM 3579 O O . PRO A 1 475 ? -22.755 2.060 18.577 1.00 87.12 475 PRO A O 1
ATOM 3582 N N . LEU A 1 476 ? -22.512 -0.182 18.571 1.00 93.00 476 LEU A N 1
ATOM 3583 C CA . LEU A 1 476 ? -23.427 -0.461 17.466 1.00 93.00 476 LEU A CA 1
ATOM 3584 C C . LEU A 1 476 ? -24.799 -0.868 18.024 1.00 93.00 476 LEU A C 1
ATOM 3586 O O . LEU A 1 476 ? -24.875 -1.594 19.018 1.00 93.00 476 LEU A O 1
ATOM 3590 N N . SER A 1 477 ? -25.884 -0.407 17.399 1.00 88.69 477 SER A N 1
ATOM 3591 C CA . SER A 1 477 ? -27.253 -0.753 17.787 1.00 88.69 477 SER A CA 1
ATOM 3592 C C . SER A 1 477 ? -27.507 -2.260 17.728 1.00 88.69 477 SER A C 1
ATOM 3594 O O . SER A 1 477 ? -27.121 -2.935 16.775 1.00 88.69 477 SER A O 1
ATOM 3596 N N . GLU A 1 478 ? -28.227 -2.776 18.727 1.00 80.38 478 GLU A N 1
ATOM 3597 C CA . GLU A 1 478 ? -28.641 -4.188 18.784 1.00 80.38 478 GLU A CA 1
ATOM 3598 C C . GLU A 1 478 ? -29.646 -4.547 17.679 1.00 80.38 478 GLU A C 1
ATOM 3600 O O . GLU A 1 478 ? -29.690 -5.677 17.203 1.00 80.38 478 GLU A O 1
ATOM 3605 N N . SER A 1 479 ? -30.460 -3.577 17.247 1.00 84.31 479 SER A N 1
ATOM 3606 C CA . SER A 1 479 ? -31.297 -3.748 16.059 1.00 84.31 479 SER A CA 1
ATOM 3607 C C . SER A 1 479 ? -30.477 -3.471 14.806 1.00 84.31 479 SER A C 1
ATOM 3609 O O . SER A 1 479 ? -29.815 -2.433 14.696 1.00 84.31 479 SER A O 1
ATOM 3611 N N . ASN A 1 480 ? -30.538 -4.406 13.859 1.00 81.19 480 ASN A N 1
ATOM 3612 C CA . ASN A 1 480 ? -29.937 -4.224 12.547 1.00 81.19 480 ASN A CA 1
ATOM 3613 C C . ASN A 1 480 ? -30.691 -3.117 11.795 1.00 81.19 480 ASN A C 1
ATOM 3615 O O . ASN A 1 480 ? -31.928 -3.123 11.802 1.00 81.19 480 ASN A O 1
ATOM 3619 N N . PRO A 1 481 ? -29.984 -2.186 11.133 1.00 85.81 481 PRO A N 1
ATOM 3620 C CA . PRO A 1 481 ? -30.635 -1.247 10.234 1.00 85.81 481 PRO A CA 1
ATOM 3621 C C . PRO A 1 481 ? -31.272 -1.988 9.047 1.00 85.81 481 PRO A C 1
ATOM 3623 O O . PRO A 1 481 ? -31.025 -3.174 8.820 1.00 85.81 481 PRO A O 1
ATOM 3626 N N . ALA A 1 482 ? -32.095 -1.286 8.267 1.00 89.44 482 ALA A N 1
ATOM 3627 C CA . ALA A 1 482 ? -32.729 -1.832 7.067 1.00 89.44 482 ALA A CA 1
ATOM 3628 C C . ALA A 1 482 ? -31.726 -1.940 5.898 1.00 89.44 482 ALA A C 1
ATOM 3630 O O . ALA A 1 482 ? -31.879 -1.284 4.871 1.00 89.44 482 ALA A O 1
ATOM 3631 N N . THR A 1 483 ? -30.678 -2.745 6.080 1.00 94.69 483 THR A N 1
ATOM 3632 C CA . THR A 1 483 ? -29.560 -2.889 5.146 1.00 94.69 483 THR A CA 1
ATOM 3633 C C . THR A 1 483 ? -30.033 -3.412 3.788 1.00 94.69 483 THR A C 1
ATOM 3635 O O . THR A 1 483 ? -30.764 -4.402 3.709 1.00 94.69 483 THR A O 1
ATOM 3638 N N . THR A 1 484 ? -29.605 -2.763 2.703 1.00 96.00 484 THR A N 1
ATOM 3639 C CA . THR A 1 484 ? -29.941 -3.169 1.325 1.00 96.00 484 THR A CA 1
ATOM 3640 C C . THR A 1 484 ? -28.688 -3.398 0.486 1.00 96.00 484 THR A C 1
ATOM 3642 O O . THR A 1 484 ? -27.660 -2.765 0.711 1.00 96.00 484 THR A O 1
ATOM 3645 N N . TYR A 1 485 ? -28.768 -4.299 -0.495 1.00 97.31 485 TYR A N 1
ATOM 3646 C CA . TYR A 1 485 ? -27.643 -4.694 -1.347 1.00 97.31 485 TYR A CA 1
ATOM 3647 C C . TYR A 1 485 ? -27.888 -4.314 -2.804 1.00 97.31 485 TYR A C 1
ATOM 3649 O O . TYR A 1 485 ? -28.927 -4.657 -3.368 1.00 97.31 485 TYR A O 1
ATOM 3657 N N . HIS A 1 486 ? -26.916 -3.638 -3.415 1.00 98.06 486 HIS A N 1
ATOM 3658 C CA . HIS A 1 486 ? -26.996 -3.147 -4.789 1.00 98.06 486 HIS A CA 1
ATOM 3659 C C . HIS A 1 486 ? -25.744 -3.568 -5.551 1.00 98.06 486 HIS A C 1
ATOM 3661 O O . HIS A 1 486 ? -24.635 -3.235 -5.148 1.00 98.06 486 HIS A O 1
ATOM 3667 N N . THR A 1 487 ? -25.891 -4.284 -6.662 1.00 97.75 487 THR A N 1
ATOM 3668 C CA . THR A 1 487 ? -24.761 -4.628 -7.540 1.00 97.75 487 THR A CA 1
ATOM 3669 C C . THR A 1 487 ? -24.560 -3.530 -8.577 1.00 97.75 487 THR A C 1
ATOM 3671 O O . THR A 1 487 ? -25.531 -3.035 -9.154 1.00 97.75 487 THR A O 1
ATOM 3674 N N . HIS A 1 488 ? -23.308 -3.153 -8.839 1.00 96.56 488 HIS A N 1
ATOM 3675 C CA . HIS A 1 488 ? -23.008 -2.181 -9.880 1.00 96.56 488 HIS A CA 1
ATOM 3676 C C . HIS A 1 488 ? -23.372 -2.776 -11.258 1.00 96.56 488 HIS A C 1
ATOM 3678 O O . HIS A 1 488 ? -22.975 -3.901 -11.561 1.00 96.56 488 HIS A O 1
ATOM 3684 N N . PRO A 1 489 ? -24.089 -2.049 -12.137 1.00 93.81 489 PRO A N 1
ATOM 3685 C CA . PRO A 1 489 ? -24.578 -2.610 -13.403 1.00 93.81 489 PRO A CA 1
ATOM 3686 C C . PRO A 1 489 ? -23.466 -2.981 -14.401 1.00 93.81 489 PRO A C 1
ATOM 3688 O O . PRO A 1 489 ? -23.613 -3.935 -15.165 1.00 93.81 489 PRO A O 1
ATOM 3691 N N . ASN A 1 490 ? -22.364 -2.220 -14.400 1.00 92.88 490 ASN A N 1
ATOM 3692 C CA . ASN A 1 490 ? -21.261 -2.377 -15.360 1.00 92.88 490 ASN A CA 1
ATOM 3693 C C . ASN A 1 490 ? -19.961 -2.940 -14.757 1.00 92.88 490 ASN A C 1
ATOM 3695 O O . ASN A 1 490 ? -19.379 -3.850 -15.337 1.00 92.88 490 ASN A O 1
ATOM 3699 N N . VAL A 1 491 ? -19.512 -2.433 -13.602 1.00 94.56 491 VAL A N 1
ATOM 3700 C CA . VAL A 1 491 ? -18.279 -2.885 -12.947 1.00 94.56 491 VAL A CA 1
ATOM 3701 C C . VAL A 1 491 ? -18.449 -4.281 -12.328 1.00 94.56 491 VAL A C 1
ATOM 3703 O O . VAL A 1 491 ? -19.274 -4.442 -11.425 1.00 94.56 491 VAL A O 1
ATOM 3706 N N . PRO A 1 492 ? -17.682 -5.297 -12.773 1.00 92.19 492 PRO A N 1
ATOM 3707 C CA . PRO A 1 492 ? -17.822 -6.665 -12.283 1.00 92.19 492 PRO A CA 1
ATOM 3708 C C . PRO A 1 492 ? -17.536 -6.788 -10.786 1.00 92.19 492 PRO A C 1
ATOM 3710 O O . PRO A 1 492 ? -16.533 -6.272 -10.300 1.00 92.19 492 PRO A O 1
ATOM 3713 N N . ASN A 1 493 ? -18.390 -7.526 -10.071 1.00 93.06 493 ASN A N 1
ATOM 3714 C CA . ASN A 1 493 ? -18.238 -7.852 -8.645 1.00 93.06 493 ASN A CA 1
ATOM 3715 C C . ASN A 1 493 ? -18.121 -6.641 -7.698 1.00 93.06 493 ASN A C 1
ATOM 3717 O O . ASN A 1 493 ? -17.788 -6.814 -6.527 1.00 93.06 493 ASN A O 1
ATOM 3721 N N . LEU A 1 494 ? -18.421 -5.432 -8.179 1.00 96.94 494 LEU A N 1
ATOM 3722 C CA . LEU A 1 494 ? -18.583 -4.249 -7.348 1.00 96.94 494 LEU A CA 1
ATOM 3723 C C . LEU A 1 494 ? -20.024 -4.180 -6.844 1.00 96.94 494 LEU A C 1
ATOM 3725 O O . LEU A 1 494 ? -20.983 -4.304 -7.610 1.00 96.94 494 LEU A O 1
ATOM 3729 N N . SER A 1 495 ? -20.180 -3.938 -5.551 1.00 97.88 495 SER A N 1
ATOM 3730 C CA . SER A 1 495 ? -21.482 -3.752 -4.921 1.00 97.88 495 SER A CA 1
ATOM 3731 C C . SER A 1 495 ? -21.452 -2.649 -3.871 1.00 97.88 495 SER A C 1
ATOM 3733 O O . SER A 1 495 ? -20.394 -2.312 -3.342 1.00 97.88 495 SER A O 1
ATOM 3735 N N . LEU A 1 496 ? -22.624 -2.083 -3.588 1.00 98.38 496 LEU A N 1
ATOM 3736 C CA . LEU A 1 496 ? -22.855 -1.148 -2.499 1.00 98.38 496 LEU A CA 1
ATOM 3737 C C . LEU A 1 496 ? -23.864 -1.761 -1.520 1.00 98.38 496 LEU A C 1
ATOM 3739 O O . LEU A 1 496 ? -25.005 -2.048 -1.889 1.00 98.38 496 LEU A O 1
ATOM 3743 N N . ILE A 1 497 ? -23.445 -1.936 -0.270 1.00 98.06 497 ILE A N 1
ATOM 3744 C CA . ILE A 1 497 ? -24.313 -2.319 0.844 1.00 98.06 497 ILE A CA 1
ATOM 3745 C C . ILE A 1 497 ? -24.722 -1.027 1.551 1.00 98.06 497 ILE A C 1
ATOM 3747 O O . ILE A 1 497 ? -23.874 -0.357 2.134 1.00 98.06 497 ILE A O 1
ATOM 3751 N N . LYS A 1 498 ? -25.989 -0.631 1.477 1.00 97.00 498 LYS A N 1
ATOM 3752 C CA . LYS A 1 498 ? -26.485 0.594 2.120 1.00 97.00 498 LYS A CA 1
ATOM 3753 C C . LYS A 1 498 ? -26.987 0.315 3.522 1.00 97.00 498 LYS A C 1
ATOM 3755 O O . LYS A 1 498 ? -27.440 -0.794 3.791 1.00 97.00 498 LYS A O 1
ATOM 3760 N N . ASP A 1 499 ? -26.971 1.350 4.359 1.00 95.19 499 ASP A N 1
ATOM 3761 C CA . ASP A 1 499 ? -27.534 1.305 5.707 1.00 95.19 499 ASP A CA 1
ATOM 3762 C C . ASP A 1 499 ? -26.885 0.181 6.542 1.00 95.19 499 ASP A C 1
ATOM 3764 O O . ASP A 1 499 ? -27.559 -0.613 7.194 1.00 95.19 499 ASP A O 1
ATOM 3768 N N . VAL A 1 500 ? -25.552 0.063 6.473 1.00 97.12 500 VAL A N 1
ATOM 3769 C CA . VAL A 1 500 ? -24.768 -0.851 7.326 1.00 97.12 500 VAL A CA 1
ATOM 3770 C C . VAL A 1 500 ? -24.558 -0.224 8.700 1.00 97.12 500 VAL A C 1
ATOM 3772 O O . VAL A 1 500 ? -24.719 -0.888 9.730 1.00 97.12 500 VAL A O 1
ATOM 3775 N N . LEU A 1 501 ? -24.227 1.068 8.705 1.00 97.00 501 LEU A N 1
ATOM 3776 C CA . LEU A 1 501 ? -24.178 1.903 9.895 1.00 97.00 501 LEU A CA 1
ATOM 3777 C C . LEU A 1 501 ? -25.251 2.987 9.829 1.00 97.00 501 LEU A C 1
ATOM 3779 O O . LEU A 1 501 ? -25.550 3.536 8.772 1.00 97.00 501 LEU A O 1
ATOM 3783 N N . THR A 1 502 ? -25.807 3.324 10.983 1.00 95.50 502 THR A N 1
ATOM 3784 C CA . THR A 1 502 ? -26.676 4.491 11.134 1.00 95.50 502 THR A CA 1
ATOM 3785 C C . THR A 1 502 ? -25.845 5.781 11.151 1.00 95.50 502 THR A C 1
ATOM 3787 O O . THR A 1 502 ? -24.687 5.763 11.580 1.00 95.50 502 THR A O 1
ATOM 3790 N N . PRO A 1 503 ? -26.437 6.945 10.823 1.00 94.50 503 PRO A N 1
ATOM 3791 C CA . PRO A 1 503 ? -25.750 8.231 10.949 1.00 94.50 503 PRO A CA 1
ATOM 3792 C C . PRO A 1 503 ? -25.167 8.498 12.343 1.00 94.50 503 PRO A C 1
ATOM 3794 O O . PRO A 1 503 ? -24.120 9.129 12.479 1.00 94.50 503 PRO A O 1
ATOM 3797 N N . LYS A 1 504 ? -25.827 8.002 13.399 1.00 93.81 504 LYS A N 1
ATOM 3798 C CA . LYS A 1 504 ? -25.355 8.136 14.783 1.00 93.81 504 LYS A CA 1
ATOM 3799 C C . LYS A 1 504 ? -24.089 7.312 15.036 1.00 93.81 504 LYS A C 1
ATOM 3801 O O . LYS A 1 504 ? -23.172 7.812 15.679 1.00 93.81 504 LYS A O 1
ATOM 3806 N N . GLU A 1 505 ? -24.035 6.082 14.528 1.00 95.62 505 GLU A N 1
ATOM 3807 C CA . GLU A 1 505 ? -22.853 5.214 14.631 1.00 95.62 505 GLU A CA 1
ATOM 3808 C C . GLU A 1 505 ? -21.673 5.808 13.851 1.00 95.62 505 GLU A C 1
ATOM 3810 O O . GLU A 1 505 ? -20.565 5.881 14.377 1.00 95.62 505 GLU A O 1
ATOM 3815 N N . CYS A 1 506 ? -21.915 6.332 12.643 1.00 97.06 506 CYS A N 1
ATOM 3816 C CA . CYS A 1 506 ? -20.890 7.030 11.866 1.00 97.06 506 CYS A CA 1
ATOM 3817 C C . CYS A 1 506 ? -20.322 8.249 12.610 1.00 97.06 506 CYS A C 1
ATOM 3819 O O . CYS A 1 506 ? -19.104 8.376 12.735 1.00 97.06 506 CYS A O 1
ATOM 3821 N N . LYS A 1 507 ? -21.192 9.108 13.165 1.00 95.56 507 LYS A N 1
ATOM 3822 C CA . LYS A 1 507 ? -20.783 10.267 13.980 1.00 95.56 507 LYS A CA 1
ATOM 3823 C C . LYS A 1 507 ? -19.950 9.850 15.194 1.00 95.56 507 LYS A C 1
ATOM 3825 O O . LYS A 1 507 ? -18.950 10.499 15.476 1.00 95.56 507 LYS A O 1
ATOM 3830 N N . ALA A 1 508 ? -20.319 8.765 15.880 1.00 93.81 508 ALA A N 1
ATOM 3831 C CA . ALA A 1 508 ? -19.574 8.267 17.038 1.00 93.81 508 ALA A CA 1
ATOM 3832 C C . ALA A 1 508 ? -18.154 7.803 16.667 1.00 93.81 508 ALA A C 1
ATOM 3834 O O . ALA A 1 508 ? -17.204 8.109 17.386 1.00 93.81 508 ALA A O 1
ATOM 3835 N N . ILE A 1 509 ? -17.989 7.125 15.525 1.00 95.44 509 ILE A N 1
ATOM 3836 C CA . ILE A 1 509 ? -16.663 6.716 15.040 1.00 95.44 509 ILE A CA 1
ATOM 3837 C C . ILE A 1 509 ? -15.815 7.936 14.659 1.00 95.44 509 ILE A C 1
ATOM 3839 O O . ILE A 1 509 ? -14.643 8.007 15.032 1.00 95.44 509 ILE A O 1
ATOM 3843 N N . ILE A 1 510 ? -16.401 8.915 13.959 1.00 95.94 510 ILE A N 1
ATOM 3844 C CA . ILE A 1 510 ? -15.703 10.160 13.599 1.00 95.94 510 ILE A CA 1
ATOM 3845 C C . ILE A 1 510 ? -15.283 10.920 14.862 1.00 95.94 510 ILE A C 1
ATOM 3847 O O . ILE A 1 510 ? -14.125 11.312 14.968 1.00 95.94 510 ILE A O 1
ATOM 3851 N N . ALA A 1 511 ? -16.180 11.076 15.841 1.00 94.12 511 ALA A N 1
ATOM 3852 C CA . ALA A 1 511 ? -15.882 11.739 17.110 1.00 94.12 511 ALA A CA 1
ATOM 3853 C C . ALA A 1 511 ? -14.719 11.065 17.851 1.00 94.12 511 ALA A C 1
ATOM 3855 O O . ALA A 1 511 ? -13.839 11.746 18.371 1.00 94.12 511 ALA A O 1
ATOM 3856 N N . ALA A 1 512 ? -14.680 9.732 17.876 1.00 92.56 512 ALA A N 1
ATOM 3857 C CA . ALA A 1 512 ? -13.590 9.007 18.513 1.00 92.56 512 ALA A CA 1
ATOM 3858 C C . ALA A 1 512 ? -12.241 9.233 17.805 1.00 92.56 512 ALA A C 1
ATOM 3860 O O . ALA A 1 512 ? -11.239 9.481 18.471 1.00 92.56 512 ALA A O 1
ATOM 3861 N N . GLY A 1 513 ? -12.227 9.230 16.467 1.00 92.81 513 GLY A N 1
ATOM 3862 C CA . GLY A 1 513 ? -11.031 9.537 15.678 1.00 92.81 513 GLY A CA 1
ATOM 3863 C C . GLY A 1 513 ? -10.537 10.976 15.844 1.00 92.81 513 GLY A C 1
ATOM 3864 O O . GLY A 1 513 ? -9.347 11.207 16.033 1.00 92.81 513 GLY A O 1
ATOM 3865 N N . GLU A 1 514 ? -11.446 11.953 15.828 1.00 93.56 514 GLU A N 1
ATOM 3866 C CA . GLU A 1 514 ? -11.104 13.368 16.040 1.00 93.56 514 GLU A CA 1
ATOM 3867 C C . GLU A 1 514 ? -10.575 13.632 17.458 1.00 93.56 514 GLU A C 1
ATOM 3869 O O . GLU A 1 514 ? -9.780 14.548 17.657 1.00 93.56 514 GLU A O 1
ATOM 3874 N N . ALA A 1 515 ? -10.962 12.815 18.441 1.00 89.81 515 ALA A N 1
ATOM 3875 C CA . ALA A 1 515 ? -10.476 12.939 19.810 1.00 89.81 515 ALA A CA 1
ATOM 3876 C C . ALA A 1 515 ? -9.038 12.433 20.017 1.00 89.81 515 ALA A C 1
ATOM 3878 O O . ALA A 1 515 ? -8.345 12.942 20.897 1.00 89.81 515 ALA A O 1
ATOM 3879 N N . VAL A 1 516 ? -8.584 11.453 19.224 1.00 88.62 516 VAL A N 1
ATOM 3880 C CA . VAL A 1 516 ? -7.195 10.943 19.255 1.00 88.62 516 VAL A CA 1
ATOM 3881 C C . VAL A 1 516 ? -6.291 11.556 18.183 1.00 88.62 516 VAL A C 1
ATOM 3883 O O . VAL A 1 516 ? -5.121 11.193 18.108 1.00 88.62 516 VAL A O 1
ATOM 3886 N N . GLU A 1 517 ? -6.830 12.515 17.424 1.00 86.25 517 GLU A N 1
ATOM 3887 C CA . GLU A 1 517 ? -6.201 13.244 16.321 1.00 86.25 517 GLU A CA 1
ATOM 3888 C C . GLU A 1 517 ? -5.873 12.380 15.088 1.00 86.25 517 GLU A C 1
ATOM 3890 O O . GLU A 1 517 ? -5.140 11.393 15.130 1.00 86.25 517 GLU A O 1
ATOM 3895 N N . PHE A 1 518 ? -6.388 12.798 13.929 1.00 91.81 518 PHE A N 1
ATOM 3896 C CA . PHE A 1 518 ? -6.011 12.218 12.642 1.00 91.81 518 PHE A CA 1
ATOM 3897 C C . PHE A 1 518 ? -4.634 12.742 12.209 1.00 91.81 518 PHE A C 1
ATOM 3899 O O . PHE A 1 518 ? -4.497 13.916 11.854 1.00 91.81 518 PHE A O 1
ATOM 3906 N N . LEU A 1 519 ? -3.633 11.863 12.163 1.00 92.31 519 LEU A N 1
ATOM 3907 C CA . LEU A 1 519 ? -2.271 12.210 11.754 1.00 92.31 519 LEU A CA 1
ATOM 3908 C C . LEU A 1 519 ? -2.125 12.218 10.226 1.00 92.31 519 LEU A C 1
ATOM 3910 O O . LEU A 1 519 ? -2.699 11.351 9.566 1.00 92.31 519 LEU A O 1
ATOM 3914 N N . PRO A 1 520 ? -1.345 13.138 9.631 1.00 91.19 520 PRO A N 1
ATOM 3915 C CA . PRO A 1 520 ? -1.123 13.140 8.189 1.00 91.19 520 PRO A CA 1
ATOM 3916 C C . PRO A 1 520 ? -0.426 11.859 7.706 1.00 91.19 520 PRO A C 1
ATOM 3918 O O . PRO A 1 520 ? 0.461 11.314 8.364 1.00 91.19 520 PRO A O 1
ATOM 3921 N N . ASP A 1 521 ? -0.813 11.383 6.526 1.00 88.12 521 ASP A N 1
ATOM 3922 C CA . ASP A 1 521 ? -0.149 10.304 5.810 1.00 88.12 521 ASP A CA 1
ATOM 3923 C C . ASP A 1 521 ? 0.702 10.877 4.679 1.00 88.12 521 ASP A C 1
ATOM 3925 O O . ASP A 1 521 ? 0.212 11.148 3.581 1.00 88.12 521 ASP A O 1
ATOM 3929 N N . GLU A 1 522 ? 1.990 11.054 4.966 1.00 87.94 522 GLU A N 1
ATOM 3930 C CA . GLU A 1 522 ? 2.944 11.713 4.074 1.00 87.94 522 GLU A CA 1
ATOM 3931 C C . GLU A 1 522 ? 4.159 10.793 3.847 1.00 87.94 522 GLU A C 1
ATOM 3933 O O . GLU A 1 522 ? 5.134 10.821 4.610 1.00 87.94 522 GLU A O 1
ATOM 3938 N N . PRO A 1 523 ? 4.094 9.880 2.856 1.00 83.88 523 PRO A N 1
ATOM 3939 C CA . PRO A 1 523 ? 5.195 8.973 2.553 1.00 83.88 523 PRO A CA 1
ATOM 3940 C C . PRO A 1 523 ? 6.453 9.738 2.135 1.00 83.88 523 PRO A C 1
ATOM 3942 O O . PRO A 1 523 ? 6.371 10.672 1.341 1.00 83.88 523 PRO A O 1
ATOM 3945 N N . VAL A 1 524 ? 7.620 9.300 2.611 1.00 82.12 524 VAL A N 1
ATOM 3946 C CA . VAL A 1 524 ? 8.907 9.879 2.203 1.00 82.12 524 VAL A CA 1
ATOM 3947 C C . VAL A 1 524 ? 9.179 9.480 0.752 1.00 82.12 524 VAL A C 1
ATOM 3949 O O . VAL A 1 524 ? 9.172 8.289 0.428 1.00 82.12 524 VAL A O 1
ATOM 3952 N N . ARG A 1 525 ? 9.415 10.464 -0.120 1.00 70.69 525 ARG A N 1
ATOM 3953 C CA . ARG A 1 525 ? 9.719 10.260 -1.545 1.00 70.69 525 ARG A CA 1
ATOM 3954 C C . ARG A 1 525 ? 11.093 10.832 -1.891 1.00 70.69 525 ARG A C 1
ATOM 3956 O O . ARG A 1 525 ? 11.443 11.913 -1.431 1.00 70.69 525 ARG A O 1
ATOM 3963 N N . ASP A 1 526 ? 11.826 10.144 -2.766 1.00 54.22 526 ASP A N 1
ATOM 3964 C CA . ASP A 1 526 ? 13.183 10.542 -3.181 1.00 54.22 526 ASP A CA 1
ATOM 3965 C C . ASP A 1 526 ? 13.214 11.826 -4.035 1.00 54.22 526 ASP A C 1
ATOM 3967 O O . ASP A 1 526 ? 14.244 12.484 -4.122 1.00 54.22 526 ASP A O 1
ATOM 3971 N N . ARG A 1 527 ? 12.087 12.206 -4.660 1.00 50.16 527 ARG A N 1
ATOM 3972 C CA . ARG A 1 527 ? 11.987 13.356 -5.583 1.00 50.16 527 ARG A CA 1
ATOM 3973 C C . ARG A 1 527 ? 11.527 14.673 -4.939 1.00 50.16 527 ARG A C 1
ATOM 3975 O O . ARG A 1 527 ? 11.243 15.618 -5.661 1.00 50.16 527 ARG A O 1
ATOM 3982 N N . GLY A 1 528 ? 11.434 14.754 -3.611 1.00 43.16 528 GLY A N 1
ATOM 3983 C CA . GLY A 1 528 ? 11.120 16.006 -2.903 1.00 43.16 528 GLY A CA 1
ATOM 3984 C C . GLY A 1 528 ? 9.665 16.494 -2.984 1.00 43.16 528 GLY A C 1
ATOM 3985 O O . GLY A 1 528 ? 9.298 17.371 -2.209 1.00 43.16 528 GLY A O 1
ATOM 3986 N N . ASP A 1 529 ? 8.820 15.910 -3.840 1.00 54.62 529 ASP A N 1
ATOM 3987 C CA . ASP A 1 529 ? 7.378 16.177 -3.841 1.00 54.62 529 ASP A CA 1
ATOM 3988 C C . ASP A 1 529 ? 6.708 15.521 -2.629 1.00 54.62 529 ASP A C 1
ATOM 3990 O O . ASP A 1 529 ? 6.579 14.293 -2.552 1.00 54.62 529 ASP A O 1
ATOM 3994 N N . THR A 1 530 ? 6.247 16.344 -1.691 1.00 56.06 530 THR A N 1
ATOM 3995 C CA . THR A 1 530 ? 5.415 15.909 -0.574 1.00 56.06 530 THR A CA 1
ATOM 3996 C C . THR A 1 530 ? 3.937 16.107 -0.898 1.00 56.06 530 THR A C 1
ATOM 3998 O O . THR A 1 530 ? 3.499 17.163 -1.348 1.00 56.06 530 THR A O 1
ATOM 4001 N N . SER A 1 531 ? 3.139 15.062 -0.693 1.00 63.66 531 SER A N 1
ATOM 4002 C CA . SER A 1 531 ? 1.685 15.124 -0.828 1.00 63.66 531 SER A CA 1
ATOM 4003 C C . SER A 1 531 ? 1.068 14.384 0.347 1.00 63.66 531 SER A C 1
ATOM 4005 O O . SER A 1 531 ? 1.343 13.199 0.555 1.00 63.66 531 SER A O 1
ATOM 4007 N N . ILE A 1 532 ? 0.257 15.103 1.124 1.00 69.62 532 ILE A N 1
ATOM 4008 C CA . ILE A 1 532 ? -0.556 14.512 2.183 1.00 69.62 532 ILE A CA 1
ATOM 4009 C C . ILE A 1 532 ? -1.711 13.789 1.493 1.00 69.62 532 ILE A C 1
ATOM 4011 O O . ILE A 1 532 ? -2.644 14.418 0.996 1.00 69.62 532 ILE A O 1
ATOM 4015 N N . LEU A 1 533 ? -1.629 12.459 1.450 1.00 72.06 533 LEU A N 1
ATOM 4016 C CA . LEU A 1 533 ? -2.616 11.622 0.760 1.00 72.06 533 LEU A CA 1
ATOM 4017 C C . LEU A 1 533 ? -3.945 11.594 1.525 1.00 72.06 533 LEU A C 1
ATOM 4019 O O . LEU A 1 533 ? -5.027 11.634 0.948 1.00 72.06 533 LEU A O 1
ATOM 4023 N N . ALA A 1 534 ? -3.853 11.522 2.848 1.00 85.94 534 ALA A N 1
ATOM 4024 C CA . ALA A 1 534 ? -4.971 11.529 3.778 1.00 85.94 534 ALA A CA 1
ATOM 4025 C C . ALA A 1 534 ? -4.456 11.925 5.162 1.00 85.94 534 ALA A C 1
ATOM 4027 O O . ALA A 1 534 ? -3.251 11.947 5.395 1.00 85.94 534 ALA A O 1
ATOM 4028 N N . HIS A 1 535 ? -5.360 12.154 6.105 1.00 92.38 535 HIS A N 1
ATOM 4029 C CA . HIS A 1 535 ? -5.039 11.982 7.517 1.00 92.38 535 HIS A CA 1
ATOM 4030 C C . HIS A 1 535 ? -5.641 10.662 7.993 1.00 92.38 535 HIS A C 1
ATOM 4032 O O . HIS A 1 535 ? -6.691 10.260 7.492 1.00 92.38 535 HIS A O 1
ATOM 4038 N N . ASN A 1 536 ? -5.003 9.970 8.929 1.00 92.50 536 ASN A N 1
ATOM 4039 C CA . ASN A 1 536 ? -5.476 8.686 9.421 1.00 92.50 536 ASN A CA 1
ATOM 4040 C C . ASN A 1 536 ? -5.306 8.516 10.927 1.00 92.50 536 ASN A C 1
ATOM 4042 O O . ASN A 1 536 ? -4.472 9.154 11.565 1.00 92.50 536 ASN A O 1
ATOM 4046 N N . PHE A 1 537 ? -6.090 7.589 11.460 1.00 91.94 537 PHE A N 1
ATOM 4047 C CA . PHE A 1 537 ? -5.707 6.819 12.632 1.00 91.94 537 PHE A CA 1
ATOM 4048 C C . PHE A 1 537 ? -6.004 5.341 12.354 1.00 91.94 537 PHE A C 1
ATOM 4050 O O . PHE A 1 537 ? -6.872 5.001 11.539 1.00 91.94 537 PHE A O 1
ATOM 4057 N N . TYR A 1 538 ? -5.254 4.447 12.994 1.00 95.50 538 TYR A N 1
ATOM 4058 C CA . TYR A 1 538 ? -5.475 3.010 12.872 1.00 95.50 538 TYR A CA 1
ATOM 4059 C C . TYR A 1 538 ? -6.210 2.515 14.108 1.00 95.50 538 TYR A C 1
ATOM 4061 O O . TYR A 1 538 ? -5.762 2.753 15.226 1.00 95.50 538 TYR A O 1
ATOM 4069 N N . TRP A 1 539 ? -7.313 1.805 13.913 1.00 96.38 539 TRP A N 1
ATOM 4070 C CA . TRP A 1 539 ? -8.130 1.266 14.991 1.00 96.38 539 TRP A CA 1
ATOM 4071 C C . TRP A 1 539 ? -8.213 -0.251 14.867 1.00 96.38 539 TRP A C 1
ATOM 4073 O O . TRP A 1 539 ? -8.722 -0.773 13.881 1.00 96.38 539 TRP A O 1
ATOM 4083 N N . ILE A 1 540 ? -7.689 -0.975 15.850 1.00 97.12 540 ILE A N 1
ATOM 4084 C CA . ILE A 1 540 ? -7.922 -2.408 15.986 1.00 97.12 540 ILE A CA 1
ATOM 4085 C C . ILE A 1 540 ? -9.218 -2.574 16.772 1.00 97.12 540 ILE A C 1
ATOM 4087 O O . ILE A 1 540 ? -9.236 -2.365 17.989 1.00 97.12 540 ILE A O 1
ATOM 4091 N N . ILE A 1 541 ? -10.305 -2.894 16.072 1.00 96.25 541 ILE A N 1
ATOM 4092 C CA . ILE A 1 541 ? -11.633 -3.006 16.681 1.00 96.25 541 ILE A CA 1
ATOM 4093 C C . ILE A 1 541 ? -11.692 -4.175 17.670 1.00 96.25 541 ILE A C 1
ATOM 4095 O O . ILE A 1 541 ? -11.037 -5.215 17.500 1.00 96.25 541 ILE A O 1
ATOM 4099 N N . ASP A 1 542 ? -12.487 -4.008 18.721 1.00 93.56 542 ASP A N 1
ATOM 4100 C CA . ASP A 1 542 ? -12.791 -5.086 19.653 1.00 93.56 542 ASP A CA 1
ATOM 4101 C C . ASP A 1 542 ? -13.711 -6.137 19.011 1.00 93.56 542 ASP A C 1
ATOM 4103 O O . ASP A 1 542 ? -14.383 -5.892 18.004 1.00 93.56 542 ASP A O 1
ATOM 4107 N N . THR A 1 543 ? -13.721 -7.334 19.593 1.00 93.31 543 THR A N 1
ATOM 4108 C CA . THR A 1 543 ? -14.483 -8.473 19.069 1.00 93.31 543 THR A CA 1
ATOM 4109 C C . THR A 1 543 ? -15.991 -8.216 19.076 1.00 93.31 543 THR A C 1
ATOM 4111 O O . THR A 1 543 ? -16.677 -8.646 18.156 1.00 93.31 543 THR A O 1
ATOM 4114 N N . THR A 1 544 ? -16.520 -7.467 20.050 1.00 94.19 544 THR A N 1
ATOM 4115 C CA . THR A 1 544 ? -17.958 -7.165 20.113 1.00 94.19 544 THR A CA 1
ATOM 4116 C C . THR A 1 544 ? -18.380 -6.265 18.954 1.00 94.19 544 THR A C 1
ATOM 4118 O O . THR A 1 544 ? -19.371 -6.555 18.280 1.00 94.19 544 THR A O 1
ATOM 4121 N N . PHE A 1 545 ? -17.619 -5.200 18.678 1.00 95.75 545 PHE A N 1
ATOM 4122 C CA . PHE A 1 545 ? -17.850 -4.345 17.513 1.00 95.75 545 PHE A CA 1
ATOM 4123 C C . PHE A 1 545 ? -17.736 -5.144 16.208 1.00 95.75 545 PHE A C 1
ATOM 4125 O O . PHE A 1 545 ? -18.607 -5.037 15.340 1.00 95.75 545 PHE A O 1
ATOM 4132 N N . HIS A 1 546 ? -16.689 -5.970 16.087 1.00 96.75 546 HIS A N 1
ATOM 4133 C CA . HIS A 1 546 ? -16.473 -6.843 14.932 1.00 96.75 546 HIS A CA 1
ATOM 4134 C C . HIS A 1 546 ? -17.675 -7.756 14.677 1.00 96.75 546 HIS A C 1
ATOM 4136 O O . HIS A 1 546 ? -18.231 -7.734 13.581 1.00 96.75 546 HIS A O 1
ATOM 4142 N N . ASP A 1 547 ? -18.104 -8.524 15.679 1.00 95.38 547 ASP A N 1
ATOM 4143 C CA . ASP A 1 547 ? -19.137 -9.548 15.519 1.00 95.38 547 ASP A CA 1
ATOM 4144 C C . ASP A 1 547 ? -20.499 -8.931 15.193 1.00 95.38 547 ASP A C 1
ATOM 4146 O O . ASP A 1 547 ? -21.218 -9.440 14.329 1.00 95.38 547 ASP A O 1
ATOM 4150 N N . LYS A 1 548 ? -20.833 -7.789 15.813 1.00 95.44 548 LYS A N 1
ATOM 4151 C CA . LYS A 1 548 ? -22.046 -7.021 15.493 1.00 95.44 548 LYS A CA 1
ATOM 4152 C C . LYS A 1 548 ? -22.028 -6.528 14.045 1.00 95.44 548 LYS A C 1
ATOM 4154 O O . LYS A 1 548 ? -23.018 -6.689 13.331 1.00 95.44 548 LYS A O 1
ATOM 4159 N N . LEU A 1 549 ? -20.912 -5.957 13.587 1.00 97.06 549 LEU A N 1
ATOM 4160 C CA . LEU A 1 549 ? -20.789 -5.489 12.206 1.00 97.06 549 LEU A CA 1
ATOM 4161 C C . LEU A 1 549 ? -20.819 -6.659 11.213 1.00 97.06 549 LEU A C 1
ATOM 4163 O O . LEU A 1 549 ? -21.546 -6.597 10.224 1.00 97.06 549 LEU A O 1
ATOM 4167 N N . TRP A 1 550 ? -20.090 -7.742 11.492 1.00 97.12 550 TRP A N 1
ATOM 4168 C CA . TRP A 1 550 ? -20.065 -8.946 10.662 1.00 97.12 550 TRP A CA 1
ATOM 4169 C C . TRP A 1 550 ? -21.448 -9.589 10.536 1.00 97.12 550 TRP A C 1
ATOM 4171 O O . TRP A 1 550 ? -21.858 -9.963 9.436 1.00 97.12 550 TRP A O 1
ATOM 4181 N N . ALA A 1 551 ? -22.215 -9.662 11.626 1.00 95.06 551 ALA A N 1
ATOM 4182 C CA . ALA A 1 551 ? -23.585 -10.166 11.596 1.00 95.06 551 ALA A CA 1
ATOM 4183 C C . ALA A 1 551 ? -24.489 -9.349 10.656 1.00 95.06 551 ALA A C 1
ATOM 4185 O O . ALA A 1 551 ? -25.330 -9.929 9.967 1.00 95.06 551 ALA A O 1
ATOM 4186 N N . ARG A 1 552 ? -24.290 -8.024 10.571 1.00 95.38 552 ARG A N 1
ATOM 4187 C CA . ARG A 1 552 ? -25.032 -7.153 9.642 1.00 95.38 552 ARG A CA 1
ATOM 4188 C C . ARG A 1 552 ? -24.665 -7.401 8.179 1.00 95.38 552 ARG A C 1
ATOM 4190 O O . ARG A 1 552 ? -25.545 -7.356 7.325 1.00 95.38 552 ARG A O 1
ATOM 4197 N N . VAL A 1 553 ? -23.385 -7.639 7.878 1.00 96.81 553 VAL A N 1
ATOM 4198 C CA . VAL A 1 553 ? -22.886 -7.637 6.487 1.00 96.81 553 VAL A CA 1
ATOM 4199 C C . VAL A 1 553 ? -22.659 -9.014 5.877 1.00 96.81 553 VAL A C 1
ATOM 4201 O O . VAL A 1 553 ? -22.730 -9.145 4.658 1.00 96.81 553 VAL A O 1
ATOM 4204 N N . SER A 1 554 ? -22.430 -10.049 6.686 1.00 96.69 554 SER A N 1
ATOM 4205 C CA . SER A 1 554 ? -22.149 -11.407 6.203 1.00 96.69 554 SER A CA 1
ATOM 4206 C C . SER A 1 554 ? -23.205 -11.990 5.251 1.00 96.69 554 SER A C 1
ATOM 4208 O O . SER A 1 554 ? -22.794 -12.684 4.321 1.00 96.69 554 SER A O 1
ATOM 4210 N N . PRO A 1 555 ? -24.522 -11.684 5.353 1.00 96.06 555 PRO A N 1
ATOM 4211 C CA . PRO A 1 555 ? -25.501 -12.156 4.368 1.00 96.06 555 PRO A CA 1
ATOM 4212 C C . PRO A 1 555 ? -25.289 -11.602 2.950 1.00 96.06 555 PRO A C 1
ATOM 4214 O O . PRO A 1 555 ? -25.798 -12.172 1.989 1.00 96.06 555 PRO A O 1
ATOM 4217 N N . PHE A 1 556 ? -24.562 -10.490 2.820 1.00 96.00 556 PHE A N 1
ATOM 4218 C CA . PHE A 1 556 ? -24.306 -9.791 1.558 1.00 96.00 556 PHE A CA 1
ATOM 4219 C C . PHE A 1 556 ? -22.899 -10.043 1.007 1.00 96.00 556 PHE A C 1
ATOM 4221 O O . PHE A 1 556 ? -22.562 -9.578 -0.082 1.00 96.00 556 PHE A O 1
ATOM 4228 N N . ILE A 1 557 ? -22.067 -10.761 1.760 1.00 96.44 557 ILE A N 1
ATOM 4229 C CA . ILE A 1 557 ? -20.695 -11.082 1.387 1.00 96.44 557 ILE A CA 1
ATOM 4230 C C . ILE A 1 557 ? -20.677 -12.447 0.690 1.00 96.44 557 ILE A C 1
ATOM 4232 O O . ILE A 1 557 ? -21.319 -13.387 1.169 1.00 96.44 557 ILE A O 1
ATOM 4236 N N . PRO A 1 558 ? -19.943 -12.601 -0.429 1.00 93.88 558 PRO A N 1
ATOM 4237 C CA . PRO A 1 558 ? -19.789 -13.898 -1.072 1.00 93.88 558 PRO A CA 1
ATOM 4238 C C . PRO A 1 558 ? -19.223 -14.939 -0.101 1.00 93.88 558 PRO A C 1
ATOM 4240 O O . PRO A 1 558 ? -18.068 -14.884 0.303 1.00 93.88 558 PRO A O 1
ATOM 4243 N N . ARG A 1 559 ? -20.041 -15.924 0.273 1.00 95.12 559 ARG A N 1
ATOM 4244 C CA . ARG A 1 559 ? -19.634 -16.921 1.271 1.00 95.12 559 ARG A CA 1
ATOM 4245 C C . ARG A 1 559 ? -18.477 -17.804 0.794 1.00 95.12 559 ARG A C 1
ATOM 4247 O O . ARG A 1 559 ? -17.659 -18.223 1.608 1.00 95.12 559 ARG A O 1
ATOM 4254 N N . ILE A 1 560 ? -18.453 -18.138 -0.498 1.00 94.06 560 ILE A N 1
ATOM 4255 C CA . ILE A 1 560 ? -17.448 -19.009 -1.119 1.00 94.06 560 ILE A CA 1
ATOM 4256 C C . ILE A 1 560 ? -17.028 -18.403 -2.457 1.00 94.06 560 ILE A C 1
ATOM 4258 O O . ILE A 1 560 ? -17.888 -18.102 -3.285 1.00 94.06 560 ILE A O 1
ATOM 4262 N N . ILE A 1 561 ? -15.720 -18.283 -2.681 1.00 89.94 561 ILE A N 1
ATOM 4263 C CA . ILE A 1 561 ? -15.120 -17.870 -3.957 1.00 89.94 561 ILE A CA 1
ATOM 4264 C C . ILE A 1 561 ? -13.980 -18.823 -4.276 1.00 89.94 561 ILE A C 1
ATOM 4266 O O . ILE A 1 561 ? -13.076 -18.983 -3.465 1.00 89.94 561 ILE A O 1
ATOM 4270 N N . ASP A 1 562 ? -14.033 -19.483 -5.433 1.00 88.06 562 ASP A N 1
ATOM 4271 C CA . ASP A 1 562 ? -13.015 -20.453 -5.866 1.00 88.06 562 ASP A CA 1
ATOM 4272 C C . ASP A 1 562 ? -12.677 -21.507 -4.789 1.00 88.06 562 ASP A C 1
ATOM 4274 O O . ASP A 1 562 ? -11.530 -21.904 -4.598 1.00 88.06 562 ASP A O 1
ATOM 4278 N N . GLY A 1 563 ? -13.695 -21.938 -4.034 1.00 90.06 563 GLY A N 1
ATOM 4279 C CA . GLY A 1 563 ? -13.561 -22.888 -2.923 1.00 90.06 563 GLY A CA 1
ATOM 4280 C C . GLY A 1 563 ? -13.022 -22.296 -1.612 1.00 90.06 563 GLY A C 1
ATOM 4281 O O . GLY A 1 563 ? -12.973 -23.005 -0.610 1.00 90.06 563 GLY A O 1
ATOM 4282 N N . LYS A 1 564 ? -12.665 -21.009 -1.573 1.00 92.94 564 LYS A N 1
ATOM 4283 C CA . LYS A 1 564 ? -12.227 -20.288 -0.369 1.00 92.94 564 LYS A CA 1
ATOM 4284 C C . LYS A 1 564 ? -13.440 -19.741 0.376 1.00 92.94 564 LYS A C 1
ATOM 4286 O O . LYS A 1 564 ? -14.277 -19.061 -0.217 1.00 92.94 564 LYS A O 1
ATOM 4291 N N . THR A 1 565 ? -13.551 -20.033 1.670 1.00 95.94 565 THR A N 1
ATOM 4292 C CA . THR A 1 565 ? -14.698 -19.614 2.495 1.00 95.94 565 THR A CA 1
ATOM 4293 C C . THR A 1 565 ? -14.414 -18.285 3.193 1.00 95.94 565 THR A C 1
ATOM 4295 O O . THR A 1 565 ? -13.329 -18.115 3.744 1.00 95.94 565 THR A O 1
ATOM 4298 N N . SER A 1 566 ? -15.387 -17.370 3.215 1.00 96.94 566 SER A N 1
ATOM 4299 C CA . SER A 1 566 ? -15.307 -16.107 3.965 1.00 96.94 566 SER A CA 1
ATOM 4300 C C . SER A 1 566 ? -15.346 -16.351 5.479 1.00 96.94 566 SER A C 1
ATOM 4302 O O . SER A 1 566 ? -16.161 -17.151 5.953 1.00 96.94 566 SER A O 1
ATOM 4304 N N . ARG A 1 567 ? -14.522 -15.639 6.250 1.00 96.44 567 ARG A N 1
ATOM 4305 C CA . ARG A 1 567 ? -14.321 -15.878 7.690 1.00 96.44 567 ARG A CA 1
ATOM 4306 C C . ARG A 1 567 ? -14.705 -14.705 8.585 1.00 96.44 567 ARG A C 1
ATOM 4308 O O . ARG A 1 567 ? -15.180 -14.954 9.690 1.00 96.44 567 ARG A O 1
ATOM 4315 N N . GLY A 1 568 ? -14.574 -13.476 8.104 1.00 97.25 568 GLY A N 1
ATOM 4316 C CA . GLY A 1 568 ? -14.860 -12.284 8.894 1.00 97.25 568 GLY A CA 1
ATOM 4317 C C . GLY A 1 568 ? -14.381 -11.009 8.214 1.00 97.25 568 GLY A C 1
ATOM 4318 O O . GLY A 1 568 ? -14.055 -11.009 7.022 1.00 97.25 568 GLY A O 1
ATOM 4319 N N . LEU A 1 569 ? -14.342 -9.925 8.988 1.00 98.25 569 LEU A N 1
ATOM 4320 C CA . LEU A 1 569 ? -13.691 -8.680 8.597 1.00 98.25 569 LEU A CA 1
ATOM 4321 C C . LEU A 1 569 ? -12.348 -8.566 9.301 1.00 98.25 569 LEU A C 1
ATOM 4323 O O . LEU A 1 569 ? -12.230 -8.853 10.490 1.00 98.25 569 LEU A O 1
ATOM 4327 N N . ASN A 1 570 ? -11.373 -7.997 8.605 1.00 98.00 570 ASN A N 1
ATOM 4328 C CA . ASN A 1 570 ? -10.121 -7.627 9.230 1.00 98.00 570 ASN A CA 1
ATOM 4329 C C . ASN A 1 570 ? -10.355 -6.623 10.360 1.00 98.00 570 ASN A C 1
ATOM 4331 O O . ASN A 1 570 ? -10.958 -5.563 10.171 1.00 98.00 570 ASN A O 1
ATOM 4335 N N . ARG A 1 571 ? -9.875 -6.942 11.566 1.00 97.56 571 ARG A N 1
ATOM 4336 C CA . ARG A 1 571 ? -10.061 -6.063 12.729 1.00 97.56 571 ARG A CA 1
ATOM 4337 C C . ARG A 1 571 ? -9.223 -4.788 12.644 1.00 97.56 571 ARG A C 1
ATOM 4339 O O . ARG A 1 571 ? -9.454 -3.861 13.414 1.00 97.56 571 ARG A O 1
ATOM 4346 N N . ARG A 1 572 ? -8.255 -4.701 11.726 1.00 97.50 572 ARG A N 1
ATOM 4347 C CA . ARG A 1 572 ? -7.458 -3.493 11.490 1.00 97.50 572 ARG A CA 1
ATOM 4348 C C . ARG A 1 572 ? -8.213 -2.502 10.607 1.00 97.50 572 ARG A C 1
ATOM 4350 O O . ARG A 1 572 ? -8.090 -2.498 9.382 1.00 97.50 572 ARG A O 1
ATOM 4357 N N . PHE A 1 573 ? -8.940 -1.596 11.244 1.00 97.81 573 PHE A N 1
ATOM 4358 C CA . PHE A 1 573 ? -9.649 -0.516 10.578 1.00 97.81 573 PHE A CA 1
ATOM 4359 C C . PHE A 1 573 ? -8.694 0.646 10.317 1.00 97.81 573 PHE A C 1
ATOM 4361 O O . PHE A 1 573 ? -8.096 1.219 11.228 1.00 97.81 573 PHE A O 1
ATOM 4368 N N . ARG A 1 574 ? -8.535 0.997 9.041 1.00 96.06 574 ARG A N 1
ATOM 4369 C CA . ARG A 1 574 ? -7.802 2.194 8.621 1.00 96.06 574 ARG A CA 1
ATOM 4370 C C . ARG A 1 574 ? -8.826 3.296 8.421 1.00 96.06 574 ARG A C 1
ATOM 4372 O O . ARG A 1 574 ? -9.576 3.251 7.446 1.00 96.06 574 ARG A O 1
ATOM 4379 N N . VAL A 1 575 ? -8.901 4.228 9.362 1.00 97.25 575 VAL A N 1
ATOM 4380 C CA . VAL A 1 575 ? -9.875 5.317 9.304 1.00 97.25 575 VAL A CA 1
ATOM 4381 C C . VAL A 1 575 ? -9.186 6.531 8.709 1.00 97.25 575 VAL A C 1
ATOM 4383 O O . VAL A 1 575 ? -8.157 6.970 9.217 1.00 97.25 575 VAL A O 1
ATOM 4386 N N . TYR A 1 576 ? -9.740 7.059 7.625 1.00 96.75 576 TYR A N 1
ATOM 4387 C CA . TYR A 1 576 ? -9.152 8.152 6.863 1.00 96.75 576 TYR A CA 1
ATOM 4388 C C . TYR A 1 576 ? -10.051 9.382 6.868 1.00 96.75 576 TYR A C 1
ATOM 4390 O O . TYR A 1 576 ? -11.273 9.262 6.771 1.00 96.75 576 TYR A O 1
ATOM 4398 N N . ARG A 1 577 ? -9.416 10.554 6.898 1.00 96.00 577 ARG A N 1
ATOM 4399 C CA . ARG A 1 577 ? -10.006 11.865 6.635 1.00 96.00 577 ARG A CA 1
ATOM 4400 C C . ARG A 1 577 ? -9.303 12.506 5.442 1.00 96.00 577 ARG A C 1
ATOM 4402 O O . ARG A 1 577 ? -8.110 12.814 5.509 1.00 96.00 577 ARG A O 1
ATOM 4409 N N . TYR A 1 578 ? -10.057 12.755 4.379 1.00 93.25 578 TYR A N 1
ATOM 4410 C CA . TYR A 1 578 ? -9.614 13.495 3.199 1.00 93.25 578 TYR A CA 1
ATOM 4411 C C . TYR A 1 578 ? -10.191 14.908 3.256 1.00 93.25 578 TYR A C 1
ATOM 4413 O O . TYR A 1 578 ? -11.401 15.081 3.384 1.00 93.25 578 TYR A O 1
ATOM 4421 N N . VAL A 1 579 ? -9.318 15.907 3.189 1.00 89.62 579 VAL A N 1
ATOM 4422 C CA . VAL A 1 579 ? -9.660 17.339 3.160 1.00 89.62 579 VAL A CA 1
ATOM 4423 C C . VAL A 1 579 ? -9.477 17.878 1.736 1.00 89.62 579 VAL A C 1
ATOM 4425 O O . VAL A 1 579 ? -8.943 17.147 0.899 1.00 89.62 579 VAL A O 1
ATOM 4428 N N . PRO A 1 580 ? -9.894 19.115 1.414 1.00 88.50 580 PRO A N 1
ATOM 4429 C CA . PRO A 1 580 ? -9.784 19.618 0.053 1.00 88.50 580 PRO A CA 1
ATOM 4430 C C . PRO A 1 580 ? -8.354 19.532 -0.499 1.00 88.50 580 PRO A C 1
ATOM 4432 O O . PRO A 1 580 ? -7.403 19.927 0.174 1.00 88.50 580 PRO A O 1
ATOM 4435 N N . GLY A 1 581 ? -8.211 18.987 -1.708 1.00 78.44 581 GLY A N 1
ATOM 4436 C CA . GLY A 1 581 ? -6.926 18.708 -2.359 1.00 78.44 581 GLY A CA 1
ATOM 4437 C C . GLY A 1 581 ? -6.302 17.349 -2.015 1.00 78.44 581 GLY A C 1
ATOM 4438 O O . GLY A 1 581 ? -5.404 16.912 -2.730 1.00 78.44 581 GLY A O 1
ATOM 4439 N N . ALA A 1 582 ? -6.783 16.654 -0.978 1.00 81.56 582 ALA A N 1
ATOM 4440 C CA . ALA A 1 582 ? -6.361 15.287 -0.687 1.00 81.56 582 ALA A CA 1
ATOM 4441 C C . ALA A 1 582 ? -7.017 14.312 -1.673 1.00 81.56 582 ALA A C 1
ATOM 4443 O O . ALA A 1 582 ? -8.231 14.349 -1.888 1.00 81.56 582 ALA A O 1
ATOM 4444 N N . GLU A 1 583 ? -6.210 13.417 -2.229 1.00 81.00 583 GLU A N 1
ATOM 4445 C CA . GLU A 1 583 ? -6.625 12.356 -3.141 1.00 81.00 583 GLU A CA 1
ATOM 4446 C C . GLU A 1 583 ? -5.949 11.042 -2.756 1.00 81.00 583 GLU A C 1
ATOM 4448 O O . GLU A 1 583 ? -4.871 11.019 -2.153 1.00 81.00 583 GLU A O 1
ATOM 4453 N N . TYR A 1 584 ? -6.562 9.931 -3.152 1.00 84.94 584 TYR A N 1
ATOM 4454 C CA . TYR A 1 584 ? -5.931 8.626 -3.056 1.00 84.94 584 TYR A CA 1
ATOM 4455 C C . TYR A 1 584 ? -5.706 8.080 -4.457 1.00 84.94 584 TYR A C 1
ATOM 4457 O O . TYR A 1 584 ? -6.650 7.629 -5.102 1.00 84.94 584 TYR A O 1
ATOM 4465 N N . ARG A 1 585 ? -4.454 8.161 -4.915 1.00 86.50 585 ARG A N 1
ATOM 4466 C CA . ARG A 1 585 ? -4.061 7.864 -6.298 1.00 86.50 585 ARG A CA 1
ATOM 4467 C C . ARG A 1 585 ? -4.490 6.475 -6.759 1.00 86.50 585 ARG A C 1
ATOM 4469 O O . ARG A 1 585 ? -4.672 5.558 -5.955 1.00 86.50 585 ARG A O 1
ATOM 4476 N N . SER A 1 586 ? -4.601 6.327 -8.075 1.00 90.31 586 SER A N 1
ATOM 4477 C CA . SER A 1 586 ? -4.966 5.066 -8.716 1.00 90.31 586 SER A CA 1
ATOM 4478 C C . SER A 1 586 ? -4.056 3.909 -8.299 1.00 90.31 586 SER A C 1
ATOM 4480 O O . SER A 1 586 ? -2.829 3.994 -8.369 1.00 90.31 586 SER A O 1
ATOM 4482 N N . HIS A 1 587 ? -4.662 2.826 -7.819 1.00 92.94 587 HIS A N 1
ATOM 4483 C CA . HIS A 1 587 ? -3.957 1.673 -7.272 1.00 92.94 587 HIS A CA 1
ATOM 4484 C C . HIS A 1 587 ? -4.812 0.400 -7.349 1.00 92.94 587 HIS A C 1
ATOM 4486 O O . HIS A 1 587 ? -6.002 0.416 -7.671 1.00 92.94 587 HIS A O 1
ATOM 4492 N N . ILE A 1 588 ? -4.166 -0.724 -7.041 1.00 93.00 588 ILE A N 1
ATOM 4493 C CA . ILE A 1 588 ? -4.821 -2.003 -6.771 1.00 93.00 588 ILE A CA 1
ATOM 4494 C C . ILE A 1 588 ? -4.519 -2.392 -5.333 1.00 93.00 588 ILE A C 1
ATOM 4496 O O . ILE A 1 588 ? -3.372 -2.309 -4.882 1.00 93.00 588 ILE A O 1
ATOM 4500 N N . ASP A 1 589 ? -5.553 -2.841 -4.633 1.00 92.62 589 ASP A N 1
ATOM 4501 C CA . ASP A 1 589 ? -5.459 -3.209 -3.234 1.00 92.62 589 ASP A CA 1
ATOM 4502 C C . ASP A 1 589 ? -4.699 -4.524 -3.019 1.00 92.62 589 ASP A C 1
ATOM 4504 O O . ASP A 1 589 ? -4.994 -5.564 -3.606 1.00 92.62 589 ASP A O 1
ATOM 4508 N N . GLY A 1 590 ? -3.701 -4.477 -2.134 1.00 89.00 590 GLY A N 1
ATOM 4509 C CA . GLY A 1 590 ? -2.957 -5.660 -1.708 1.00 89.00 590 GLY A CA 1
ATOM 4510 C C . GLY A 1 590 ? -3.770 -6.547 -0.763 1.00 89.00 590 GLY A C 1
ATOM 4511 O O . GLY A 1 590 ? -4.659 -6.063 -0.066 1.00 89.00 590 GLY A O 1
ATOM 4512 N N . ALA A 1 591 ? -3.438 -7.835 -0.718 1.00 90.69 591 ALA A N 1
ATOM 4513 C CA . ALA A 1 591 ? -3.997 -8.779 0.248 1.00 90.69 591 ALA A CA 1
ATOM 4514 C C . ALA A 1 591 ? -3.409 -8.549 1.654 1.00 90.69 591 ALA A C 1
ATOM 4516 O O . ALA A 1 591 ? -2.228 -8.214 1.800 1.00 90.69 591 ALA A O 1
ATOM 4517 N N . TRP A 1 592 ? -4.226 -8.761 2.682 1.00 92.44 592 TRP A N 1
ATOM 4518 C CA . TRP A 1 592 ? -3.866 -8.645 4.095 1.00 92.44 592 TRP A CA 1
ATOM 4519 C C . TRP A 1 592 ? -4.259 -9.920 4.850 1.00 92.44 592 TRP A C 1
ATOM 4521 O O . TRP A 1 592 ? -5.338 -10.457 4.602 1.00 92.44 592 TRP A O 1
ATOM 4531 N N . PRO A 1 593 ? -3.414 -10.434 5.759 1.00 95.38 593 PRO A N 1
ATOM 4532 C CA . PRO A 1 593 ? -3.840 -11.475 6.686 1.00 95.38 593 PRO A CA 1
ATOM 4533 C C . PRO A 1 593 ? -4.778 -10.894 7.755 1.00 95.38 593 PRO A C 1
ATOM 4535 O O . PRO A 1 593 ? -4.771 -9.674 7.969 1.00 95.38 593 PRO A O 1
ATOM 4538 N N . PRO A 1 594 ? -5.552 -11.743 8.451 1.00 96.12 594 PRO A N 1
ATOM 4539 C CA . PRO A 1 594 ? -6.368 -11.303 9.571 1.00 96.12 594 PRO A CA 1
ATOM 4540 C C . PRO A 1 594 ? -5.518 -10.643 10.646 1.00 96.12 594 PRO A C 1
ATOM 4542 O O . PRO A 1 594 ? -4.478 -11.170 11.018 1.00 96.12 594 PRO A O 1
ATOM 4545 N N . SER A 1 595 ? -5.930 -9.483 11.146 1.00 96.56 595 SER A N 1
ATOM 4546 C CA . SER A 1 595 ? -5.242 -8.816 12.256 1.00 96.56 595 SER A CA 1
ATOM 4547 C C . SER A 1 595 ? -6.022 -8.975 13.554 1.00 96.56 595 SER A C 1
ATOM 4549 O O . SER A 1 595 ? -7.251 -8.994 13.550 1.00 96.56 595 SER A O 1
ATOM 4551 N N . GLY A 1 596 ? -5.307 -9.013 14.674 1.00 95.31 596 GLY A N 1
ATOM 4552 C CA . GLY A 1 596 ? -5.903 -9.253 15.982 1.00 95.31 596 GLY A CA 1
ATOM 4553 C C . GLY A 1 596 ? -5.128 -8.634 17.136 1.00 95.31 596 GLY A C 1
ATOM 4554 O O . GLY A 1 596 ? -4.215 -7.825 16.951 1.00 95.31 596 GLY A O 1
ATOM 4555 N N . ILE A 1 597 ? -5.536 -9.018 18.341 1.00 95.00 597 ILE A N 1
ATOM 4556 C CA . ILE A 1 597 ? -4.894 -8.646 19.604 1.00 95.00 597 ILE A CA 1
ATOM 4557 C C . ILE A 1 597 ? -4.681 -9.942 20.381 1.00 95.00 597 ILE A C 1
ATOM 4559 O O . ILE A 1 597 ? -5.621 -10.727 20.517 1.00 95.00 597 ILE A O 1
ATOM 4563 N N . SER A 1 598 ? -3.459 -10.167 20.858 1.00 92.12 598 SER A N 1
ATOM 4564 C CA . SER A 1 598 ? -3.089 -11.344 21.639 1.00 92.12 598 SER A CA 1
ATOM 4565 C C . SER A 1 598 ? -3.734 -11.333 23.029 1.00 92.12 598 SER A C 1
ATOM 4567 O O . SER A 1 598 ? -4.236 -10.313 23.503 1.00 92.12 598 SER A O 1
ATOM 4569 N N . ALA A 1 599 ? -3.679 -12.474 23.720 1.00 89.38 599 ALA A N 1
ATOM 4570 C CA . ALA A 1 599 ? -4.087 -12.558 25.124 1.00 89.38 599 ALA A CA 1
ATOM 4571 C C . ALA A 1 599 ? -3.235 -11.666 26.049 1.00 89.38 599 ALA A C 1
ATOM 4573 O O . ALA A 1 599 ? -3.723 -11.230 27.089 1.00 89.38 599 ALA A O 1
ATOM 4574 N N . ASP A 1 600 ? -1.998 -11.369 25.644 1.00 89.94 600 ASP A N 1
ATOM 4575 C CA . ASP A 1 600 ? -1.063 -10.486 26.348 1.00 89.94 600 ASP A CA 1
ATOM 4576 C C . ASP A 1 600 ? -1.232 -9.005 25.948 1.00 89.94 600 ASP A C 1
ATOM 4578 O O . ASP A 1 600 ? -0.387 -8.172 26.261 1.00 89.94 600 ASP A O 1
ATOM 4582 N N . ASP A 1 601 ? -2.343 -8.669 25.280 1.00 88.62 601 ASP A N 1
ATOM 4583 C CA . ASP A 1 601 ? -2.736 -7.306 24.903 1.00 88.62 601 ASP A CA 1
ATOM 4584 C C . ASP A 1 601 ? -1.857 -6.654 23.810 1.00 88.62 601 ASP A C 1
ATOM 4586 O O . ASP A 1 601 ? -1.860 -5.430 23.644 1.00 88.62 601 ASP A O 1
ATOM 4590 N N . GLU A 1 602 ? -1.151 -7.468 23.015 1.00 93.19 602 GLU A N 1
ATOM 4591 C CA . GLU A 1 602 ? -0.260 -7.033 21.929 1.00 93.19 602 GLU A CA 1
ATOM 4592 C C . GLU A 1 602 ? -0.912 -7.141 20.543 1.00 93.19 602 GLU A C 1
ATOM 4594 O O . GLU A 1 602 ? -1.734 -8.019 20.284 1.00 93.19 602 GLU A O 1
ATOM 4599 N N . TYR A 1 603 ? -0.520 -6.269 19.609 1.00 94.81 603 TYR A N 1
ATOM 4600 C CA . TYR A 1 603 ? -0.994 -6.331 18.224 1.00 94.81 603 TYR A CA 1
ATOM 4601 C C . TYR A 1 603 ? -0.448 -7.566 17.490 1.00 94.81 603 TYR A C 1
ATOM 4603 O O . TYR A 1 603 ? 0.758 -7.818 17.478 1.00 94.81 603 TYR A O 1
ATOM 4611 N N . ILE A 1 604 ? -1.332 -8.294 16.804 1.00 95.31 604 ILE A N 1
ATOM 4612 C CA . ILE A 1 604 ? -0.977 -9.410 15.925 1.00 95.31 604 ILE A CA 1
ATOM 4613 C C . ILE A 1 604 ? -1.273 -9.014 14.477 1.00 95.31 604 ILE A C 1
ATOM 4615 O O . ILE A 1 604 ? -2.418 -8.756 14.107 1.00 95.31 604 ILE A O 1
ATOM 4619 N N . TYR A 1 605 ? -0.231 -9.004 13.640 1.00 94.00 605 TYR A N 1
ATOM 4620 C CA . TYR A 1 605 ? -0.363 -8.710 12.211 1.00 94.00 605 TYR A CA 1
ATOM 4621 C C . TYR A 1 605 ? -1.130 -9.795 11.441 1.00 94.00 605 TYR A C 1
ATOM 4623 O O . TYR A 1 605 ? -1.968 -9.454 10.612 1.00 94.00 605 TYR A O 1
ATOM 4631 N N . ASP A 1 606 ? -0.825 -11.068 11.718 1.00 96.44 606 ASP A N 1
ATOM 4632 C CA . ASP A 1 606 ? -1.451 -12.255 11.122 1.00 96.44 606 ASP A CA 1
ATOM 4633 C C . ASP A 1 606 ? -1.953 -13.190 12.234 1.00 96.44 606 ASP A C 1
ATOM 4635 O O . ASP A 1 606 ? -1.196 -14.003 12.766 1.00 96.44 606 ASP A O 1
ATOM 4639 N N . ASP A 1 607 ? -3.224 -13.030 12.583 1.00 95.62 607 ASP A N 1
ATOM 4640 C CA . ASP A 1 607 ? -3.979 -13.773 13.593 1.00 95.62 607 ASP A CA 1
ATOM 4641 C C . ASP A 1 607 ? -4.715 -14.980 12.978 1.00 95.62 607 ASP A C 1
ATOM 4643 O O . ASP A 1 607 ? -5.749 -15.433 13.468 1.00 95.62 607 ASP A O 1
ATOM 4647 N N . SER A 1 608 ? -4.200 -15.510 11.859 1.00 95.75 608 SER A N 1
ATOM 4648 C CA . SER A 1 608 ? -4.770 -16.707 11.240 1.00 95.75 608 SER A CA 1
ATOM 4649 C C . SER A 1 608 ? -4.682 -17.887 12.212 1.00 95.75 608 SER A C 1
ATOM 4651 O O . SER A 1 608 ? -3.611 -18.120 12.791 1.00 95.75 608 SER A O 1
ATOM 4653 N N . PRO A 1 609 ? -5.725 -18.730 12.317 1.00 92.31 609 PRO A N 1
ATOM 4654 C CA . PRO A 1 609 ? -5.642 -19.934 13.127 1.00 92.31 609 PRO A CA 1
ATOM 4655 C C . PRO A 1 609 ? -4.481 -20.844 12.674 1.00 92.31 609 PRO A C 1
ATOM 4657 O O . PRO A 1 609 ? -4.212 -20.962 11.470 1.00 92.31 609 PRO A O 1
ATOM 4660 N N . PRO A 1 610 ? -3.793 -21.540 13.601 1.00 90.50 610 PRO A N 1
ATOM 4661 C CA . PRO A 1 610 ? -2.704 -22.445 13.250 1.00 90.50 610 PRO A CA 1
ATOM 4662 C C . PRO A 1 610 ? -3.124 -23.477 12.195 1.00 90.50 610 PRO A C 1
ATOM 4664 O O . PRO A 1 610 ? -4.119 -24.182 12.354 1.00 90.50 610 PRO A O 1
ATOM 4667 N N . GLY A 1 611 ? -2.365 -23.556 11.100 1.00 89.31 611 GLY A N 1
ATOM 4668 C CA . GLY A 1 611 ? -2.643 -24.468 9.984 1.00 89.31 611 GLY A CA 1
ATOM 4669 C C . GLY A 1 611 ? -3.809 -24.061 9.073 1.00 89.31 611 GLY A C 1
ATOM 4670 O O . GLY A 1 611 ? -4.101 -24.790 8.133 1.00 89.31 611 GLY A O 1
ATOM 4671 N N . LYS A 1 612 ? -4.458 -22.913 9.309 1.00 91.69 612 LYS A N 1
ATOM 4672 C CA . LYS A 1 612 ? -5.562 -22.388 8.489 1.00 91.69 612 LYS A CA 1
ATOM 4673 C C . LYS A 1 612 ? -5.287 -20.934 8.122 1.00 91.69 612 LYS A C 1
ATOM 4675 O O . LYS A 1 612 ? -5.873 -20.016 8.686 1.00 91.69 612 LYS A O 1
ATOM 4680 N N . LYS A 1 613 ? -4.327 -20.732 7.216 1.00 95.25 613 LYS A N 1
ATOM 4681 C CA . LYS A 1 613 ? -3.956 -19.391 6.756 1.00 95.25 613 LYS A CA 1
ATOM 4682 C C . LYS A 1 613 ? -5.124 -18.714 6.054 1.00 95.25 613 LYS A C 1
ATOM 4684 O O . LYS A 1 613 ? -5.827 -19.345 5.267 1.00 95.25 613 LYS A O 1
ATOM 4689 N N . GLN A 1 614 ? -5.285 -17.429 6.339 1.00 95.81 614 GLN A N 1
ATOM 4690 C CA . GLN A 1 614 ? -6.316 -16.582 5.763 1.00 95.81 614 GLN A CA 1
ATOM 4691 C C . GLN A 1 614 ? -5.684 -15.371 5.078 1.00 95.81 614 GLN A C 1
ATOM 4693 O O . GLN A 1 614 ? -4.585 -14.933 5.426 1.00 95.81 614 GLN A O 1
ATOM 4698 N N . SER A 1 615 ? -6.375 -14.845 4.076 1.00 95.75 615 SER A N 1
ATOM 4699 C CA . SER A 1 615 ? -6.003 -13.617 3.386 1.00 95.75 615 SER A CA 1
ATOM 4700 C C . SER A 1 615 ? -7.249 -12.908 2.882 1.00 95.75 615 SER A C 1
ATOM 4702 O O . SER A 1 615 ? -8.269 -13.542 2.606 1.00 95.75 615 SER A O 1
ATOM 4704 N N . SER A 1 616 ? -7.189 -11.587 2.786 1.00 95.94 616 SER A N 1
ATOM 4705 C CA . SER A 1 616 ? -8.303 -10.815 2.274 1.00 95.94 616 SER A CA 1
ATOM 4706 C C . SER A 1 616 ? -8.424 -10.870 0.757 1.00 95.94 616 SER A C 1
ATOM 4708 O O . SER A 1 616 ? -7.430 -10.783 0.036 1.00 95.94 616 SER A O 1
ATOM 4710 N N . LEU A 1 617 ? -9.670 -11.002 0.294 1.00 95.50 617 LEU A N 1
ATOM 4711 C CA . LEU A 1 617 ? -10.027 -11.052 -1.129 1.00 95.50 617 LEU A CA 1
ATOM 4712 C C . LEU A 1 617 ? -11.018 -9.957 -1.537 1.00 95.50 617 LEU A C 1
ATOM 4714 O O . LEU A 1 617 ? -11.270 -9.776 -2.725 1.00 95.50 617 LEU A O 1
ATOM 4718 N N . PHE A 1 618 ? -11.622 -9.246 -0.579 1.00 96.75 618 PHE A N 1
ATOM 4719 C CA . PHE A 1 618 ? -12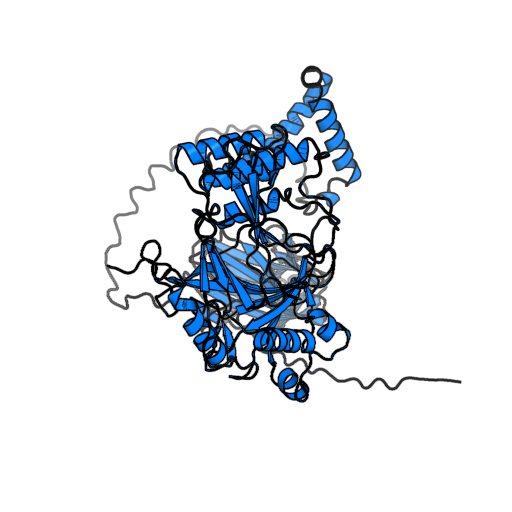.551 -8.145 -0.849 1.00 96.75 618 PHE A CA 1
ATOM 4720 C C . PHE A 1 618 ? -12.227 -6.927 0.003 1.00 96.75 618 PHE A C 1
ATOM 4722 O O . PHE A 1 618 ? -12.114 -7.034 1.222 1.00 96.75 618 PHE A O 1
ATOM 4729 N N . THR A 1 619 ? -12.147 -5.765 -0.638 1.00 97.88 619 THR A N 1
ATOM 4730 C CA . THR A 1 619 ? -12.015 -4.492 0.049 1.00 97.88 619 THR A CA 1
ATOM 4731 C C . THR A 1 619 ? -13.388 -4.142 0.588 1.00 97.88 619 THR A C 1
ATOM 4733 O O . THR A 1 619 ? -14.385 -4.176 -0.136 1.00 97.88 619 THR A O 1
ATOM 4736 N N . PHE A 1 620 ? -13.431 -3.797 1.868 1.00 98.38 620 PHE A N 1
ATOM 4737 C CA . PHE A 1 620 ? -14.618 -3.328 2.560 1.00 98.38 620 PHE A CA 1
ATOM 4738 C C . PHE A 1 620 ? -14.420 -1.841 2.863 1.00 98.38 620 PHE A C 1
ATOM 4740 O O . PHE A 1 620 ? -13.747 -1.462 3.829 1.00 98.38 620 PHE A O 1
ATOM 4747 N N . LEU A 1 621 ? -14.962 -0.989 1.989 1.00 98.50 621 LEU A N 1
ATOM 4748 C CA . LEU A 1 621 ? -14.794 0.460 2.052 1.00 98.50 621 LEU A CA 1
ATOM 4749 C C . LEU A 1 621 ? -16.069 1.117 2.584 1.00 98.50 621 LEU A C 1
ATOM 4751 O O . LEU A 1 621 ? -17.025 1.336 1.845 1.00 98.50 621 LEU A O 1
ATOM 4755 N N . LEU A 1 622 ? -16.084 1.418 3.877 1.00 98.69 622 LEU A N 1
ATOM 4756 C CA . LEU A 1 622 ? -17.226 1.991 4.583 1.00 98.69 622 LEU A CA 1
ATOM 4757 C C . LEU A 1 622 ? -17.146 3.523 4.581 1.00 98.69 622 LEU A C 1
ATOM 4759 O O . LEU A 1 622 ? -16.157 4.102 5.029 1.00 98.69 622 LEU A O 1
ATOM 4763 N N . TYR A 1 623 ? -18.199 4.182 4.108 1.00 98.50 623 TYR A N 1
ATOM 4764 C CA . TYR A 1 623 ? -18.313 5.638 4.084 1.00 98.50 623 TYR A CA 1
ATOM 4765 C C . TYR A 1 623 ? -18.977 6.143 5.370 1.00 98.50 623 TYR A C 1
ATOM 4767 O O . TYR A 1 623 ? -20.074 5.712 5.727 1.00 98.50 623 TYR A O 1
ATOM 4775 N N . LEU A 1 624 ? -18.321 7.065 6.078 1.00 98.38 624 LEU A N 1
ATOM 4776 C CA . LEU A 1 624 ? -18.819 7.607 7.349 1.00 98.38 624 LEU A CA 1
ATOM 4777 C C . LEU A 1 624 ? -19.563 8.937 7.189 1.00 98.38 624 LEU A C 1
ATOM 4779 O O . LEU A 1 624 ? -20.171 9.405 8.147 1.00 98.38 624 LEU A O 1
ATOM 4783 N N . ASN A 1 625 ? -19.503 9.550 6.009 1.00 98.00 625 ASN A N 1
ATOM 4784 C CA . ASN A 1 625 ? -20.214 10.776 5.666 1.00 98.00 625 ASN A CA 1
ATOM 4785 C C . ASN A 1 625 ? -20.356 10.900 4.134 1.00 98.00 625 ASN A C 1
ATOM 4787 O O . ASN A 1 625 ? -19.754 10.117 3.392 1.00 98.00 625 ASN A O 1
ATOM 4791 N N . ASP A 1 626 ? -21.177 11.834 3.653 1.00 96.81 626 ASP A N 1
ATOM 4792 C CA . ASP A 1 626 ? -21.428 12.029 2.212 1.00 96.81 626 ASP A CA 1
ATOM 4793 C C . ASP A 1 626 ? -21.732 13.486 1.790 1.00 96.81 626 ASP A C 1
ATOM 4795 O O . ASP A 1 626 ? -21.969 13.763 0.607 1.00 96.81 626 ASP A O 1
ATOM 4799 N N . GLU A 1 627 ? -21.628 14.439 2.719 1.00 95.75 627 GLU A N 1
ATOM 4800 C CA . GLU A 1 627 ? -21.876 15.878 2.565 1.00 95.75 627 GLU A CA 1
ATOM 4801 C C . GLU A 1 627 ? -20.665 16.678 2.037 1.00 95.75 627 GLU A C 1
ATOM 4803 O O . GLU A 1 627 ? -20.358 17.778 2.498 1.00 95.75 627 GLU A O 1
ATOM 4808 N N . PHE A 1 628 ? -19.967 16.138 1.036 1.00 94.81 628 PHE A N 1
ATOM 4809 C CA . PHE A 1 628 ? -18.806 16.765 0.385 1.00 94.81 628 PHE A CA 1
ATOM 4810 C C . PHE A 1 628 ? -18.926 16.784 -1.148 1.00 94.81 628 PHE A C 1
ATOM 4812 O O . PHE A 1 628 ? -19.763 16.092 -1.736 1.00 94.81 628 PHE A O 1
ATOM 4819 N N . GLU A 1 629 ? -18.081 17.595 -1.791 1.00 92.31 629 GLU A N 1
ATOM 4820 C CA . GLU A 1 629 ? -17.946 17.675 -3.253 1.00 92.31 629 GLU A CA 1
ATOM 4821 C C . GLU A 1 629 ? -16.647 16.980 -3.708 1.00 92.31 629 GLU A C 1
ATOM 4823 O O . GLU A 1 629 ? -15.617 17.060 -3.027 1.00 92.31 629 GLU A O 1
ATOM 4828 N N . GLY A 1 630 ? -16.707 16.279 -4.846 1.00 89.94 630 GLY A N 1
ATOM 4829 C CA . GLY A 1 630 ? -15.664 15.344 -5.282 1.00 89.94 630 GLY A CA 1
ATOM 4830 C C . GLY A 1 630 ? -15.610 14.094 -4.398 1.00 89.94 630 GLY A C 1
ATOM 4831 O O . GLY A 1 630 ? -16.614 13.688 -3.803 1.00 89.94 630 GLY A O 1
ATOM 4832 N N . GLY A 1 631 ? -14.429 13.490 -4.262 1.00 90.88 631 GLY A N 1
ATOM 4833 C CA . GLY A 1 631 ? -14.221 12.366 -3.349 1.00 90.88 631 GLY A CA 1
ATOM 4834 C C . GLY A 1 631 ? -14.942 11.071 -3.738 1.00 90.88 631 GLY A C 1
ATOM 4835 O O . GLY A 1 631 ? -15.153 10.215 -2.874 1.00 90.88 631 GLY A O 1
ATOM 4836 N N . GLU A 1 632 ? -15.350 10.893 -4.990 1.00 94.50 632 GLU A N 1
ATOM 4837 C CA . GLU A 1 632 ? -15.850 9.626 -5.516 1.00 94.50 632 GLU A CA 1
ATOM 4838 C C . GLU A 1 632 ? -14.817 8.499 -5.363 1.00 94.50 632 GLU A C 1
ATOM 4840 O O . GLU A 1 632 ? -13.604 8.719 -5.379 1.00 94.50 632 GLU A O 1
ATOM 4845 N N . THR A 1 633 ? -15.295 7.263 -5.219 1.00 96.06 633 THR A N 1
ATOM 4846 C CA . THR A 1 633 ? -14.452 6.088 -5.468 1.00 96.06 633 THR A CA 1
ATOM 4847 C C . THR A 1 633 ? -14.593 5.746 -6.946 1.00 96.06 633 THR A C 1
ATOM 4849 O O . THR A 1 633 ? -15.665 5.329 -7.384 1.00 96.06 633 THR A O 1
ATOM 4852 N N . MET A 1 634 ? -13.544 5.975 -7.729 1.00 95.31 634 MET A N 1
ATOM 4853 C CA . MET A 1 634 ? -13.575 5.797 -9.178 1.00 95.31 634 MET A CA 1
ATOM 4854 C C . MET A 1 634 ? -12.896 4.491 -9.572 1.00 95.31 634 MET A C 1
ATOM 4856 O O . MET A 1 634 ? -11.764 4.240 -9.172 1.00 95.31 634 MET A O 1
ATOM 4860 N N . PHE A 1 635 ? -13.590 3.670 -10.357 1.00 96.31 635 PHE A N 1
ATOM 4861 C CA . PHE A 1 635 ? -13.089 2.391 -10.864 1.00 96.31 635 PHE A CA 1
ATOM 4862 C C . PHE A 1 635 ? -12.756 2.487 -12.349 1.00 96.31 635 PHE A C 1
ATOM 4864 O O . PHE A 1 635 ? -13.480 3.137 -13.103 1.00 96.31 635 PHE A O 1
ATOM 4871 N N . PHE A 1 636 ? -11.701 1.798 -12.778 1.00 94.94 636 PHE A N 1
ATOM 4872 C CA . PHE A 1 636 ? -11.226 1.826 -14.158 1.00 94.94 636 PHE A CA 1
ATOM 4873 C C . PHE A 1 636 ? -11.253 0.434 -14.780 1.00 94.94 636 PHE A C 1
ATOM 4875 O O . PHE A 1 636 ? -10.671 -0.505 -14.236 1.00 94.94 636 PHE A O 1
ATOM 4882 N N . LEU A 1 637 ? -11.893 0.313 -15.943 1.00 95.19 637 LEU A N 1
ATOM 4883 C CA . LEU A 1 637 ? -11.942 -0.925 -16.724 1.00 95.19 637 LEU A CA 1
ATOM 4884 C C . LEU A 1 637 ? -11.389 -0.704 -18.133 1.00 95.19 637 LEU A C 1
ATOM 4886 O O . LEU A 1 637 ? -11.581 0.378 -18.686 1.00 95.19 637 LEU A O 1
ATOM 4890 N N . PRO A 1 638 ? -10.754 -1.705 -18.763 1.00 94.31 638 PRO A N 1
ATOM 4891 C CA . PRO A 1 638 ? -10.345 -1.588 -20.155 1.00 94.31 638 PRO A CA 1
ATOM 4892 C C . PRO A 1 638 ? -11.558 -1.409 -21.065 1.00 94.31 638 PRO A C 1
ATOM 4894 O O . PRO A 1 638 ? -12.485 -2.221 -21.027 1.00 94.31 638 PRO A O 1
ATOM 4897 N N . SER A 1 639 ? -11.540 -0.386 -21.916 1.00 92.31 639 SER A N 1
ATOM 4898 C CA . SER A 1 639 ? -12.593 -0.187 -22.917 1.00 92.31 639 SER A CA 1
ATOM 4899 C C . SER A 1 639 ? -12.386 -1.105 -24.138 1.00 92.31 639 SER A C 1
ATOM 4901 O O . SER A 1 639 ? -11.310 -1.694 -24.305 1.00 92.31 639 SER A O 1
ATOM 4903 N N . PRO A 1 640 ? -13.354 -1.222 -25.063 1.00 89.88 640 PRO A N 1
ATOM 4904 C CA . PRO A 1 640 ? -13.143 -1.946 -26.318 1.00 89.88 640 PRO A CA 1
ATOM 4905 C C . PRO A 1 640 ? -12.041 -1.328 -27.193 1.00 89.88 640 PRO A C 1
ATOM 4907 O O . PRO A 1 640 ? -11.451 -2.025 -28.016 1.00 89.88 640 PRO A O 1
ATOM 4910 N N . HIS A 1 641 ? -11.746 -0.037 -27.010 1.00 89.38 641 HIS A N 1
ATOM 4911 C CA . HIS A 1 641 ? -10.650 0.648 -27.685 1.00 89.38 641 HIS A CA 1
ATOM 4912 C C . HIS A 1 641 ? -9.353 0.489 -26.878 1.00 89.38 641 HIS A C 1
ATOM 4914 O O . HIS A 1 641 ? -9.260 0.943 -25.736 1.00 89.38 641 HIS A O 1
ATOM 4920 N N . GLU A 1 642 ? -8.352 -0.185 -27.452 1.00 89.81 642 GLU A N 1
ATOM 4921 C CA . GLU A 1 642 ? -7.052 -0.337 -26.789 1.00 89.81 642 GLU A CA 1
ATOM 4922 C C . GLU A 1 642 ? -6.381 1.017 -26.561 1.00 89.81 642 GLU A C 1
ATOM 4924 O O . GLU A 1 642 ? -6.346 1.875 -27.438 1.00 89.81 642 GLU A O 1
ATOM 4929 N N . GLY A 1 643 ? -5.815 1.183 -25.370 1.00 89.19 643 GLY A N 1
ATOM 4930 C CA . GLY A 1 643 ? -5.243 2.434 -24.900 1.00 89.19 643 GLY A CA 1
ATOM 4931 C C . GLY A 1 643 ? -6.206 3.315 -24.102 1.00 89.19 643 GLY A C 1
ATOM 4932 O O . GLY A 1 643 ? -5.752 4.329 -23.575 1.00 89.19 643 GLY A O 1
ATOM 4933 N N . THR A 1 644 ? -7.483 2.936 -23.975 1.00 90.56 644 THR A N 1
ATOM 4934 C CA . THR A 1 644 ? -8.509 3.729 -23.279 1.00 90.56 644 THR A CA 1
ATOM 4935 C C . THR A 1 644 ? -9.167 2.952 -22.140 1.00 90.56 644 THR A C 1
ATOM 4937 O O . THR A 1 644 ? -9.633 1.825 -22.331 1.00 90.56 644 THR A O 1
ATOM 4940 N N . LEU A 1 645 ? -9.278 3.598 -20.975 1.00 92.94 645 LEU A N 1
ATOM 4941 C CA . LEU A 1 645 ? -9.954 3.092 -19.778 1.00 92.94 645 LEU A CA 1
ATOM 4942 C C . LEU A 1 645 ? -11.338 3.737 -19.604 1.00 92.94 645 LEU A C 1
ATOM 4944 O O . LEU A 1 645 ? -11.474 4.954 -19.692 1.00 92.94 645 LEU A O 1
ATOM 4948 N N . ASN A 1 646 ? -12.362 2.946 -19.293 1.00 93.50 646 ASN A N 1
ATOM 4949 C CA . ASN A 1 646 ? -13.659 3.435 -18.829 1.00 93.50 646 ASN A CA 1
ATOM 4950 C C . ASN A 1 646 ? -13.583 3.774 -17.339 1.00 93.50 646 ASN A C 1
ATOM 4952 O O . ASN A 1 646 ? -13.225 2.910 -16.542 1.00 93.50 646 ASN A O 1
ATOM 4956 N N . ALA A 1 647 ? -13.950 4.999 -16.971 1.00 93.44 647 ALA A N 1
ATOM 4957 C CA . ALA A 1 647 ? -13.953 5.488 -15.597 1.00 93.44 647 ALA A CA 1
ATOM 4958 C C . ALA A 1 647 ? -15.378 5.506 -15.025 1.00 93.44 647 ALA A C 1
ATOM 4960 O O . ALA A 1 647 ? -16.246 6.216 -15.533 1.00 93.44 647 ALA A O 1
ATOM 4961 N N . TYR A 1 648 ? -15.609 4.742 -13.958 1.00 95.25 648 TYR A N 1
ATOM 4962 C CA . TYR A 1 648 ? -16.895 4.573 -13.280 1.00 95.25 648 TYR A CA 1
ATOM 4963 C C . TYR A 1 648 ? -16.886 5.261 -11.908 1.00 95.25 648 TYR A C 1
ATOM 4965 O O . TYR A 1 648 ? -16.312 4.710 -10.964 1.00 95.25 648 TYR A O 1
ATOM 4973 N N . PRO A 1 649 ? -17.512 6.444 -11.763 1.00 95.25 649 PRO A N 1
ATOM 4974 C CA . PRO A 1 649 ? -17.547 7.155 -10.493 1.00 95.25 649 PRO A CA 1
ATOM 4975 C C . PRO A 1 649 ? -18.648 6.608 -9.579 1.00 95.25 649 PRO A C 1
ATOM 4977 O O . PRO A 1 649 ? -19.832 6.680 -9.918 1.00 95.25 649 PRO A O 1
ATOM 4980 N N . VAL A 1 650 ? -18.270 6.133 -8.391 1.00 97.19 650 VAL A N 1
ATOM 4981 C CA . VAL A 1 650 ? -19.197 5.725 -7.323 1.00 97.19 650 VAL A CA 1
ATOM 4982 C C . VAL A 1 650 ? -19.263 6.810 -6.263 1.00 97.19 650 VAL A C 1
ATOM 4984 O O . VAL A 1 650 ? -18.244 7.152 -5.652 1.00 97.19 650 VAL A O 1
ATOM 4987 N N . ARG A 1 651 ? -20.465 7.340 -6.014 1.00 96.44 651 ARG A N 1
ATOM 4988 C CA . ARG A 1 651 ? -20.647 8.355 -4.974 1.00 96.44 651 ARG A CA 1
ATOM 4989 C C . ARG A 1 651 ? -20.750 7.701 -3.596 1.00 96.44 651 ARG A C 1
ATOM 4991 O O . ARG A 1 651 ? -21.595 6.827 -3.410 1.00 96.44 651 ARG A O 1
ATOM 4998 N N . PRO A 1 652 ? -19.941 8.147 -2.618 1.00 97.00 652 PRO A N 1
ATOM 4999 C CA . PRO A 1 652 ? -20.052 7.720 -1.227 1.00 97.00 652 PRO A CA 1
ATOM 5000 C C . PRO A 1 652 ? -21.464 7.927 -0.684 1.00 97.00 652 PRO A C 1
ATOM 5002 O O . PRO A 1 652 ? -22.070 8.958 -0.974 1.00 97.00 652 PRO A O 1
ATOM 5005 N N . VAL A 1 653 ? -21.961 6.965 0.092 1.00 97.12 653 VAL A N 1
ATOM 5006 C CA . VAL A 1 653 ? -23.276 7.004 0.750 1.00 97.12 653 VAL A CA 1
ATOM 5007 C C . VAL A 1 653 ? -23.053 6.815 2.243 1.00 97.12 653 VAL A C 1
ATOM 5009 O O . VAL A 1 653 ? -22.464 5.807 2.627 1.00 97.12 653 VAL A O 1
ATOM 5012 N N . LEU A 1 654 ? -23.513 7.754 3.072 1.00 97.56 654 LEU A N 1
ATOM 5013 C CA . LEU A 1 654 ? -23.378 7.704 4.530 1.00 97.56 654 LEU A CA 1
ATOM 5014 C C . LEU A 1 654 ? -23.829 6.345 5.088 1.00 97.56 654 LEU A C 1
ATOM 5016 O O . LEU A 1 654 ? -24.937 5.883 4.820 1.00 97.56 654 LEU A O 1
ATOM 5020 N N . GLY A 1 655 ? -22.946 5.695 5.850 1.00 97.44 655 GLY A N 1
ATOM 5021 C CA . GLY A 1 655 ? -23.196 4.391 6.464 1.00 97.44 655 GLY A CA 1
ATOM 5022 C C . GLY A 1 655 ? -23.206 3.216 5.484 1.00 97.44 655 GLY A C 1
ATOM 5023 O O . GLY A 1 655 ? -23.498 2.090 5.888 1.00 97.44 655 GLY A O 1
ATOM 5024 N N . GLY A 1 656 ? -22.911 3.460 4.205 1.00 97.88 656 GLY A N 1
ATOM 5025 C CA . GLY A 1 656 ? -22.825 2.454 3.157 1.00 97.88 656 GLY A CA 1
ATOM 5026 C C . GLY A 1 656 ? -21.409 1.920 2.953 1.00 97.88 656 GLY A C 1
ATOM 5027 O O . GLY A 1 656 ? -20.419 2.575 3.275 1.00 97.88 656 GLY A O 1
ATOM 5028 N N . VAL A 1 657 ? -21.317 0.726 2.377 1.00 98.56 657 VAL A N 1
ATOM 5029 C CA . VAL A 1 657 ? -20.067 0.010 2.112 1.00 98.56 657 VAL A CA 1
ATOM 5030 C C . VAL A 1 657 ? -19.947 -0.271 0.626 1.00 98.56 657 VAL A C 1
ATOM 5032 O O . VAL A 1 657 ? -20.790 -0.977 0.075 1.00 98.56 657 VAL A O 1
ATOM 5035 N N . ALA A 1 658 ? -18.887 0.219 -0.012 1.00 98.50 658 ALA A N 1
ATOM 5036 C CA . ALA A 1 658 ? -18.458 -0.312 -1.299 1.00 98.50 658 ALA A CA 1
ATOM 5037 C C . ALA A 1 658 ? -17.653 -1.600 -1.062 1.00 98.50 658 ALA A C 1
ATOM 5039 O O . ALA A 1 658 ? -16.643 -1.591 -0.356 1.00 98.50 658 ALA A O 1
ATOM 5040 N N . LEU A 1 659 ? -18.127 -2.702 -1.640 1.00 98.31 659 LEU A N 1
ATOM 5041 C CA . LEU A 1 659 ? -17.537 -4.034 -1.543 1.00 98.31 659 LEU A CA 1
ATOM 5042 C C . LEU A 1 659 ? -17.079 -4.475 -2.936 1.00 98.31 659 LEU A C 1
ATOM 5044 O O . LEU A 1 659 ? -17.901 -4.565 -3.853 1.00 98.31 659 LEU A O 1
ATOM 5048 N N . PHE A 1 660 ? -15.784 -4.746 -3.093 1.00 97.31 660 PHE A N 1
ATOM 5049 C CA . PHE A 1 660 ? -15.197 -5.128 -4.380 1.00 97.31 660 PHE A CA 1
ATOM 5050 C C . PHE A 1 660 ? -13.964 -6.031 -4.230 1.00 97.31 660 PHE A C 1
ATOM 5052 O O . PHE A 1 660 ? -13.290 -5.967 -3.202 1.00 97.31 660 PHE A O 1
ATOM 5059 N N . PRO A 1 661 ? -13.659 -6.881 -5.228 1.00 94.69 661 PRO A N 1
ATOM 5060 C CA . PRO A 1 661 ? -12.560 -7.837 -5.139 1.00 94.69 661 PRO A CA 1
ATOM 5061 C C . PRO A 1 661 ? -11.171 -7.181 -5.201 1.00 94.69 661 PRO A C 1
ATOM 5063 O O . PRO A 1 661 ? -10.933 -6.229 -5.949 1.00 94.69 661 PRO A O 1
ATOM 5066 N N . HIS A 1 662 ? -10.237 -7.765 -4.455 1.00 90.81 662 HIS A N 1
ATOM 5067 C CA . HIS A 1 662 ? -8.793 -7.522 -4.497 1.00 90.81 662 HIS A CA 1
ATOM 5068 C C . HIS A 1 662 ? -8.049 -8.808 -4.081 1.00 90.81 662 HIS A C 1
ATOM 5070 O O . HIS A 1 662 ? -8.635 -9.888 -4.066 1.00 90.81 662 HIS A O 1
ATOM 5076 N N . GLY A 1 663 ? -6.755 -8.724 -3.756 1.00 77.44 663 GLY A N 1
ATOM 5077 C CA . GLY A 1 663 ? -6.016 -9.830 -3.126 1.00 77.44 663 GLY A CA 1
ATOM 5078 C C . GLY A 1 663 ? -5.585 -10.954 -4.078 1.00 77.44 663 GLY A C 1
ATOM 5079 O O . GLY A 1 663 ? -4.570 -11.601 -3.836 1.00 77.44 663 GLY A O 1
ATOM 5080 N N . GLU A 1 664 ? -6.269 -11.108 -5.206 1.00 83.56 664 GLU A N 1
ATOM 5081 C CA . GLU A 1 664 ? -5.861 -11.935 -6.342 1.00 83.56 664 GLU A CA 1
ATOM 5082 C C . GLU A 1 664 ? -5.661 -11.064 -7.577 1.00 83.56 664 GLU A C 1
ATOM 5084 O O . GLU A 1 664 ? -6.252 -9.995 -7.705 1.00 83.56 664 GLU A O 1
ATOM 5089 N N . THR A 1 665 ? -4.824 -11.514 -8.509 1.00 77.00 665 THR A N 1
ATOM 5090 C CA . THR A 1 665 ? -4.583 -10.773 -9.754 1.00 77.00 665 THR A CA 1
ATOM 5091 C C . THR A 1 665 ? -5.857 -10.678 -10.586 1.00 77.00 665 THR A C 1
ATOM 5093 O O . THR A 1 665 ? -6.217 -9.599 -11.052 1.00 77.00 665 THR A O 1
ATOM 5096 N N . LYS A 1 666 ? -6.558 -11.797 -10.768 1.00 83.19 666 LYS A N 1
ATOM 5097 C CA . LYS A 1 666 ? -7.750 -11.861 -11.605 1.00 83.19 666 LYS A CA 1
ATOM 5098 C C . LYS A 1 666 ? -8.935 -11.179 -10.930 1.00 83.19 666 LYS A C 1
ATOM 5100 O O . LYS A 1 666 ? -9.365 -11.569 -9.851 1.00 83.19 666 LYS A O 1
ATOM 5105 N N . GLY A 1 667 ? -9.498 -10.185 -11.607 1.00 83.69 667 GLY A N 1
ATOM 5106 C CA . GLY A 1 667 ? -10.658 -9.444 -11.115 1.00 83.69 667 GLY A CA 1
ATOM 5107 C C . GLY A 1 667 ? -10.333 -8.343 -10.106 1.00 83.69 667 GLY A C 1
ATOM 5108 O O . GLY A 1 667 ? -11.250 -7.610 -9.751 1.00 83.69 667 GLY A O 1
ATOM 5109 N N . ALA A 1 668 ? -9.070 -8.166 -9.696 1.00 90.62 668 ALA A N 1
ATOM 5110 C CA . ALA A 1 668 ? -8.668 -6.997 -8.920 1.00 90.62 668 ALA A CA 1
ATOM 5111 C C . ALA A 1 668 ? -8.987 -5.708 -9.684 1.00 90.62 668 ALA A C 1
ATOM 5113 O O . ALA A 1 668 ? -8.573 -5.526 -10.834 1.00 90.62 668 ALA A O 1
ATOM 5114 N N . LEU A 1 669 ? -9.722 -4.811 -9.031 1.00 93.94 669 LEU A N 1
ATOM 5115 C CA . LEU A 1 669 ? -10.175 -3.578 -9.656 1.00 93.94 669 LEU A CA 1
ATOM 5116 C C . LEU A 1 669 ? -9.164 -2.448 -9.448 1.00 93.94 669 LEU A C 1
ATOM 5118 O O . LEU A 1 669 ? -8.835 -2.083 -8.316 1.00 93.94 669 LEU A O 1
ATOM 5122 N N . LEU A 1 670 ? -8.714 -1.861 -10.558 1.00 95.50 670 LEU A N 1
ATOM 5123 C CA . LEU A 1 670 ? -7.999 -0.591 -10.545 1.00 95.50 670 LEU A CA 1
ATOM 5124 C C . LEU A 1 670 ? -8.963 0.507 -10.092 1.00 95.50 670 LEU A C 1
ATOM 5126 O O . LEU A 1 670 ? -10.029 0.677 -10.689 1.00 95.50 670 LEU A O 1
ATOM 5130 N N . HIS A 1 671 ? -8.592 1.250 -9.054 1.00 95.12 671 HIS A N 1
ATOM 5131 C CA . HIS A 1 671 ? -9.454 2.289 -8.509 1.00 95.12 671 HIS A CA 1
ATOM 5132 C C . HIS A 1 671 ? -8.674 3.419 -7.839 1.00 95.12 671 HIS A C 1
ATOM 5134 O O . HIS A 1 671 ? -7.502 3.275 -7.501 1.00 95.12 671 HIS A O 1
ATOM 5140 N N . GLU A 1 672 ? -9.341 4.551 -7.643 1.00 91.81 672 GLU A N 1
ATOM 5141 C CA . GLU A 1 672 ? -8.817 5.717 -6.934 1.00 91.81 672 GLU A CA 1
ATOM 5142 C C . GLU A 1 672 ? -9.899 6.362 -6.055 1.00 91.81 672 GLU A C 1
ATOM 5144 O O . GLU A 1 672 ? -11.099 6.141 -6.241 1.00 91.81 672 GLU A O 1
ATOM 5149 N N . GLY A 1 673 ? -9.471 7.170 -5.088 1.00 91.19 673 GLY A N 1
ATOM 5150 C CA . GLY A 1 673 ? -10.327 8.152 -4.430 1.00 91.19 673 GLY A CA 1
ATOM 5151 C C . GLY A 1 673 ? -10.051 9.520 -5.036 1.00 91.19 673 GLY A C 1
ATOM 5152 O O . GLY A 1 673 ? -8.972 10.063 -4.795 1.00 91.19 673 GLY A O 1
ATOM 5153 N N . THR A 1 674 ? -11.001 10.064 -5.802 1.00 88.62 674 THR A N 1
ATOM 5154 C CA . THR A 1 674 ? -10.837 11.376 -6.448 1.00 88.62 674 THR A CA 1
ATOM 5155 C C . THR A 1 674 ? -10.632 12.473 -5.404 1.00 88.62 674 THR A C 1
ATOM 5157 O O . THR A 1 674 ? -10.995 12.314 -4.232 1.00 88.62 674 THR A O 1
ATOM 5160 N N . SER A 1 675 ? -10.032 13.596 -5.806 1.00 86.56 675 SER A N 1
ATOM 5161 C CA . SER A 1 675 ? -9.766 14.691 -4.878 1.00 86.56 675 SER A CA 1
ATOM 5162 C C . SER A 1 675 ? -11.066 15.220 -4.265 1.00 86.56 675 SER A C 1
ATOM 5164 O O . SER A 1 675 ? -12.060 15.446 -4.961 1.00 86.56 675 SER A O 1
ATOM 5166 N N . VAL A 1 676 ? -11.058 15.460 -2.954 1.00 88.88 676 VAL A N 1
ATOM 5167 C CA . VAL A 1 676 ? -12.120 16.249 -2.316 1.00 88.88 676 VAL A CA 1
ATOM 5168 C C . VAL A 1 676 ? -11.922 17.707 -2.726 1.00 88.88 676 VAL A C 1
ATOM 5170 O O . VAL A 1 676 ? -10.808 18.223 -2.646 1.00 88.88 676 VAL A O 1
ATOM 5173 N N . THR A 1 677 ? -12.976 18.389 -3.165 1.00 88.56 677 THR A N 1
ATOM 5174 C CA . THR A 1 677 ? -12.902 19.813 -3.548 1.00 88.56 677 THR A CA 1
ATOM 5175 C C . THR A 1 677 ? -13.505 20.729 -2.487 1.00 88.56 677 THR A C 1
ATOM 5177 O O . THR A 1 677 ? -13.092 21.881 -2.356 1.00 88.56 677 THR A O 1
ATOM 5180 N N . LYS A 1 678 ? -14.442 20.217 -1.681 1.00 91.25 678 LYS A N 1
ATOM 5181 C CA . LYS A 1 678 ? -15.097 20.956 -0.595 1.00 91.25 678 LYS A CA 1
ATOM 5182 C C . LYS A 1 678 ? -15.608 20.011 0.489 1.00 91.25 678 LYS A C 1
ATOM 5184 O O . LYS A 1 678 ? -16.142 18.949 0.183 1.00 91.25 678 LYS A O 1
ATOM 5189 N N . GLY A 1 679 ? -15.520 20.448 1.745 1.00 94.12 679 GLY A N 1
ATOM 5190 C CA . GLY A 1 679 ? -15.866 19.634 2.913 1.00 94.12 679 GLY A CA 1
ATOM 5191 C C . GLY A 1 679 ? -14.738 18.668 3.276 1.00 94.12 679 GLY A C 1
ATOM 5192 O O . GLY A 1 679 ? -13.588 18.899 2.910 1.00 94.12 679 GLY A O 1
ATOM 5193 N N . ALA A 1 680 ? -15.063 17.593 3.989 1.00 94.69 680 ALA A N 1
ATOM 5194 C CA . ALA A 1 680 ? -14.135 16.497 4.245 1.00 94.69 680 ALA A CA 1
ATOM 5195 C C . ALA A 1 680 ? -14.842 15.155 4.071 1.00 94.69 680 ALA A C 1
ATOM 5197 O O . ALA A 1 680 ? -16.023 15.030 4.389 1.00 94.69 680 ALA A O 1
ATOM 5198 N N . LYS A 1 681 ? -14.108 14.154 3.588 1.00 96.94 681 LYS A N 1
ATOM 5199 C CA . LYS A 1 681 ? -14.577 12.776 3.423 1.00 96.94 681 LYS A CA 1
ATOM 5200 C C . LYS A 1 681 ? -13.960 11.892 4.501 1.00 96.94 681 LYS A C 1
ATOM 5202 O O . LYS A 1 681 ? -12.736 11.827 4.611 1.00 96.94 681 LYS A O 1
ATOM 5207 N N . TYR A 1 682 ? -14.801 11.171 5.233 1.00 98.00 682 TYR A N 1
ATOM 5208 C CA . TYR A 1 682 ? -14.407 10.189 6.238 1.00 98.00 682 TYR A CA 1
ATOM 5209 C C . TYR A 1 682 ? -14.759 8.783 5.769 1.00 98.00 682 TYR A C 1
ATOM 5211 O O . TYR A 1 682 ? -15.902 8.507 5.398 1.00 98.00 682 TYR A O 1
ATOM 5219 N N . ILE A 1 683 ? -13.784 7.878 5.804 1.00 98.00 683 ILE A N 1
ATOM 5220 C CA . ILE A 1 683 ? -13.987 6.476 5.427 1.00 98.00 683 ILE A CA 1
ATOM 5221 C C . ILE A 1 683 ? -13.244 5.536 6.361 1.00 98.00 683 ILE A C 1
ATOM 5223 O O . ILE A 1 683 ? -12.255 5.910 6.987 1.00 98.00 683 ILE A O 1
ATOM 5227 N N . ILE A 1 684 ? -13.684 4.286 6.379 1.00 98.31 684 ILE A N 1
ATOM 5228 C CA . ILE A 1 684 ? -12.952 3.166 6.949 1.00 98.31 684 ILE A CA 1
ATOM 5229 C C . ILE A 1 684 ? -12.620 2.208 5.819 1.00 98.31 684 ILE A C 1
ATOM 5231 O O . ILE A 1 684 ? -13.508 1.761 5.095 1.00 98.31 684 ILE A O 1
ATOM 5235 N N . ARG A 1 685 ? -11.343 1.854 5.706 1.00 97.25 685 ARG A N 1
ATOM 5236 C CA . ARG A 1 685 ? -10.904 0.742 4.872 1.00 97.25 685 ARG A CA 1
ATOM 5237 C C . ARG A 1 685 ? -10.528 -0.443 5.749 1.00 97.25 685 ARG A C 1
ATOM 5239 O O . ARG A 1 685 ? -9.527 -0.409 6.474 1.00 97.25 685 ARG A O 1
ATOM 5246 N N . THR A 1 686 ? -11.293 -1.512 5.618 1.00 97.81 686 THR A N 1
ATOM 5247 C CA . THR A 1 686 ? -10.936 -2.853 6.078 1.00 97.81 686 THR A CA 1
ATOM 5248 C C . THR A 1 686 ? -11.100 -3.835 4.916 1.00 97.81 686 THR A C 1
ATOM 5250 O O . THR A 1 686 ? -11.308 -3.412 3.778 1.00 97.81 686 THR A O 1
ATOM 5253 N N . ASP A 1 687 ? -10.969 -5.125 5.173 1.00 97.31 687 ASP A N 1
ATOM 5254 C CA . ASP A 1 687 ? -11.042 -6.160 4.158 1.00 97.31 687 ASP A CA 1
ATOM 5255 C C . ASP A 1 687 ? -11.855 -7.360 4.671 1.00 97.31 687 ASP A C 1
ATOM 5257 O O . ASP A 1 687 ? -11.965 -7.575 5.878 1.00 97.31 687 ASP A O 1
ATOM 5261 N N . VAL A 1 688 ? -12.424 -8.148 3.761 1.00 98.06 688 VAL A N 1
ATOM 5262 C CA . VAL A 1 688 ? -13.083 -9.422 4.071 1.00 98.06 688 VAL A CA 1
ATOM 5263 C C . VAL A 1 688 ? -12.069 -10.545 3.945 1.00 98.06 688 VAL A C 1
ATOM 5265 O O . VAL A 1 688 ? -11.433 -10.708 2.900 1.00 98.06 688 VAL A O 1
ATOM 5268 N N . GLU A 1 689 ? -11.952 -11.337 4.999 1.00 97.31 689 GLU A N 1
ATOM 5269 C CA . GLU A 1 689 ? -10.993 -12.427 5.122 1.00 97.31 689 GLU A CA 1
ATOM 5270 C C . GLU A 1 689 ? -11.563 -13.725 4.559 1.00 97.31 689 GLU A C 1
ATOM 5272 O O . GLU A 1 689 ? -12.714 -14.080 4.825 1.00 97.31 689 GLU A O 1
ATOM 5277 N N . TYR A 1 690 ? -10.740 -14.458 3.817 1.00 96.38 690 TYR A N 1
ATOM 5278 C CA . TYR A 1 690 ? -11.055 -15.780 3.292 1.00 96.38 690 TYR A CA 1
ATOM 5279 C C . TYR A 1 690 ? -9.939 -16.760 3.636 1.00 96.38 690 TYR A C 1
ATOM 5281 O O . TYR A 1 690 ? -8.801 -16.364 3.888 1.00 96.38 690 TYR A O 1
ATOM 5289 N N . ASP A 1 691 ? -10.250 -18.052 3.619 1.00 95.06 691 ASP A N 1
ATOM 5290 C CA . ASP A 1 691 ? -9.215 -19.088 3.649 1.00 95.06 691 ASP A CA 1
ATOM 5291 C C . ASP A 1 691 ? -8.284 -18.963 2.425 1.00 95.06 691 ASP A C 1
ATOM 5293 O O . ASP A 1 691 ? -8.731 -18.642 1.324 1.00 95.06 691 ASP A O 1
ATOM 5297 N N . VAL A 1 692 ? -6.984 -19.220 2.602 1.00 90.25 692 VAL A N 1
ATOM 5298 C CA . VAL A 1 692 ? -6.019 -19.246 1.483 1.00 90.25 692 VAL A CA 1
ATOM 5299 C C . VAL A 1 692 ? -6.171 -20.525 0.665 1.00 90.25 692 VAL A C 1
ATOM 5301 O O . VAL A 1 692 ? -6.174 -20.480 -0.565 1.00 90.25 692 VAL A O 1
ATOM 5304 N N . GLU A 1 693 ? -6.316 -21.655 1.354 1.00 85.44 693 GLU A N 1
ATOM 5305 C CA . GLU A 1 693 ? -6.527 -22.955 0.726 1.00 85.44 693 GLU A CA 1
ATOM 5306 C C . GLU A 1 693 ? -8.026 -23.186 0.489 1.00 85.44 693 GLU A C 1
ATOM 5308 O O . GLU A 1 693 ? -8.832 -22.925 1.391 1.00 85.44 693 GLU A O 1
ATOM 5313 N N . PRO A 1 694 ? -8.426 -23.698 -0.688 1.00 76.75 694 PRO A N 1
ATOM 5314 C CA . PRO A 1 694 ? -9.794 -24.143 -0.912 1.00 76.75 694 PRO A CA 1
ATOM 5315 C C . PRO A 1 694 ? -10.189 -25.218 0.108 1.00 76.75 694 PRO A C 1
ATOM 5317 O O . PRO A 1 694 ? -9.404 -26.120 0.404 1.00 76.75 694 PRO A O 1
ATOM 5320 N N . SER A 1 695 ? -11.413 -25.163 0.634 1.00 69.69 695 SER A N 1
ATOM 5321 C CA . SER A 1 695 ? -11.934 -26.267 1.444 1.00 69.69 695 SER A CA 1
ATOM 5322 C C . SER A 1 695 ? -12.061 -27.527 0.585 1.00 69.69 695 SER A C 1
ATOM 5324 O O . SER A 1 695 ? -12.652 -27.457 -0.495 1.00 69.69 695 SER A O 1
ATOM 5326 N N . GLU A 1 696 ? -11.560 -28.670 1.071 1.00 55.22 696 GLU A N 1
ATOM 5327 C CA . GLU A 1 696 ? -11.893 -29.979 0.495 1.00 55.22 696 GLU A CA 1
ATOM 5328 C C . GLU A 1 696 ? -13.425 -30.121 0.483 1.00 55.22 696 GLU A C 1
ATOM 5330 O O . GLU A 1 696 ? -14.069 -29.956 1.523 1.00 55.22 696 GLU A O 1
ATOM 5335 N N . GLN A 1 697 ? -13.999 -30.309 -0.710 1.00 39.00 697 GLN A N 1
ATOM 5336 C CA . GLN A 1 697 ? -15.443 -30.491 -0.900 1.00 39.00 697 GLN A CA 1
ATOM 5337 C C . GLN A 1 697 ? -15.912 -31.858 -0.418 1.00 39.00 697 GLN A C 1
ATOM 5339 O O . GLN A 1 697 ? -15.204 -32.853 -0.700 1.00 39.00 697 GLN A O 1
#

pLDDT: mean 82.4, std 19.4, range [24.55, 98.69]

Sequence (697 aa):
MLLKSLLLAVSAATLAIAGSPVGSGNWIEDSPGFSTQQCEGGKVSGDTFSIPKTPNGSGSGSGCSNGHLRAERRYKNDYSSGTHQFGGTFKINSMSGTRISIKQTFNGDSGPYFIMAVEQGGRLYSAEGGKTIADGVAKVGASVRINTVHNAGLKQYIVYVNGKEMFRDNNAPGGSFYDKIGAYTTNSGNGDLSITCAHLTPPSKEFPNVKNQIAIMAQNKSSKRKRNAKAQQAQKMAKVDGALPSPAPDDFEPRSLHTVISEEELEIATETLTTLAKYPNLTKSKPCRDLRVAVYDFRQSCTTGVNSAEGANLTARVTAAIADEKYLEARILLAEMRLRNEEPKLGALCRWVRDLDVVSQPNGVSLDSPERSAKDKELLATLDAVVRVSCAVDMKAPLPANPASHISFQPSWDLRASGTPDPIYASVLDKSIFAKDQDAVTSSMRILETVPGHLRKPPNHHPAILYTTKPDTIPLSESNPATTYHTHPNVPNLSLIKDVLTPKECKAIIAAGEAVEFLPDEPVRDRGDTSILAHNFYWIIDTTFHDKLWARVSPFIPRIIDGKTSRGLNRRFRVYRYVPGAEYRSHIDGAWPPSGISADDEYIYDDSPPGKKQSSLFTFLLYLNDEFEGGETMFFLPSPHEGTLNAYPVRPVLGGVALFPHGETKGALLHEGTSVTKGAKYIIRTDVEYDVEPSEQ

InterPro domains:
  IPR005123 Oxoglutarate/iron-dependent dioxygenase domain [PS51471] (568-690)
  IPR006620 Prolyl 4-hydroxylase, alpha subunit [SM00702] (492-689)
  IPR044862 Prolyl 4-hydroxylase alpha subunit, Fe(2+) 2OG dioxygenase domain [PF13640] (574-684)
  IPR045054 Prolyl 4-hydroxylase [PTHR10869] (404-685)

Secondary structure (DSSP, 8-state):
-------------------PPPSSS-PEE----EEEEEETT-EEETTEEEE-SS--S---STTGGG---EEEEEES--BSSSEEEEEEEEEEEEE--EEEEEEEEEEGGG-EEEEEEE-TTS-EEETTTT-EEESS-S-TT-EEEEEEEEETTTTEEEEEETTEEEEEES-PPPS-EEEEEEEEEEEEEES-EEEEEEEEE-EEE----S-----------SGGGSSTTSSSSS---------PPPPPPP----SSGGGTS-HHHHHHHHHHHHHHHT-TTTTTSSTTHHHHHHHHHHHHH--SGGGTTTTS-HHHHHHHHHHTT-HHHHHHHHHHHHHTT----HHHHHHHHHHH--SS-GGG--TT-TT--HHHHHHHHHHHHHHHHHS----SSPPPSSTT-SEEE---B----SSPPP-HHHHHHTSTTS-TTHHHHHHH-EEEEEE-GGGSSS-BSS-EEEEE--TTSSPPPSSPP--EEEE-SSSTT-EEEESSS-HHHHHHHHHHHHHH--EEE-B--TTS-----EEEEEEE--HHHHHHHHHHHGGGS-SEETTEEEEEE-SEEEEEEE-TT--EEEE-PPP----EE-TTS-EES--PPTT--EEEEEEEEEES---SEE--EEEEEE-SSTT-EEEEEEPP-TT-EEEEE-SSSTTPPEEEEPPEEES-EEEEEEEEEEESSPPP-

Organism: Cordyceps militaris (NCBI:txid73501)

Radius of gyration: 31.76 Å; chains: 1; bounding box: 90×90×76 Å